Protein AF-A0A179GZH8-F1 (afdb_monomer)

Solvent-accessible surface area (backbone atoms only — not comparable to full-atom values): 34648 Å² total; per-residue (Å²): 131,86,81,76,84,80,76,89,67,87,73,66,92,76,66,82,69,63,86,84,78,68,61,89,49,63,93,80,51,71,71,80,66,53,96,67,72,55,73,68,55,46,50,51,33,46,50,51,35,45,68,75,45,48,87,83,43,83,60,71,59,65,79,70,54,51,55,59,52,64,47,24,82,78,38,45,72,58,44,36,66,75,37,47,66,60,43,29,31,52,29,31,46,45,10,42,14,29,49,72,73,44,81,73,60,99,81,56,86,60,64,42,34,48,72,37,32,41,54,18,61,20,51,54,70,56,74,77,59,40,64,78,45,55,65,64,37,52,21,31,52,50,46,48,52,51,41,53,48,52,64,56,58,64,47,49,38,75,43,73,56,66,51,72,54,71,61,78,48,38,37,38,9,22,23,32,30,23,26,70,40,97,60,66,23,62,30,53,35,83,37,79,66,72,48,30,82,90,45,96,58,97,52,71,27,94,47,53,35,24,40,39,35,36,15,44,27,41,82,43,35,67,41,6,47,49,43,38,75,38,34,72,66,44,19,52,67,28,68,46,28,70,71,66,40,51,68,56,7,49,36,54,12,38,47,49,40,40,50,50,48,74,71,33,78,92,41,69,86,59,68,18,17,12,26,40,25,33,39,40,37,45,68,60,34,41,34,27,37,27,17,10,54,30,41,35,38,35,22,41,47,33,40,53,41,80,42,49,70,61,33,42,26,72,42,67,71,47,37,50,39,16,44,74,49,73,44,45,73,39,97,54,8,39,71,61,70,40,66,49,31,21,24,36,52,41,56,88,45,51,69,60,86,91,45,57,70,74,46,24,39,38,14,34,52,41,55,68,42,75,47,78,66,50,96,56,45,48,33,38,40,36,28,28,44,32,47,56,75,57,38,54,68,48,56,49,29,9,44,50,48,30,25,36,44,67,67,51,57,50,27,59,43,34,48,54,49,48,32,65,31,34,42,81,54,82,83,62,83,58,56,21,28,39,45,35,41,35,36,39,41,36,53,28,84,77,39,52,72,69,54,42,38,50,50,51,26,50,35,53,76,72,60,51,48,59,56,44,64,76,78,73,57,55,89,75,59,73,51,62,76,82,64,89,78,75,69,86,75,90,70,88,77,81,92,81,84,83,86,83,90,88,87,90,80,85,85,89,75,74,78,52,78,47,101,85,79,53,83,53,82,81,87,78,79,96,74,79,89,78,74,77,73,70,66,64,59,64,62,64,73,68,73,75,80,81,79,82,92,85,86,86,85,86,85,89,89,85,86,87,78,90,80,85,88,83,86,82,92,85,90,84,82,90,90,84,85,90,85,89,87,88,90,82,90,82,90,78,92,84,86,90,81,90,133

Sequence (595 aa):
MVGLPVMDIATNEESRAYPLSWGSSGFDDPANFTDLPSADHALYLINGLKFHVGQLYHLYDESHFMKPFHDFYRAPAEVARENRIWYVQFLTLLGLAKALVVQPSRQGAVLPGTDLFLRAMSLLPDAPYLFSDALTSVETLCAISIYLQCADLRNSAYIHTSDKGEDDRLIYGLSAMQGWRISMEDSHTAVLDLGNPNSTDPKKHPDHLSFFGVFDGHGGDKVALFAGENIHKIIAKQDSFKNGDYSRGLQDGFLATDRAILNDPKYEEEVSGCTACVSLIAGNKLYVANAGDSRGVLGIKGRAKPMSQDHKPQLEAEKNRITAAGGFVDFGRVNGNLALSRAIGDFEFKKSADLSPENQIVTAFPDVDSHDLTDEDEFLVLACDGIWDCQSSQAVVEFVRRGIAAKQDLDKICENMMDNCLASNSETGGVGCDNMTMVIIGFLHGKTKEEWYEEIARRVANGDGPCAPPEYAEFRGPGVHHNYEDSDSGYEMDAENKGKSFGVGGYRGRIIFLGDGTEVLTDSDDTEMFDNTDEDKDLESQVSKNASTDGSSAPQPASEASATETKPETEAAKPSESETAPSKQEKSESEDKKD

Mean predicted aligned error: 16.06 Å

Secondary structure (DSSP, 8-state):
-PPPPPP-----TT------------TT-GGGGSSPPPHHHHHHHHHHHHHHHTTT-----HHHHHHHHHHHTTSHHHHHHHSHHHHHHHHHHHHHHHHHHSPPPTT-SS-TTHHHHHHHHHHPPPHHHHGGGHHHHHHHHHHHHHHHHHHHHHHHTT-EEEEEEE-SSEEEEEEEE-TTSSS---EEEEES----TT-SS-PPPTT-EEEEEEE-EES-SHHHHHHHHHHHHHHTTSHHHHTT-HHHHHHHHHHHHHHHHHT-GGGTT---EE-EEEEEEETTEEEEEEESS-EEEEEETTEEEES-----TTSHHHHHHHHHTT--EETTEETTTBS-SB-EE-GGG---TTS-GGGSSSB-PPEEEEEE--TTEEEEEEE-HHHHTTS-HHHHHHHHHHHHHTT--HHHHHHHHHHHHS-S-TTSSSTT-S-EEEEEEEE-TT--HHHHHHHHHHHHHTT-S----GGGSS---TT----TT-----------------------PPEEE-TTS-EEE--S-S--S---TTSTHHHHTTSS---------------------------------------------------

Radius of gyration: 32.75 Å; Cα contacts (8 Å, |Δi|>4): 940; chains: 1; bounding box: 108×93×82 Å

Nearest PDB structures (foldseek):
  2p8e-assembly1_A  TM=9.463E-01  e=9.663E-27  Homo sapiens
  2p8e-assembly2_B  TM=9.319E-01  e=1.311E-26  Homo sapiens
  4raf-assembly1_A  TM=8.869E-01  e=9.042E-26  Homo sapiens
  6b67-assembly3_C  TM=8.887E-01  e=1.166E-25  Homo sapiens
  4rag-assembly1_A  TM=8.444E-01  e=5.170E-26  Homo sapiens

InterPro domains:
  IPR000222 PPM-type phosphatase, divalent cation binding [PS01032] (211-219)
  IPR001932 PPM-type phosphatase-like domain [PF00481] (172-427)
  IPR001932 PPM-type phosphatase-like domain [PS51746] (171-443)
  IPR001932 PPM-type phosphatase-like domain [SM00331] (186-443)
  IPR001932 PPM-type phosphatase-like domain [SM00332] (161-441)
  IPR001932 PPM-type phosphatase-like domain [cd00143] (171-443)
  IPR015655 Protein phosphatase 2C [PTHR13832] (160-440)
  IPR036457 PPM-type phosphatase-like domain superfamily [G3DSA:3.60.40.10] (151-443)
  IPR036457 PPM-type phosphatase-like domain superfamily [SSF81606] (166-443)

pLDDT: mean 76.98, std 26.17, range [23.48, 98.88]

Organism: Purpureocillium lilacinum (NCBI:txid33203)

Foldseek 3Di:
DDDDDDPDDPPPPPPLQAPQDAAQDELPDPVLQPPDDDLVVLVVLLVLLCVPCVVPDDLDDPVVLVPLSVVCNVPVSVSCVVVVLSQLSSLLSSLVSQLPPPDDDPPDSHRGSSVSNSSSVSSPDDPVVCVVPVVSSVSSVVSNVVSVVSSVVVRQQQDKDKDWDDDLWKTKIKIWGFHQDPDQQKAKAWAQFPAQPVDPPRDGDPQRKTKIKIKAKDPHNPLNVLCRVPLSVQLNPDPCVNVVVSQVSNQVSLQSSLVVLCPDPVCVVPQMWIWMWMWMRGNQKIKIWTFAAWFKWWQFLLATDGQFDHAWCPPPVLQVLLVVQVWHADPRAINVPHRGSETRHNCVQQPDPVDDQCSTNYHSRIDMGMDRHDPRTFKMKTKDVLLCLQDPRSRLSQLQLLLLLVVHRNNVSQSLSLLAQAAPDCPPDNGNRGIIIMMMMGTQVSHDSVVSSVVSNVSVVVVRYHHDDNVSNDRPGHHDDPPPPPPDPDDDDDDDDDDDDDDDDDDDFDWDQDPVGDTDTDDDDPPPPDDPVVVVVVVVVPPPPDDDDDDDDDDDDDDDDDDDDDDDDDDDDDDDYDDDDDDDDDDDDDDDDDD

Structure (mmCIF, N/CA/C/O backbone):
data_AF-A0A179GZH8-F1
#
_entry.id   AF-A0A179GZH8-F1
#
loop_
_atom_site.group_PDB
_atom_site.id
_atom_site.type_symbol
_atom_site.label_atom_id
_atom_site.label_alt_id
_atom_site.label_comp_id
_atom_site.label_asym_id
_atom_site.label_entity_id
_atom_site.label_seq_id
_atom_site.pdbx_PDB_ins_code
_atom_site.Cartn_x
_atom_site.Cartn_y
_atom_site.Cartn_z
_atom_site.occupancy
_atom_site.B_iso_or_equiv
_atom_site.auth_seq_id
_atom_site.auth_comp_id
_atom_site.auth_asym_id
_atom_site.auth_atom_id
_atom_site.pdbx_PDB_model_num
ATOM 1 N N . MET A 1 1 ? 9.078 36.332 -25.858 1.00 32.47 1 MET A N 1
ATOM 2 C CA . MET A 1 1 ? 7.953 35.380 -25.771 1.00 32.47 1 MET A CA 1
ATOM 3 C C . MET A 1 1 ? 7.544 35.303 -24.318 1.00 32.47 1 MET A C 1
ATOM 5 O O . MET A 1 1 ? 8.414 35.338 -23.460 1.00 32.47 1 MET A O 1
ATOM 9 N N . VAL A 1 2 ? 6.241 35.346 -24.075 1.00 26.36 2 VAL A N 1
ATOM 10 C CA . VAL A 1 2 ? 5.609 35.437 -22.756 1.00 26.36 2 VAL A CA 1
ATOM 11 C C . VAL A 1 2 ? 5.875 34.142 -21.988 1.00 26.36 2 VAL A C 1
ATOM 13 O O . VAL A 1 2 ? 5.558 33.070 -22.494 1.00 26.36 2 VAL A O 1
ATOM 16 N N . GLY A 1 3 ? 6.498 34.242 -20.812 1.00 27.94 3 GLY A N 1
ATOM 17 C CA . GLY A 1 3 ? 6.664 33.114 -19.900 1.00 27.94 3 GLY A CA 1
ATOM 18 C C . GLY A 1 3 ? 5.315 32.766 -19.285 1.00 27.94 3 GLY A C 1
ATOM 19 O O . GLY A 1 3 ? 4.700 33.611 -18.636 1.00 27.94 3 GLY A O 1
ATOM 20 N N . LEU A 1 4 ? 4.837 31.553 -19.546 1.00 25.94 4 LEU A N 1
ATOM 21 C CA . LEU A 1 4 ? 3.691 30.994 -18.841 1.00 25.94 4 LEU A CA 1
ATOM 22 C C . LEU A 1 4 ? 4.124 30.625 -17.413 1.00 25.94 4 LEU A C 1
ATOM 24 O O . LEU A 1 4 ? 5.236 30.119 -17.241 1.00 25.94 4 LEU A O 1
ATOM 28 N N . PRO A 1 5 ? 3.284 30.874 -16.395 1.00 26.59 5 PRO A N 1
ATOM 29 C CA . PRO A 1 5 ? 3.552 30.417 -15.042 1.00 26.59 5 PRO A CA 1
ATOM 30 C C . PRO A 1 5 ? 3.429 28.891 -15.015 1.00 26.59 5 PRO A C 1
ATOM 32 O O . PRO A 1 5 ? 2.394 28.335 -15.385 1.00 26.59 5 PRO A O 1
ATOM 35 N N . VAL A 1 6 ? 4.508 28.221 -14.618 1.00 29.17 6 VAL A N 1
ATOM 36 C CA . VAL A 1 6 ? 4.487 26.798 -14.280 1.00 29.17 6 VAL A CA 1
ATOM 37 C C . VAL A 1 6 ? 3.669 26.685 -12.994 1.00 29.17 6 VAL A C 1
ATOM 39 O O . VAL A 1 6 ? 3.966 27.385 -12.028 1.00 29.17 6 VAL A O 1
ATOM 42 N N . MET A 1 7 ? 2.592 25.897 -13.016 1.00 24.66 7 MET A N 1
ATOM 43 C CA . MET A 1 7 ? 1.840 25.579 -11.802 1.00 24.66 7 MET A CA 1
ATOM 44 C C . MET A 1 7 ? 2.753 24.838 -10.825 1.00 24.66 7 MET A C 1
ATOM 46 O O . MET A 1 7 ? 3.509 23.964 -11.251 1.00 24.66 7 MET A O 1
ATOM 50 N N . ASP A 1 8 ? 2.658 25.183 -9.542 1.00 26.27 8 ASP A N 1
ATOM 51 C CA . ASP A 1 8 ? 3.307 24.474 -8.441 1.00 26.27 8 ASP A CA 1
ATOM 52 C C . ASP A 1 8 ? 2.834 23.013 -8.421 1.00 26.27 8 ASP A C 1
ATOM 54 O O . ASP A 1 8 ? 1.772 22.683 -7.893 1.00 26.27 8 ASP A O 1
ATOM 58 N N . ILE A 1 9 ? 3.619 22.134 -9.040 1.00 27.06 9 ILE A N 1
ATOM 59 C CA . ILE A 1 9 ? 3.593 20.701 -8.763 1.00 27.06 9 ILE A CA 1
ATOM 60 C C . ILE A 1 9 ? 4.394 20.541 -7.477 1.00 27.06 9 ILE A C 1
ATOM 62 O O . ILE A 1 9 ? 5.533 21.008 -7.417 1.00 27.06 9 ILE A O 1
ATOM 66 N N . ALA A 1 10 ? 3.792 19.925 -6.458 1.00 23.77 10 ALA A N 1
ATOM 67 C CA . ALA A 1 10 ? 4.459 19.608 -5.204 1.00 23.77 10 ALA A CA 1
ATOM 68 C C . ALA A 1 10 ? 5.789 18.907 -5.508 1.00 23.77 10 ALA A C 1
ATOM 70 O O . ALA A 1 10 ? 5.830 17.780 -6.000 1.00 23.77 10 ALA A O 1
ATOM 71 N N . THR A 1 11 ? 6.891 19.616 -5.292 1.00 27.33 11 THR A N 1
ATOM 72 C CA . THR A 1 11 ? 8.223 19.046 -5.403 1.00 27.33 11 THR A CA 1
ATOM 73 C C . THR A 1 11 ? 8.385 18.083 -4.239 1.00 27.33 11 THR A C 1
ATOM 75 O O . THR A 1 11 ? 8.542 18.530 -3.106 1.00 27.33 11 THR A O 1
ATOM 78 N N . ASN A 1 12 ? 8.319 16.778 -4.518 1.00 33.47 12 ASN A N 1
ATOM 79 C CA . ASN A 1 12 ? 8.764 15.726 -3.606 1.00 33.47 12 ASN A CA 1
ATOM 80 C C . ASN A 1 12 ? 10.165 16.087 -3.090 1.00 33.47 12 ASN A C 1
ATOM 82 O O . ASN A 1 12 ? 11.137 16.012 -3.844 1.00 33.47 12 ASN A O 1
ATOM 86 N N . GLU A 1 13 ? 10.270 16.488 -1.821 1.00 32.53 13 GLU A N 1
ATOM 87 C CA . GLU A 1 13 ? 11.530 16.925 -1.200 1.00 32.53 13 GLU A CA 1
ATOM 88 C C . GLU A 1 13 ? 12.546 15.783 -0.986 1.00 32.53 13 GLU A C 1
ATOM 90 O O . GLU A 1 13 ? 13.672 16.043 -0.572 1.00 32.53 13 GLU A O 1
ATOM 95 N N . GLU A 1 14 ? 12.225 14.540 -1.363 1.00 37.97 14 GLU A N 1
ATOM 96 C CA . GLU A 1 14 ? 13.155 13.399 -1.303 1.00 37.97 14 GLU A CA 1
ATOM 97 C C . GLU A 1 14 ? 13.340 12.655 -2.637 1.00 37.97 14 GLU A C 1
ATOM 99 O O . GLU A 1 14 ? 13.917 11.566 -2.675 1.00 37.97 14 GLU A O 1
ATOM 104 N N . SER A 1 15 ? 12.941 13.241 -3.775 1.00 41.03 15 SER A N 1
ATOM 105 C CA . SER A 1 15 ? 13.376 12.692 -5.064 1.00 41.03 15 SER A CA 1
ATOM 106 C C . SER A 1 15 ? 14.892 12.857 -5.167 1.00 41.03 15 SER A C 1
ATOM 108 O O . SER A 1 15 ? 15.403 13.970 -5.324 1.00 41.03 15 SER A O 1
ATOM 110 N N . ARG A 1 16 ? 15.641 11.750 -5.089 1.00 45.31 16 ARG A N 1
ATOM 111 C CA . ARG A 1 16 ? 17.032 11.668 -5.559 1.00 45.31 16 ARG A CA 1
ATOM 112 C C . ARG A 1 16 ? 17.054 11.878 -7.077 1.00 45.31 16 ARG A C 1
ATOM 114 O O . ARG A 1 16 ? 17.406 10.979 -7.835 1.00 45.31 16 ARG A O 1
ATOM 121 N N . ALA A 1 17 ? 16.670 13.063 -7.543 1.00 48.34 17 ALA A N 1
ATOM 122 C CA . ALA A 1 17 ? 16.850 13.471 -8.919 1.00 48.34 17 ALA A CA 1
ATOM 123 C C . ALA A 1 17 ? 18.349 13.376 -9.209 1.00 48.34 17 ALA A C 1
ATOM 125 O O . ALA A 1 17 ? 19.150 14.110 -8.625 1.00 48.34 17 ALA A O 1
ATOM 126 N N . TYR A 1 18 ? 18.745 12.432 -10.066 1.00 53.88 18 TYR A N 1
ATOM 127 C CA . TYR A 1 18 ? 20.132 12.336 -10.494 1.00 53.88 18 TYR A CA 1
ATOM 128 C C . TYR A 1 18 ? 20.486 13.662 -11.178 1.00 53.88 18 TYR A C 1
ATOM 130 O O . TYR A 1 18 ? 19.840 14.016 -12.168 1.00 53.88 18 TYR A O 1
ATOM 138 N N . PRO A 1 19 ? 21.466 14.434 -10.670 1.00 51.97 19 PRO A N 1
ATOM 139 C CA . PRO A 1 19 ? 21.795 15.726 -11.245 1.00 51.97 19 PRO A CA 1
ATOM 140 C C . PRO A 1 19 ? 22.488 15.500 -12.587 1.00 51.97 19 PRO A C 1
ATOM 142 O O . PRO A 1 19 ? 23.708 15.350 -12.666 1.00 51.97 19 PRO A O 1
ATOM 145 N N . LEU A 1 20 ? 21.706 15.457 -13.661 1.00 56.72 20 LEU A N 1
ATOM 146 C CA . LEU A 1 20 ? 22.234 15.404 -15.010 1.00 56.72 20 LEU A CA 1
ATOM 147 C C . LEU A 1 20 ? 22.445 16.843 -15.485 1.00 56.72 20 LEU A C 1
ATOM 149 O O . LEU A 1 20 ? 21.511 17.534 -15.880 1.00 56.72 20 LEU A O 1
ATOM 153 N N . SER A 1 21 ? 23.688 17.312 -15.412 1.00 55.03 21 SER A N 1
ATOM 154 C CA . SER A 1 21 ? 24.093 18.589 -15.998 1.00 55.03 21 SER A CA 1
ATOM 155 C C . SER A 1 21 ? 25.206 18.333 -17.002 1.00 55.03 21 SER A C 1
ATOM 157 O O . SER A 1 21 ? 26.198 17.675 -16.691 1.00 55.03 21 SER A O 1
ATOM 159 N N . TRP A 1 22 ? 25.032 18.816 -18.228 1.00 65.00 22 TRP A N 1
ATOM 160 C CA . TRP A 1 22 ? 26.045 18.708 -19.271 1.00 65.00 22 TRP A CA 1
ATOM 161 C C . TRP A 1 22 ? 26.196 20.053 -19.985 1.00 65.00 22 TRP A C 1
ATOM 163 O O . TRP A 1 22 ? 25.222 20.750 -20.265 1.00 65.00 22 TRP A O 1
ATOM 173 N N . GLY A 1 23 ? 27.446 20.449 -20.223 1.00 55.75 23 GLY A N 1
ATOM 174 C CA . GLY A 1 23 ? 27.792 21.605 -21.051 1.00 55.75 23 GLY A CA 1
ATOM 175 C C . GLY A 1 23 ? 28.052 21.193 -22.500 1.00 55.75 23 GLY A C 1
ATOM 176 O O . GLY A 1 23 ? 28.071 20.008 -22.820 1.00 55.75 23 GLY A O 1
ATOM 177 N N . SER A 1 24 ? 28.314 22.158 -23.382 1.00 58.06 24 SER A N 1
ATOM 178 C CA . SER A 1 24 ? 28.807 21.876 -24.734 1.00 58.06 24 SER A CA 1
ATOM 179 C C . SER A 1 24 ? 30.322 21.647 -24.694 1.00 58.06 24 SER A C 1
ATOM 181 O O . SER A 1 24 ? 31.094 22.603 -24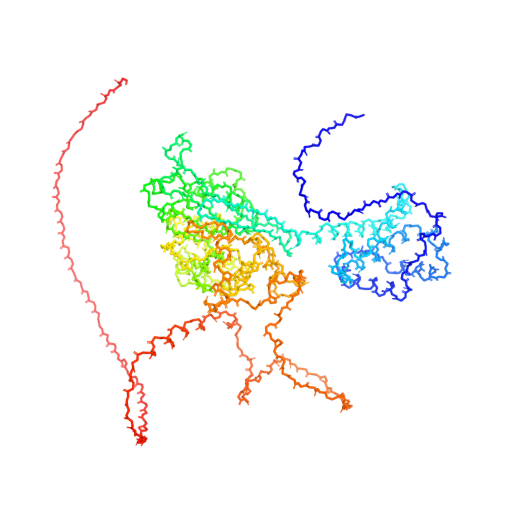.822 1.00 58.06 24 SER A O 1
ATOM 183 N N . SER A 1 25 ? 30.771 20.408 -24.480 1.00 59.97 25 SER A N 1
ATOM 184 C CA . SER A 1 25 ? 32.177 20.060 -24.700 1.00 59.97 25 SER A CA 1
ATOM 185 C C . SER A 1 25 ? 32.331 19.566 -26.138 1.00 59.97 25 SER A C 1
ATOM 187 O O . SER A 1 25 ? 31.660 18.644 -26.584 1.00 59.97 25 SER A O 1
ATOM 189 N N . GLY A 1 26 ? 33.172 20.237 -26.921 1.00 66.00 26 GLY A N 1
ATOM 190 C CA . GLY A 1 26 ? 33.451 19.806 -28.289 1.00 66.00 26 GLY A CA 1
ATOM 191 C C . GLY A 1 26 ? 34.349 18.566 -28.320 1.00 66.00 26 GLY A C 1
ATOM 192 O O . GLY A 1 26 ? 35.029 18.236 -27.348 1.00 66.00 26 GLY A O 1
ATOM 193 N N . PHE A 1 27 ? 34.465 17.941 -29.491 1.00 78.12 27 PHE A N 1
ATOM 194 C CA . PHE A 1 27 ? 35.438 16.869 -29.769 1.00 78.12 27 PHE A CA 1
ATOM 195 C C . PHE A 1 27 ? 36.921 17.325 -29.713 1.00 78.12 27 PHE A C 1
ATOM 197 O O . PHE A 1 27 ? 37.838 16.562 -30.042 1.00 78.12 27 PHE A O 1
ATOM 204 N N . ASP A 1 28 ? 37.166 18.576 -29.324 1.00 75.69 28 ASP A N 1
ATOM 205 C CA . ASP A 1 28 ? 38.489 19.189 -29.236 1.00 75.69 28 ASP A CA 1
ATOM 206 C C . ASP A 1 28 ? 39.179 18.924 -27.891 1.00 75.69 28 ASP A C 1
ATOM 208 O O . ASP A 1 28 ? 40.404 19.000 -27.824 1.00 75.69 28 ASP A O 1
ATOM 212 N N . ASP A 1 29 ? 38.429 18.559 -26.845 1.00 80.00 29 ASP A N 1
ATOM 213 C CA . ASP A 1 29 ? 38.987 18.229 -25.530 1.00 80.00 29 ASP A CA 1
ATOM 214 C C . ASP A 1 29 ? 39.521 16.779 -25.495 1.00 80.00 29 ASP A C 1
ATOM 216 O O . ASP A 1 29 ? 38.737 15.834 -25.635 1.00 80.00 29 ASP A O 1
ATOM 220 N N . PRO A 1 30 ? 40.838 16.558 -25.295 1.00 77.00 30 PRO A N 1
ATOM 221 C CA . PRO A 1 30 ? 41.417 15.220 -25.203 1.00 77.00 30 PRO A CA 1
ATOM 222 C C . PRO A 1 30 ? 40.870 14.375 -24.045 1.00 77.00 30 PRO A C 1
ATOM 224 O O . PRO A 1 30 ? 40.869 13.148 -24.157 1.00 77.00 30 PRO A O 1
ATOM 227 N N . ALA A 1 31 ? 40.390 14.999 -22.961 1.00 79.50 31 ALA A N 1
ATOM 228 C CA . ALA A 1 31 ? 39.837 14.296 -21.800 1.00 79.50 31 ALA A CA 1
ATOM 229 C C . ALA A 1 31 ? 38.569 13.494 -22.146 1.00 79.50 31 ALA A C 1
ATOM 231 O O . ALA A 1 31 ? 38.251 12.497 -21.497 1.00 79.50 31 ALA A O 1
ATOM 232 N N . ASN A 1 32 ? 37.876 13.861 -23.230 1.00 82.12 32 ASN A N 1
ATOM 233 C CA . ASN A 1 32 ? 36.708 13.129 -23.712 1.00 82.12 32 ASN A CA 1
ATOM 234 C C . ASN A 1 32 ? 37.041 11.713 -24.206 1.00 82.12 32 ASN A C 1
ATOM 236 O O . ASN A 1 32 ? 36.130 10.894 -24.333 1.00 82.12 32 ASN A O 1
ATOM 240 N N . PHE A 1 33 ? 38.315 11.397 -24.459 1.00 84.31 33 PHE A N 1
ATOM 241 C CA . PHE A 1 33 ? 38.763 10.107 -24.999 1.00 84.31 33 PHE A CA 1
ATOM 242 C C . PHE A 1 33 ? 39.580 9.273 -23.996 1.00 84.31 33 PHE A C 1
ATOM 244 O O . PHE A 1 33 ? 40.112 8.226 -24.364 1.00 84.31 33 PHE A O 1
ATOM 251 N N . THR A 1 34 ? 39.696 9.723 -22.742 1.00 79.62 34 THR A N 1
ATOM 252 C CA . THR A 1 34 ? 40.436 9.040 -21.665 1.00 79.62 34 THR A CA 1
ATOM 253 C C . THR A 1 34 ? 39.490 8.419 -20.631 1.00 79.62 34 THR A C 1
ATOM 255 O O . THR A 1 34 ? 38.288 8.681 -20.644 1.00 79.62 34 THR A O 1
ATOM 258 N N . ASP A 1 35 ? 40.008 7.565 -19.743 1.00 82.75 35 ASP A N 1
ATOM 259 C CA . ASP A 1 35 ? 39.245 6.897 -18.668 1.00 82.75 35 ASP A CA 1
ATOM 260 C C . ASP A 1 35 ? 38.093 5.990 -19.145 1.00 82.75 35 ASP A C 1
ATOM 262 O O . ASP A 1 35 ? 37.095 5.789 -18.453 1.00 82.75 35 ASP A O 1
ATOM 266 N N . LEU A 1 36 ? 38.236 5.412 -20.340 1.00 89.31 36 LEU A N 1
ATOM 267 C CA . LEU A 1 36 ? 37.311 4.411 -20.871 1.00 89.31 36 LEU A CA 1
ATOM 268 C C . LEU A 1 36 ? 37.725 2.987 -20.461 1.00 89.31 36 LEU A C 1
ATOM 270 O O . LEU A 1 36 ? 38.915 2.730 -20.255 1.00 89.31 36 LEU A O 1
ATOM 274 N N . PRO A 1 37 ? 36.776 2.032 -20.377 1.00 91.00 37 PRO A N 1
ATOM 275 C CA . PRO A 1 37 ? 37.093 0.622 -20.163 1.00 91.00 37 PRO A CA 1
ATOM 276 C C . PRO A 1 37 ? 38.059 0.078 -21.224 1.00 91.00 37 PRO A C 1
ATOM 278 O O . PRO A 1 37 ? 38.073 0.554 -22.363 1.00 91.00 37 PRO A O 1
ATOM 281 N N . SER A 1 38 ? 38.825 -0.963 -20.882 1.00 93.62 38 SER A N 1
ATOM 282 C CA . SER A 1 38 ? 39.596 -1.720 -21.879 1.00 93.62 38 SER A CA 1
ATOM 283 C C . SER A 1 38 ? 38.673 -2.292 -22.960 1.00 93.62 38 SER A C 1
ATOM 285 O O . SER A 1 38 ? 37.483 -2.491 -22.712 1.00 93.62 38 SER A O 1
ATOM 287 N N . ALA A 1 39 ? 39.217 -2.592 -24.143 1.00 93.62 39 ALA A N 1
ATOM 288 C CA . ALA A 1 39 ? 38.437 -3.154 -25.248 1.00 93.62 39 ALA A CA 1
ATOM 289 C C . ALA A 1 39 ? 37.653 -4.410 -24.830 1.00 93.62 39 ALA A C 1
ATOM 291 O O . ALA A 1 39 ? 36.463 -4.516 -25.113 1.00 93.62 39 ALA A O 1
ATOM 292 N N . ASP A 1 40 ? 38.288 -5.314 -24.080 1.00 93.88 40 ASP A N 1
ATOM 293 C CA . ASP A 1 40 ? 37.646 -6.541 -23.599 1.00 93.88 40 ASP A CA 1
ATOM 294 C C . ASP A 1 40 ? 36.502 -6.249 -22.618 1.00 93.88 40 ASP A C 1
ATOM 296 O O . ASP A 1 40 ? 35.433 -6.852 -22.705 1.00 93.88 40 ASP A O 1
ATOM 300 N N . HIS A 1 41 ? 36.689 -5.289 -21.705 1.00 91.25 41 HIS A N 1
ATOM 301 C CA . HIS A 1 41 ? 35.653 -4.922 -20.741 1.00 91.25 41 HIS A CA 1
ATOM 302 C C . HIS A 1 41 ? 34.492 -4.170 -21.409 1.00 91.25 41 HIS A C 1
ATOM 304 O O . HIS A 1 41 ? 33.331 -4.418 -21.091 1.00 91.25 41 HIS A O 1
ATOM 310 N N . ALA A 1 42 ? 34.776 -3.293 -22.374 1.00 93.31 42 ALA A N 1
ATOM 311 C CA . ALA A 1 42 ? 33.746 -2.639 -23.174 1.00 93.31 42 ALA A CA 1
ATOM 312 C C . ALA A 1 42 ? 32.917 -3.661 -23.966 1.00 93.31 42 ALA A C 1
ATOM 314 O O . ALA A 1 42 ? 31.692 -3.565 -23.994 1.00 93.31 42 ALA A O 1
ATOM 315 N N . LEU A 1 43 ? 33.565 -4.676 -24.543 1.00 92.88 43 LEU A N 1
ATOM 316 C CA . LEU A 1 43 ? 32.880 -5.749 -25.257 1.00 92.88 43 LEU A CA 1
ATOM 317 C C . LEU A 1 43 ? 32.022 -6.613 -24.320 1.00 92.88 43 LEU A C 1
ATOM 319 O O . LEU A 1 43 ? 30.898 -6.960 -24.674 1.00 92.88 43 LEU A O 1
ATOM 323 N N . TYR A 1 44 ? 32.516 -6.921 -23.116 1.00 92.94 44 TYR A N 1
ATOM 324 C CA . TYR A 1 44 ? 31.726 -7.584 -22.073 1.00 92.94 44 TYR A CA 1
ATOM 325 C C . TYR A 1 44 ? 30.447 -6.801 -21.747 1.00 92.94 44 TYR A C 1
ATOM 327 O O . TYR A 1 44 ? 29.358 -7.370 -21.776 1.00 92.94 44 TYR A O 1
ATOM 335 N N . LEU A 1 45 ? 30.568 -5.491 -21.507 1.00 91.62 45 LEU A N 1
ATOM 336 C CA . LEU A 1 45 ? 29.435 -4.616 -21.201 1.00 91.62 45 LEU A CA 1
ATOM 337 C C . LEU A 1 45 ? 28.418 -4.579 -22.351 1.00 91.62 45 LEU A C 1
ATOM 339 O O . LEU A 1 45 ? 27.227 -4.777 -22.127 1.00 91.62 45 LEU A O 1
ATOM 343 N N . ILE A 1 46 ? 28.880 -4.383 -23.587 1.00 91.69 46 ILE A N 1
ATOM 344 C CA . ILE A 1 46 ? 28.013 -4.326 -24.773 1.00 91.69 46 ILE A CA 1
ATOM 345 C C . ILE A 1 46 ? 27.293 -5.661 -25.008 1.00 91.69 46 ILE A C 1
ATOM 347 O O . ILE A 1 46 ? 26.103 -5.675 -25.316 1.00 91.69 46 ILE A O 1
ATOM 351 N N . ASN A 1 47 ? 27.975 -6.791 -24.813 1.00 89.88 47 ASN A N 1
ATOM 352 C CA . ASN A 1 47 ? 27.341 -8.105 -24.916 1.00 89.88 47 ASN A CA 1
ATOM 353 C C . ASN A 1 47 ? 26.326 -8.348 -23.793 1.00 89.88 47 ASN A C 1
ATOM 355 O O . ASN A 1 47 ? 25.266 -8.912 -24.059 1.00 89.88 47 ASN A O 1
ATOM 359 N N . GLY A 1 48 ? 26.611 -7.894 -22.568 1.00 87.00 48 GLY A N 1
ATOM 360 C CA . GLY A 1 48 ? 25.651 -7.916 -21.462 1.00 87.00 48 GLY A CA 1
ATOM 361 C C . GLY A 1 48 ? 24.401 -7.097 -21.783 1.00 87.00 48 GLY A C 1
ATOM 362 O O . GLY A 1 48 ? 23.283 -7.582 -21.633 1.00 87.00 48 GLY A O 1
ATOM 363 N N . LEU A 1 49 ? 24.575 -5.898 -22.343 1.00 88.88 49 LEU A N 1
ATOM 364 C CA . LEU A 1 49 ? 23.463 -5.088 -22.835 1.00 88.88 49 LEU A CA 1
ATOM 365 C C . LEU A 1 49 ? 22.649 -5.843 -23.894 1.00 88.88 49 LEU A C 1
ATOM 367 O O . LEU A 1 49 ? 21.438 -5.984 -23.759 1.00 88.88 49 LEU A O 1
ATOM 371 N N . LYS A 1 50 ? 23.304 -6.396 -24.919 1.00 87.19 50 LYS A N 1
ATOM 372 C CA . LYS A 1 50 ? 22.631 -7.179 -25.966 1.00 87.19 50 LYS A CA 1
ATOM 373 C C . LYS A 1 50 ? 21.856 -8.371 -25.392 1.00 87.19 50 LYS A C 1
ATOM 375 O O . LYS A 1 50 ? 20.768 -8.663 -25.880 1.00 87.19 50 LYS A O 1
ATOM 380 N N . PHE A 1 51 ? 22.386 -9.033 -24.366 1.00 84.75 51 PHE A N 1
ATOM 381 C CA . PHE A 1 51 ? 21.710 -10.133 -23.681 1.00 84.75 51 PHE A CA 1
ATOM 382 C C . PHE A 1 51 ? 20.408 -9.681 -22.998 1.00 84.75 51 PHE A C 1
ATOM 384 O O . PHE A 1 51 ? 19.379 -10.315 -23.210 1.00 84.75 51 PHE A O 1
ATOM 391 N N . HIS A 1 52 ? 20.431 -8.573 -22.249 1.00 81.75 52 HIS A N 1
ATOM 392 C CA . HIS A 1 52 ? 19.268 -8.110 -21.481 1.00 81.75 52 HIS A CA 1
ATOM 393 C C . HIS A 1 52 ? 18.216 -7.369 -22.318 1.00 81.75 52 HIS A C 1
ATOM 395 O O . HIS A 1 52 ? 17.024 -7.588 -22.131 1.00 81.75 52 HIS A O 1
ATOM 401 N N . VAL A 1 53 ? 18.626 -6.490 -23.241 1.00 83.94 53 VAL A N 1
ATOM 402 C CA . VAL A 1 53 ? 17.687 -5.606 -23.967 1.00 83.94 53 VAL A CA 1
ATOM 403 C C . VAL A 1 53 ? 17.614 -5.868 -25.468 1.00 83.94 53 VAL A C 1
ATOM 405 O O . VAL A 1 53 ? 16.684 -5.396 -26.120 1.00 83.94 53 VAL A O 1
ATOM 408 N N . GLY A 1 54 ? 18.539 -6.649 -26.034 1.00 80.69 54 GLY A N 1
ATOM 409 C CA . GLY A 1 54 ? 18.630 -6.864 -27.483 1.00 80.69 54 GLY A CA 1
ATOM 410 C C . GLY A 1 54 ? 17.462 -7.645 -28.098 1.00 80.69 54 GLY A C 1
ATOM 411 O O . GLY A 1 54 ? 17.303 -7.624 -29.315 1.00 80.69 54 GLY A O 1
ATOM 412 N N . GLN A 1 55 ? 16.640 -8.317 -27.282 1.00 79.62 55 GLN A N 1
ATOM 413 C CA . GLN A 1 55 ? 15.396 -8.962 -27.731 1.00 79.62 55 GLN A CA 1
ATOM 414 C C . GLN A 1 55 ? 14.242 -7.963 -27.904 1.00 79.62 55 GLN A C 1
ATOM 416 O O . GLN A 1 55 ? 13.336 -8.204 -28.697 1.00 79.62 55 GLN A O 1
ATOM 421 N N . LEU A 1 56 ? 14.268 -6.854 -27.158 1.00 81.88 56 LEU A N 1
ATOM 422 C CA . LEU A 1 56 ? 13.198 -5.853 -27.124 1.00 81.88 56 LEU A CA 1
ATOM 423 C C . LEU A 1 56 ? 13.523 -4.634 -27.991 1.00 81.88 56 LEU A C 1
ATOM 425 O O . LEU A 1 56 ? 12.629 -4.060 -28.610 1.00 81.88 56 LEU A O 1
ATOM 429 N N . TYR A 1 57 ? 14.800 -4.254 -28.057 1.00 85.31 57 TYR A N 1
ATOM 430 C CA . TYR A 1 57 ? 15.254 -3.041 -28.726 1.00 85.31 57 TYR A CA 1
ATOM 431 C C . TYR A 1 57 ? 16.426 -3.319 -29.668 1.00 85.31 57 TYR A C 1
ATOM 433 O O . TYR A 1 57 ? 17.392 -3.999 -29.316 1.00 85.31 57 TYR A O 1
ATOM 441 N N . HIS A 1 58 ? 16.378 -2.723 -30.859 1.00 87.50 58 HIS A N 1
ATOM 442 C CA . HIS A 1 58 ? 17.513 -2.688 -31.777 1.00 87.50 58 HIS A CA 1
ATOM 443 C C . HIS A 1 58 ? 18.367 -1.447 -31.491 1.00 87.50 58 HIS A C 1
ATOM 445 O O . HIS A 1 58 ? 18.042 -0.350 -31.939 1.00 87.50 58 HIS A O 1
ATOM 451 N N . LEU A 1 59 ? 19.426 -1.618 -30.694 1.00 87.62 59 LEU A N 1
ATOM 452 C CA . LEU A 1 59 ? 20.250 -0.501 -30.209 1.00 87.62 59 LEU A CA 1
ATOM 453 C C . LEU A 1 59 ? 21.476 -0.186 -31.069 1.00 87.62 59 LEU A C 1
ATOM 455 O O . LEU A 1 59 ? 22.036 0.900 -30.931 1.00 87.62 59 LEU A O 1
ATOM 459 N N . TYR A 1 60 ? 21.925 -1.141 -31.884 1.00 91.88 60 TYR A N 1
ATOM 460 C CA . TYR A 1 60 ? 23.002 -0.969 -32.856 1.00 91.88 60 TYR A CA 1
ATOM 461 C C . TYR A 1 60 ? 23.037 -2.145 -33.842 1.00 91.88 60 TYR A C 1
ATOM 463 O O . TYR A 1 60 ? 22.773 -3.294 -33.463 1.00 91.88 60 TYR A O 1
ATOM 471 N N . ASP A 1 61 ? 23.456 -1.889 -35.081 1.00 90.88 61 ASP A N 1
ATOM 472 C CA . ASP A 1 61 ? 23.882 -2.945 -36.000 1.00 90.88 61 ASP A CA 1
ATOM 473 C C . ASP A 1 61 ? 25.313 -3.411 -35.687 1.00 90.88 61 ASP A C 1
ATOM 475 O O . ASP A 1 61 ? 26.278 -2.649 -35.760 1.00 90.88 61 ASP A O 1
ATOM 479 N N . GLU A 1 62 ? 25.479 -4.695 -35.372 1.00 89.56 62 GLU A N 1
ATOM 480 C CA . GLU A 1 62 ? 26.761 -5.260 -34.935 1.00 89.56 62 GLU A CA 1
ATOM 481 C C . GLU A 1 62 ? 27.869 -5.139 -35.990 1.00 89.56 62 GLU A C 1
ATOM 483 O O . GLU A 1 62 ? 29.019 -4.842 -35.657 1.00 89.56 62 GLU A O 1
ATOM 488 N N . SER A 1 63 ? 27.539 -5.326 -37.269 1.00 88.06 63 SER A N 1
ATOM 489 C CA . SER A 1 63 ? 28.534 -5.291 -38.343 1.00 88.06 63 SER A CA 1
ATOM 490 C C . SER A 1 63 ? 29.062 -3.876 -38.598 1.00 88.06 63 SER A C 1
ATOM 492 O O . SER A 1 63 ? 30.260 -3.698 -38.843 1.00 88.06 63 SER A O 1
ATOM 494 N N . HIS A 1 64 ? 28.193 -2.869 -38.478 1.00 89.31 64 HIS A N 1
ATOM 495 C CA . HIS A 1 64 ? 28.557 -1.461 -38.601 1.00 89.31 64 HIS A CA 1
ATOM 496 C C . HIS A 1 64 ? 29.254 -0.950 -37.340 1.00 89.31 64 HIS A C 1
ATOM 498 O O . HIS A 1 64 ? 30.250 -0.235 -37.441 1.00 89.31 64 HIS A O 1
ATOM 504 N N . PHE A 1 65 ? 28.794 -1.365 -36.161 1.00 93.06 65 PHE A N 1
ATOM 505 C CA . PHE A 1 65 ? 29.305 -0.888 -34.882 1.00 93.06 65 PHE A CA 1
ATOM 506 C C . PHE A 1 65 ? 30.712 -1.407 -34.552 1.00 93.06 65 PHE A C 1
ATOM 508 O O . PHE A 1 65 ? 31.544 -0.665 -34.023 1.00 93.06 65 PHE A O 1
ATOM 515 N N . MET A 1 66 ? 31.008 -2.673 -34.868 1.00 93.19 66 MET A N 1
ATOM 516 C CA . MET A 1 66 ? 32.270 -3.308 -34.464 1.00 93.19 66 MET A CA 1
ATOM 517 C C . MET A 1 66 ? 33.485 -2.839 -35.274 1.00 93.19 66 MET A C 1
ATOM 519 O O . MET A 1 66 ? 34.622 -2.941 -34.808 1.00 93.19 66 MET A O 1
ATOM 523 N N . LYS A 1 67 ? 33.276 -2.300 -36.479 1.00 89.19 67 LYS A N 1
ATOM 524 C CA . LYS A 1 67 ? 34.379 -1.836 -37.328 1.00 89.19 67 LYS A CA 1
ATOM 525 C C . LYS A 1 67 ? 35.083 -0.595 -36.739 1.00 89.19 67 LYS A C 1
ATOM 527 O O . LYS A 1 67 ? 36.282 -0.702 -36.481 1.00 89.19 67 LYS A O 1
ATOM 532 N N . PRO A 1 68 ? 34.396 0.527 -36.438 1.00 93.00 68 PRO A N 1
ATOM 533 C CA . PRO A 1 68 ? 35.027 1.657 -35.758 1.00 93.00 68 PRO A CA 1
ATOM 534 C C . PRO A 1 68 ? 35.476 1.311 -34.334 1.00 93.00 68 PRO A C 1
ATOM 536 O O . PRO A 1 68 ? 36.461 1.869 -33.866 1.00 93.00 68 PRO A O 1
ATOM 539 N N . PHE A 1 69 ? 34.820 0.360 -33.655 1.00 94.56 69 PHE A N 1
ATOM 540 C CA . PHE A 1 69 ? 35.202 -0.073 -32.306 1.00 94.56 69 PHE A CA 1
ATOM 541 C C . PHE A 1 69 ? 36.653 -0.564 -32.231 1.00 94.56 69 PHE A C 1
ATOM 543 O O . PHE A 1 69 ? 37.426 -0.114 -31.383 1.00 94.56 69 PHE A O 1
ATOM 550 N N . HIS A 1 70 ? 37.058 -1.461 -33.132 1.00 92.81 70 HIS A N 1
ATOM 551 C CA . HIS A 1 70 ? 38.427 -1.981 -33.130 1.00 92.81 70 HIS A CA 1
ATOM 552 C C . HIS A 1 70 ? 39.467 -0.921 -33.512 1.00 92.81 70 HIS A C 1
ATOM 554 O O . HIS A 1 70 ? 40.577 -0.934 -32.972 1.00 92.81 70 HIS A O 1
ATOM 560 N N . ASP A 1 71 ? 39.117 -0.006 -34.417 1.00 93.12 71 ASP A N 1
ATOM 561 C CA . ASP A 1 71 ? 40.002 1.084 -34.828 1.00 93.12 71 ASP A CA 1
ATOM 562 C C . ASP A 1 71 ? 40.130 2.146 -33.726 1.00 93.12 71 ASP A C 1
ATOM 564 O O . ASP A 1 71 ? 41.224 2.661 -33.480 1.00 93.12 71 ASP A O 1
ATOM 568 N N . PHE A 1 72 ? 39.052 2.408 -32.982 1.00 94.31 72 PHE A N 1
ATOM 569 C CA . PHE A 1 72 ? 39.026 3.352 -31.869 1.00 94.31 72 PHE A CA 1
ATOM 570 C C . PHE A 1 72 ? 40.065 3.003 -30.805 1.00 94.31 72 PHE A C 1
ATOM 572 O O . PHE A 1 72 ? 40.842 3.863 -30.409 1.00 94.31 72 PHE A O 1
ATOM 579 N N . TYR A 1 73 ? 40.181 1.737 -30.401 1.00 92.38 73 TYR A N 1
ATOM 580 C CA . TYR A 1 73 ? 41.183 1.336 -29.405 1.00 92.38 73 TYR A CA 1
ATOM 581 C C . TYR A 1 73 ? 42.639 1.417 -29.899 1.00 92.38 73 TYR A C 1
ATOM 583 O O . TYR A 1 73 ? 43.563 1.289 -29.096 1.00 92.38 73 TYR A O 1
ATOM 591 N N . ARG A 1 74 ? 42.864 1.656 -31.198 1.00 91.25 74 ARG A N 1
ATOM 592 C CA . ARG A 1 74 ? 44.191 1.943 -31.768 1.00 91.25 74 ARG A CA 1
ATOM 593 C C . ARG A 1 74 ? 44.458 3.444 -31.868 1.00 91.25 74 ARG A C 1
ATOM 595 O O . ARG A 1 74 ? 45.586 3.864 -31.621 1.00 91.25 74 ARG A O 1
ATOM 602 N N . ALA A 1 75 ? 43.441 4.234 -32.216 1.00 91.69 75 ALA A N 1
ATOM 603 C CA . ALA A 1 75 ? 43.536 5.684 -32.385 1.00 91.69 75 ALA A CA 1
ATOM 604 C C . ALA A 1 75 ? 42.266 6.414 -31.877 1.00 91.69 75 ALA A C 1
ATOM 606 O O . ALA A 1 75 ? 41.477 6.916 -32.682 1.00 91.69 75 ALA A O 1
ATOM 607 N N . PRO A 1 76 ? 42.064 6.533 -30.546 1.00 88.88 76 PRO A N 1
ATOM 608 C CA . PRO A 1 76 ? 40.778 6.949 -29.970 1.00 88.88 76 PRO A CA 1
ATOM 609 C C . PRO A 1 76 ? 40.281 8.314 -30.452 1.00 88.88 76 PRO A C 1
ATOM 611 O O . PRO A 1 76 ? 39.151 8.462 -30.912 1.00 88.88 76 PRO A O 1
ATOM 614 N N . ALA A 1 77 ? 41.150 9.324 -30.387 1.00 87.56 77 ALA A N 1
ATOM 615 C CA . ALA A 1 77 ? 40.782 10.702 -30.696 1.00 87.56 77 ALA A CA 1
ATOM 616 C C . ALA A 1 77 ? 40.606 10.960 -32.205 1.00 87.56 77 ALA A C 1
ATOM 618 O O . ALA A 1 77 ? 39.938 11.916 -32.590 1.00 87.56 77 ALA A O 1
ATOM 619 N N . GLU A 1 78 ? 41.233 10.160 -33.066 1.00 90.44 78 GLU A N 1
ATOM 620 C CA . GLU A 1 78 ? 41.075 10.255 -34.522 1.00 90.44 78 GLU A CA 1
ATOM 621 C C . GLU A 1 78 ? 39.738 9.635 -34.929 1.00 90.44 78 GLU A C 1
ATOM 623 O O . GLU A 1 78 ? 38.857 10.330 -35.434 1.00 90.44 78 GLU A O 1
ATOM 628 N N . VAL A 1 79 ? 39.531 8.368 -34.561 1.00 91.94 79 VAL A N 1
ATOM 629 C CA . VAL A 1 79 ? 38.333 7.605 -34.927 1.00 91.94 79 VAL A CA 1
ATOM 630 C C . VAL A 1 79 ? 37.063 8.232 -34.360 1.00 91.94 79 VAL A C 1
ATOM 632 O O . VAL A 1 79 ? 36.062 8.309 -35.070 1.00 91.94 79 VAL A O 1
ATOM 635 N N . ALA A 1 80 ? 37.088 8.744 -33.124 1.00 89.50 80 ALA A N 1
ATOM 636 C CA . ALA A 1 80 ? 35.927 9.417 -32.542 1.00 89.50 80 ALA A CA 1
ATOM 637 C C . ALA A 1 80 ? 35.575 10.737 -33.249 1.00 89.50 80 ALA A C 1
ATOM 639 O O . ALA A 1 80 ? 34.399 11.077 -33.365 1.00 89.50 80 ALA A O 1
ATOM 640 N N . ARG A 1 81 ? 36.570 11.486 -33.745 1.00 88.75 81 ARG A N 1
ATOM 641 C CA . ARG A 1 81 ? 36.327 12.734 -34.492 1.00 88.75 81 ARG A CA 1
ATOM 642 C C . ARG A 1 81 ? 35.767 12.482 -35.881 1.00 88.75 81 ARG A C 1
ATOM 644 O O . ARG A 1 81 ? 34.976 13.300 -36.355 1.00 88.75 81 ARG A O 1
ATOM 651 N N . GLU A 1 82 ? 36.189 11.388 -36.506 1.00 90.62 82 GLU A N 1
ATOM 652 C CA . GLU A 1 82 ? 35.687 10.930 -37.801 1.00 90.62 82 GLU A CA 1
ATOM 653 C C . GLU A 1 82 ? 34.284 10.322 -37.686 1.00 90.62 82 GLU A C 1
ATOM 655 O O . GLU A 1 82 ? 33.445 10.555 -38.551 1.00 90.62 82 GLU A O 1
ATOM 660 N N . ASN A 1 83 ? 34.002 9.611 -36.591 1.00 92.00 83 ASN A N 1
ATOM 661 C CA . ASN A 1 83 ? 32.760 8.867 -36.372 1.00 92.00 83 ASN A CA 1
ATOM 662 C C . ASN A 1 83 ? 32.011 9.407 -35.143 1.00 92.00 83 ASN A C 1
ATOM 664 O O . ASN A 1 83 ? 31.818 8.708 -34.148 1.00 92.00 83 ASN A O 1
ATOM 668 N N . ARG A 1 84 ? 31.601 10.679 -35.198 1.00 91.69 84 ARG A N 1
ATOM 669 C CA . ARG A 1 84 ? 31.060 11.405 -34.033 1.00 91.69 84 ARG A CA 1
ATOM 670 C C . ARG A 1 84 ? 29.789 10.785 -33.459 1.00 91.69 84 ARG A C 1
ATOM 672 O O . ARG A 1 84 ? 29.702 10.605 -32.249 1.00 91.69 84 ARG A O 1
ATOM 679 N N . ILE A 1 85 ? 28.822 10.452 -34.318 1.00 92.94 85 ILE A N 1
ATOM 680 C CA . ILE A 1 85 ? 27.539 9.863 -33.894 1.00 92.94 85 ILE A CA 1
ATOM 681 C C . ILE A 1 85 ? 27.783 8.472 -33.300 1.00 92.94 85 ILE A C 1
ATOM 683 O O . ILE A 1 85 ? 27.324 8.196 -32.197 1.00 92.94 85 ILE A O 1
ATOM 687 N N . TRP A 1 86 ? 28.600 7.647 -33.963 1.00 95.44 86 TRP A N 1
ATOM 688 C CA . TRP A 1 86 ? 29.014 6.341 -33.442 1.00 95.44 86 TRP A CA 1
ATOM 689 C C . TRP A 1 86 ? 29.699 6.448 -32.073 1.00 95.44 86 TRP A C 1
ATOM 691 O O . TRP A 1 86 ? 29.431 5.642 -31.190 1.00 95.44 8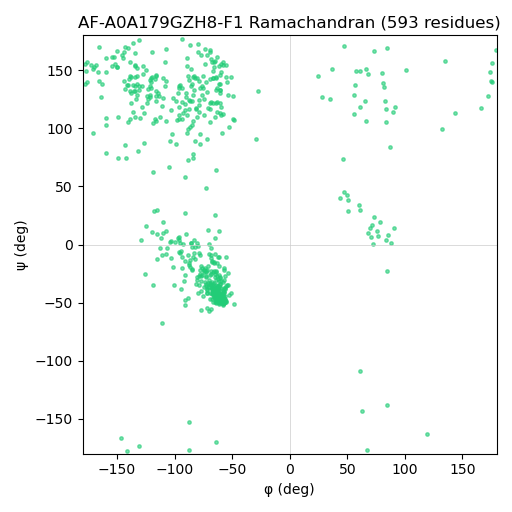6 TRP A O 1
ATOM 701 N N . TYR A 1 87 ? 30.558 7.447 -31.853 1.00 95.38 87 TYR A N 1
ATOM 702 C CA . TYR A 1 87 ? 31.225 7.603 -30.560 1.00 95.38 87 TYR A CA 1
ATOM 703 C C . TYR A 1 87 ? 30.239 7.968 -29.442 1.00 95.38 87 TYR A C 1
ATOM 705 O O . TYR A 1 87 ? 30.328 7.431 -28.337 1.00 95.38 87 TYR A O 1
ATOM 713 N N . VAL A 1 88 ? 29.256 8.825 -29.735 1.00 94.50 88 VAL A N 1
ATOM 714 C CA . VAL A 1 88 ? 28.156 9.128 -28.805 1.00 94.50 88 VAL A CA 1
ATOM 715 C C . VAL A 1 88 ? 27.315 7.878 -28.531 1.00 94.50 88 VAL A C 1
ATOM 717 O O . VAL A 1 88 ? 27.013 7.597 -27.369 1.00 94.50 88 VAL A O 1
ATOM 720 N N . GLN A 1 89 ? 27.000 7.087 -29.562 1.00 95.88 89 GLN A N 1
ATOM 721 C CA . GLN A 1 89 ? 26.325 5.794 -29.420 1.00 95.88 89 GLN A CA 1
ATOM 722 C C . GLN A 1 89 ? 27.125 4.858 -28.510 1.00 95.88 89 GLN A C 1
ATOM 724 O O . GLN A 1 89 ? 26.590 4.344 -27.536 1.00 95.88 89 GLN A O 1
ATOM 729 N N . PHE A 1 90 ? 28.423 4.689 -28.765 1.00 96.25 90 PHE A N 1
ATOM 730 C CA . PHE A 1 90 ? 29.316 3.833 -27.988 1.00 96.25 90 PHE A CA 1
ATOM 731 C C . PHE A 1 90 ? 29.341 4.214 -26.505 1.00 96.25 90 PHE A C 1
ATOM 733 O O . PHE A 1 90 ? 29.148 3.351 -25.649 1.00 96.25 90 PHE A O 1
ATOM 740 N N . LEU A 1 91 ? 29.513 5.501 -26.187 1.00 95.56 91 LEU A N 1
ATOM 741 C CA . LEU A 1 91 ? 29.480 5.984 -24.804 1.00 95.56 91 LEU A CA 1
ATOM 742 C C . LEU A 1 91 ? 28.114 5.756 -24.144 1.00 95.56 91 LEU A C 1
ATOM 744 O O . LEU A 1 91 ? 28.061 5.333 -22.989 1.00 95.56 91 LEU A O 1
ATOM 748 N N . THR A 1 92 ? 27.023 5.981 -24.880 1.00 94.56 92 THR A N 1
ATOM 749 C CA . THR A 1 92 ? 25.654 5.755 -24.391 1.00 94.56 92 THR A CA 1
ATOM 750 C C . THR A 1 92 ? 25.412 4.276 -24.093 1.00 94.56 92 THR A C 1
ATOM 752 O O . THR A 1 92 ? 24.928 3.945 -23.014 1.00 94.56 92 THR A O 1
ATOM 755 N N . LEU A 1 93 ? 25.806 3.376 -25.001 1.00 94.81 93 LEU A N 1
ATOM 756 C CA . LEU A 1 93 ? 25.674 1.929 -24.819 1.00 94.81 93 LEU A CA 1
ATOM 757 C C . LEU A 1 93 ? 26.517 1.431 -23.644 1.00 94.81 93 LEU A C 1
ATOM 759 O O . LEU A 1 93 ? 26.041 0.608 -22.872 1.00 94.81 93 LEU A O 1
ATOM 763 N N . LEU A 1 94 ? 27.737 1.946 -23.452 1.00 94.31 94 LEU A N 1
ATOM 764 C CA . LEU A 1 94 ? 28.536 1.613 -22.271 1.00 94.31 94 LEU A CA 1
ATOM 765 C C . LEU A 1 94 ? 27.916 2.148 -20.976 1.00 94.31 94 LEU A C 1
ATOM 767 O O . LEU A 1 94 ? 27.952 1.456 -19.958 1.00 94.31 94 LEU A O 1
ATOM 771 N N . GLY A 1 95 ? 27.361 3.361 -21.003 1.00 91.94 95 GLY A N 1
ATOM 772 C CA . GLY A 1 95 ? 26.630 3.939 -19.878 1.00 91.94 95 GLY A CA 1
ATOM 773 C C . GLY A 1 95 ? 25.434 3.072 -19.488 1.00 91.94 95 GLY A C 1
ATOM 774 O O . GLY A 1 95 ? 25.311 2.680 -18.330 1.00 91.94 95 GLY A O 1
ATOM 775 N N . LEU A 1 96 ? 24.611 2.696 -20.468 1.00 90.56 96 LEU A N 1
ATOM 776 C CA . LEU A 1 96 ? 23.443 1.834 -20.284 1.00 90.56 96 LEU A CA 1
ATOM 777 C C . LEU A 1 96 ? 23.825 0.420 -19.834 1.00 90.56 96 LEU A C 1
ATOM 779 O O . LEU A 1 96 ? 23.238 -0.114 -18.899 1.00 90.56 96 LEU A O 1
ATOM 783 N N . ALA A 1 97 ? 24.855 -0.169 -20.437 1.00 90.56 97 ALA A N 1
ATOM 784 C CA . ALA A 1 97 ? 25.368 -1.470 -20.033 1.00 90.56 97 ALA A CA 1
ATOM 785 C C . ALA A 1 97 ? 25.855 -1.469 -18.580 1.00 90.56 97 ALA A C 1
ATOM 787 O O . ALA A 1 97 ? 25.555 -2.396 -17.834 1.00 90.56 97 ALA A O 1
ATOM 788 N N . LYS A 1 98 ? 26.580 -0.426 -18.151 1.00 88.56 98 LYS A N 1
ATOM 789 C CA . LYS A 1 98 ? 26.984 -0.286 -16.746 1.00 88.56 98 LYS A CA 1
ATOM 790 C C . LYS A 1 98 ? 25.776 -0.130 -15.829 1.00 88.56 98 LYS A C 1
ATOM 792 O O . LYS A 1 98 ? 25.762 -0.763 -14.782 1.00 88.56 98 LYS A O 1
ATOM 797 N N . ALA A 1 99 ? 24.779 0.660 -16.223 1.00 80.69 99 ALA A N 1
ATOM 798 C CA . ALA A 1 99 ? 23.564 0.854 -15.437 1.00 80.69 99 ALA A CA 1
ATOM 799 C C . ALA A 1 99 ? 22.796 -0.459 -15.191 1.00 80.69 99 ALA A C 1
ATOM 801 O O . ALA A 1 99 ? 22.182 -0.602 -14.137 1.00 80.69 99 ALA A O 1
ATOM 802 N N . LEU A 1 100 ? 22.865 -1.408 -16.133 1.00 78.31 100 LEU A N 1
ATOM 803 C CA . LEU A 1 100 ? 22.209 -2.717 -16.044 1.00 78.31 100 LEU A CA 1
ATOM 804 C C . LEU A 1 100 ? 23.068 -3.790 -15.358 1.00 78.31 100 LEU A C 1
ATOM 806 O O . LEU A 1 100 ? 22.572 -4.540 -14.528 1.00 78.31 100 LEU A O 1
ATOM 810 N N . VAL A 1 101 ? 24.350 -3.890 -15.720 1.00 75.75 101 VAL A N 1
ATOM 811 C CA . VAL A 1 101 ? 25.217 -5.022 -15.339 1.00 75.75 101 VAL A CA 1
ATOM 812 C C . VAL A 1 101 ? 25.962 -4.767 -14.026 1.00 75.75 101 VAL A C 1
ATOM 814 O O . VAL A 1 101 ? 26.356 -5.709 -13.339 1.00 75.75 101 VAL A O 1
ATOM 817 N N . VAL A 1 102 ? 26.201 -3.504 -13.665 1.00 73.62 102 VAL A N 1
ATOM 818 C CA . VAL A 1 102 ? 26.979 -3.157 -12.470 1.00 73.62 102 VAL A CA 1
ATOM 819 C C . VAL A 1 102 ? 26.037 -2.882 -11.308 1.00 73.62 102 VAL A C 1
ATOM 821 O O . VAL A 1 102 ? 25.263 -1.925 -11.328 1.00 73.62 102 VAL A O 1
ATOM 824 N N . GLN A 1 103 ? 26.157 -3.684 -10.249 1.00 59.19 103 GLN A N 1
ATOM 825 C CA . GLN A 1 103 ? 25.459 -3.408 -8.997 1.00 59.19 103 GLN A CA 1
ATOM 826 C C . GLN A 1 103 ? 25.909 -2.043 -8.438 1.00 59.19 103 GLN A C 1
ATOM 828 O O . GLN A 1 103 ? 27.114 -1.777 -8.358 1.00 59.19 103 GLN A O 1
ATOM 833 N N . PRO A 1 104 ? 24.974 -1.150 -8.067 1.00 58.31 104 PRO A N 1
ATOM 834 C CA . PRO A 1 104 ? 25.324 0.137 -7.480 1.00 58.31 104 PRO A CA 1
ATOM 835 C C . PRO A 1 104 ? 26.108 -0.057 -6.180 1.00 58.31 104 PRO A C 1
ATOM 837 O O . PRO A 1 104 ? 25.853 -0.982 -5.410 1.00 58.31 104 PRO A O 1
ATOM 840 N N . SER A 1 105 ? 27.049 0.847 -5.899 1.00 48.53 105 SER A N 1
ATOM 841 C CA . SER A 1 105 ? 27.666 0.883 -4.575 1.00 48.53 105 SER A CA 1
ATOM 842 C C . SER A 1 105 ? 26.641 1.373 -3.547 1.00 48.53 105 SER A C 1
ATOM 844 O O . SER A 1 105 ? 25.866 2.290 -3.819 1.00 48.53 105 SER A O 1
ATOM 846 N N . ARG A 1 106 ? 26.675 0.790 -2.343 1.00 46.56 106 ARG A N 1
ATOM 847 C CA . ARG A 1 106 ? 25.726 1.018 -1.230 1.00 46.56 106 ARG A CA 1
ATOM 848 C C . ARG A 1 106 ? 25.563 2.487 -0.784 1.00 46.56 106 ARG A C 1
ATOM 850 O O . ARG A 1 106 ? 24.685 2.786 0.011 1.00 46.56 106 ARG A O 1
ATOM 857 N N . GLN A 1 107 ? 26.414 3.399 -1.262 1.00 41.78 107 GLN A N 1
ATOM 858 C CA . GLN A 1 107 ? 26.436 4.828 -0.911 1.00 41.78 107 GLN A CA 1
ATOM 859 C C . GLN A 1 107 ? 26.456 5.757 -2.143 1.00 41.78 107 GLN A C 1
ATOM 861 O O . GLN A 1 107 ? 26.588 6.973 -2.003 1.00 41.78 107 GLN A O 1
ATOM 866 N N . GLY A 1 108 ? 26.372 5.214 -3.361 1.00 46.81 108 GLY A N 1
ATOM 867 C CA . GLY A 1 108 ? 26.499 5.994 -4.589 1.00 46.81 108 GLY A CA 1
ATOM 868 C C . GLY A 1 108 ? 25.205 6.713 -4.963 1.00 46.81 108 GLY A C 1
ATOM 869 O O . GLY A 1 108 ? 24.268 6.085 -5.443 1.00 46.81 108 GLY A O 1
ATOM 870 N N . ALA A 1 109 ? 25.179 8.043 -4.845 1.00 54.50 109 ALA A N 1
ATOM 871 C CA . ALA A 1 109 ? 24.082 8.897 -5.323 1.00 54.50 109 ALA A CA 1
ATOM 872 C C . ALA A 1 109 ? 23.997 9.008 -6.866 1.00 54.50 109 ALA A C 1
ATOM 874 O O . ALA A 1 109 ? 23.320 9.891 -7.383 1.00 54.50 109 ALA A O 1
ATOM 875 N N . VAL A 1 110 ? 24.718 8.163 -7.614 1.00 64.25 110 VAL A N 1
ATOM 876 C CA . VAL A 1 110 ? 24.894 8.264 -9.070 1.00 64.25 110 VAL A CA 1
ATOM 877 C C . VAL A 1 110 ? 24.778 6.876 -9.702 1.00 64.25 110 VAL A C 1
ATOM 879 O O . VAL A 1 110 ? 25.412 5.925 -9.242 1.00 64.25 110 VAL A O 1
ATOM 882 N N . LEU A 1 111 ? 23.962 6.758 -10.752 1.00 72.06 111 LEU A N 1
ATOM 883 C CA . LEU A 1 111 ? 23.776 5.525 -11.519 1.00 72.06 111 LEU A CA 1
ATOM 884 C C . LEU A 1 111 ? 25.120 5.079 -12.140 1.00 72.06 111 LEU A C 1
ATOM 886 O O . LEU A 1 111 ? 25.832 5.903 -12.724 1.00 72.06 111 LEU A O 1
ATOM 890 N N . PRO A 1 112 ? 25.516 3.795 -12.046 1.00 81.25 112 PRO A N 1
ATOM 891 C CA . PRO A 1 112 ? 26.712 3.326 -12.735 1.00 81.25 112 PRO A CA 1
ATOM 892 C C . PRO A 1 112 ? 26.660 3.673 -14.229 1.00 81.25 112 PRO A C 1
ATOM 894 O O . PRO A 1 112 ? 25.672 3.407 -14.905 1.00 81.25 112 PRO A O 1
ATOM 897 N N . GLY A 1 113 ? 27.720 4.300 -14.743 1.00 86.31 113 GLY A N 1
ATOM 898 C CA . GLY A 1 113 ? 27.779 4.749 -16.136 1.00 86.31 113 GLY A CA 1
ATOM 899 C C . GLY A 1 113 ? 27.216 6.148 -16.410 1.00 86.31 113 GLY A C 1
ATOM 900 O O . GLY A 1 113 ? 27.278 6.576 -17.562 1.00 86.31 113 GLY A O 1
ATOM 901 N N . THR A 1 114 ? 26.727 6.891 -15.404 1.00 86.00 114 THR A N 1
ATOM 902 C CA . THR A 1 114 ? 26.334 8.309 -15.576 1.00 86.00 114 THR A CA 1
ATOM 903 C C . THR A 1 114 ? 27.463 9.165 -16.133 1.00 86.00 114 THR A C 1
ATOM 905 O O . THR A 1 114 ? 27.211 10.041 -16.950 1.00 86.00 114 THR A O 1
ATOM 908 N N . ASP A 1 115 ? 28.712 8.900 -15.758 1.00 86.81 115 ASP A N 1
ATOM 909 C CA . ASP A 1 115 ? 29.886 9.597 -16.285 1.00 86.81 115 ASP A CA 1
ATOM 910 C C . ASP A 1 115 ? 30.020 9.450 -17.811 1.00 86.81 115 ASP A C 1
ATOM 912 O O . ASP A 1 115 ? 30.282 10.426 -18.518 1.00 86.81 115 ASP A O 1
ATOM 916 N N . LEU A 1 116 ? 29.784 8.239 -18.326 1.00 91.25 116 LEU A N 1
ATOM 917 C CA . LEU A 1 116 ? 29.829 7.938 -19.757 1.00 91.25 116 LEU A CA 1
ATOM 918 C C . LEU A 1 116 ? 28.630 8.543 -20.486 1.00 91.25 116 LEU A C 1
ATOM 920 O O . LEU A 1 116 ? 28.797 9.122 -21.557 1.00 91.25 116 LEU A O 1
ATOM 924 N N . PHE A 1 117 ? 27.441 8.459 -19.886 1.00 90.94 117 PHE A N 1
ATOM 925 C CA . PHE A 1 117 ? 26.229 9.044 -20.449 1.00 90.94 117 PHE A CA 1
ATOM 926 C C . PHE A 1 117 ? 26.311 10.574 -20.533 1.00 90.94 117 PHE A C 1
ATOM 928 O O . PHE A 1 117 ? 26.052 11.146 -21.588 1.00 90.94 117 PHE A O 1
ATOM 935 N N . LEU A 1 118 ? 26.739 11.254 -19.465 1.00 88.25 118 LEU A N 1
ATOM 936 C CA . LEU A 1 118 ? 26.901 12.712 -19.464 1.00 88.25 118 LEU A CA 1
ATOM 937 C C . LEU A 1 118 ? 27.940 13.172 -20.486 1.00 88.25 118 LEU A C 1
ATOM 939 O O . LEU A 1 118 ? 27.734 14.182 -21.159 1.00 88.25 118 LEU A O 1
ATOM 943 N N . ARG A 1 119 ? 29.022 12.402 -20.655 1.00 89.31 119 ARG A N 1
ATOM 944 C CA . ARG A 1 119 ? 30.012 12.641 -21.709 1.00 89.31 119 ARG A CA 1
ATOM 945 C C . ARG A 1 119 ? 29.423 12.448 -23.108 1.00 89.31 119 ARG A C 1
ATOM 947 O O . ARG A 1 119 ? 29.730 13.218 -24.012 1.00 89.31 119 ARG A O 1
ATOM 954 N N . ALA A 1 120 ? 28.568 11.445 -23.299 1.00 91.94 120 ALA A N 1
ATOM 955 C CA . ALA A 1 120 ? 27.839 11.270 -24.550 1.00 91.94 120 ALA A CA 1
ATOM 956 C C . ALA A 1 120 ? 26.930 12.480 -24.828 1.00 91.94 120 ALA A C 1
ATOM 958 O O . ALA A 1 120 ? 26.931 12.997 -25.942 1.00 91.94 120 ALA A O 1
ATOM 959 N N . MET A 1 121 ? 26.219 12.982 -23.810 1.00 91.25 121 MET A N 1
ATOM 960 C CA . MET A 1 121 ? 25.297 14.115 -23.948 1.00 91.25 121 MET A CA 1
ATOM 961 C C . MET A 1 121 ? 26.025 15.421 -24.261 1.00 91.25 121 MET A C 1
ATOM 963 O O . MET A 1 121 ? 25.546 16.207 -25.076 1.00 91.25 121 MET A O 1
ATOM 967 N N . SER A 1 122 ? 27.202 15.648 -23.671 1.00 88.12 122 SER A N 1
ATOM 968 C CA . SER A 1 122 ? 28.008 16.836 -23.967 1.00 88.12 122 SER A CA 1
ATOM 969 C C . SER A 1 122 ? 28.579 16.837 -25.389 1.00 88.12 122 SER A C 1
ATOM 971 O O . SER A 1 122 ? 28.845 17.908 -25.929 1.00 88.12 122 SER A O 1
ATOM 973 N N . LEU A 1 123 ? 28.750 15.648 -25.983 1.00 89.12 123 LEU A N 1
ATOM 974 C CA . LEU A 1 123 ? 29.260 15.424 -27.339 1.00 89.12 123 LEU A CA 1
ATOM 975 C C . LEU A 1 123 ? 28.156 15.242 -28.394 1.00 89.12 123 LEU A C 1
ATOM 977 O O . LEU A 1 123 ? 28.477 15.141 -29.582 1.00 89.12 123 LEU A O 1
ATOM 981 N N . LEU A 1 124 ? 26.882 15.172 -27.987 1.00 89.62 124 LEU A N 1
ATOM 982 C CA . LEU A 1 124 ? 25.760 14.928 -28.889 1.00 89.62 124 LEU A CA 1
ATOM 983 C C . LEU A 1 124 ? 25.691 16.048 -29.946 1.00 89.62 124 LEU A C 1
ATOM 985 O O . LEU A 1 124 ? 25.576 17.222 -29.583 1.00 89.62 124 LEU A O 1
ATOM 989 N N . PRO A 1 125 ? 25.772 15.718 -31.250 1.00 85.38 125 PRO A N 1
ATOM 990 C CA . PRO A 1 125 ? 25.702 16.722 -32.301 1.00 85.38 125 PRO A CA 1
ATOM 991 C C . PRO A 1 125 ? 24.355 17.448 -32.333 1.00 85.38 125 PRO A C 1
ATOM 993 O O . PRO A 1 125 ? 23.340 16.962 -31.833 1.00 85.38 125 PRO A O 1
ATOM 996 N N . ASP A 1 126 ? 24.331 18.608 -32.983 1.00 84.12 126 ASP A N 1
ATOM 997 C CA . ASP A 1 126 ? 23.093 19.327 -33.242 1.00 84.12 126 ASP A CA 1
ATOM 998 C C . ASP A 1 126 ? 22.179 18.551 -34.207 1.00 84.12 126 ASP A C 1
ATOM 1000 O O . ASP A 1 126 ? 22.619 17.710 -34.996 1.00 84.12 126 ASP A O 1
ATOM 1004 N N . ALA A 1 127 ? 20.877 18.850 -34.159 1.00 82.69 127 ALA A N 1
ATOM 1005 C CA . ALA A 1 127 ? 19.877 18.150 -34.964 1.00 82.69 127 ALA A CA 1
ATOM 1006 C C . ALA A 1 127 ? 20.227 18.072 -36.469 1.00 82.69 127 ALA A C 1
ATOM 1008 O O . ALA A 1 127 ? 20.068 16.995 -37.040 1.00 82.69 127 ALA A O 1
ATOM 1009 N N . PRO A 1 128 ? 20.753 19.131 -37.127 1.00 86.25 128 PRO A N 1
ATOM 1010 C CA . PRO A 1 128 ? 21.199 19.050 -38.519 1.00 86.25 128 PRO A CA 1
ATOM 1011 C C . PRO A 1 128 ? 22.271 17.985 -38.777 1.00 86.25 128 PRO A C 1
ATOM 1013 O O . PRO A 1 128 ? 22.216 17.312 -39.806 1.00 86.25 128 PRO A O 1
ATOM 1016 N N . TYR A 1 129 ? 23.236 17.814 -37.869 1.00 86.06 129 TYR A N 1
ATOM 1017 C CA . TYR A 1 129 ? 24.314 16.843 -38.037 1.00 86.06 129 TYR A CA 1
ATOM 1018 C C . TYR A 1 129 ? 23.830 15.405 -37.834 1.00 86.06 129 TYR A C 1
ATOM 1020 O O . TYR A 1 129 ? 24.304 14.511 -38.530 1.00 86.06 129 TYR A O 1
ATOM 1028 N N . LEU A 1 130 ? 22.845 15.165 -36.963 1.00 88.38 130 LEU A N 1
ATOM 1029 C CA . LEU A 1 130 ? 22.242 13.833 -36.793 1.00 88.38 130 LEU A CA 1
ATOM 1030 C C . LEU A 1 130 ? 21.640 13.293 -38.107 1.00 88.38 130 LEU A C 1
ATOM 1032 O O . LEU A 1 130 ? 21.725 12.104 -38.399 1.00 88.38 130 LEU A O 1
ATOM 1036 N N . PHE A 1 131 ? 21.127 14.162 -38.982 1.00 88.19 131 PHE A N 1
ATOM 1037 C CA . PHE A 1 131 ? 20.633 13.733 -40.297 1.00 88.19 131 PHE A CA 1
ATOM 1038 C C . PHE A 1 131 ? 21.730 13.244 -41.258 1.00 88.19 131 PHE A C 1
ATOM 1040 O O . PHE A 1 131 ? 21.397 12.661 -42.290 1.00 88.19 131 PHE A O 1
ATOM 1047 N N . SER A 1 132 ? 23.016 13.464 -40.951 1.00 90.44 132 SER A N 1
ATOM 1048 C CA . SER A 1 132 ? 24.125 12.956 -41.775 1.00 90.44 132 SER A CA 1
ATOM 1049 C C . SER A 1 132 ? 24.266 11.433 -41.720 1.00 90.44 132 SER A C 1
ATOM 1051 O O . SER A 1 132 ? 24.723 10.833 -42.691 1.00 90.44 132 SER A O 1
ATOM 1053 N N . ASP A 1 133 ? 23.811 10.816 -40.628 1.00 91.12 133 ASP A N 1
ATOM 1054 C CA . ASP A 1 133 ? 23.705 9.371 -40.461 1.00 91.12 133 ASP A CA 1
ATOM 1055 C C . ASP A 1 133 ? 22.432 9.054 -39.669 1.00 91.12 133 ASP A C 1
ATOM 1057 O O . ASP A 1 133 ? 22.421 8.970 -38.437 1.00 91.12 133 ASP A O 1
ATOM 1061 N N . ALA A 1 134 ? 21.324 8.947 -40.402 1.00 90.00 134 ALA A N 1
ATOM 1062 C CA . ALA A 1 134 ? 20.003 8.802 -39.808 1.00 90.00 134 ALA A CA 1
ATOM 1063 C C . ALA A 1 134 ? 19.831 7.481 -39.041 1.00 90.00 134 ALA A C 1
ATOM 1065 O O . ALA A 1 134 ? 19.118 7.468 -38.042 1.00 90.00 134 ALA A O 1
ATOM 1066 N N . LEU A 1 135 ? 20.470 6.390 -39.480 1.00 91.06 135 LEU A N 1
ATOM 1067 C CA . LEU A 1 135 ? 20.321 5.078 -38.841 1.00 91.06 135 LEU A CA 1
ATOM 1068 C C . LEU A 1 135 ? 21.005 5.073 -37.475 1.00 91.06 135 LEU A C 1
ATOM 1070 O O . LEU A 1 135 ? 20.328 4.905 -36.461 1.00 91.06 135 LEU A O 1
ATOM 1074 N N . THR A 1 136 ? 22.303 5.387 -37.439 1.00 92.25 136 THR A N 1
ATOM 1075 C CA . THR A 1 136 ? 23.069 5.454 -36.187 1.00 92.25 136 THR A CA 1
ATOM 1076 C C . THR A 1 136 ? 22.482 6.504 -35.240 1.00 92.25 136 THR A C 1
ATOM 1078 O O . THR A 1 136 ? 22.471 6.315 -34.025 1.00 92.25 136 THR A O 1
ATOM 1081 N N . SER A 1 137 ? 21.932 7.605 -35.764 1.00 92.69 137 SER A N 1
ATOM 1082 C CA . SER A 1 137 ? 21.264 8.621 -34.939 1.00 92.69 137 SER A CA 1
ATOM 1083 C C . SER A 1 137 ? 19.976 8.118 -34.290 1.00 92.69 137 SER A C 1
ATOM 1085 O O . SER A 1 137 ? 19.763 8.388 -33.112 1.00 92.69 137 SER A O 1
ATOM 1087 N N . VAL A 1 138 ? 19.124 7.381 -35.013 1.00 92.94 138 VAL A N 1
ATOM 1088 C CA . VAL A 1 138 ? 17.901 6.786 -34.440 1.00 92.94 138 VAL A CA 1
ATOM 1089 C C . VAL A 1 138 ? 18.255 5.778 -33.350 1.00 92.94 138 VAL A C 1
ATOM 1091 O O . VAL A 1 138 ? 17.689 5.836 -32.261 1.00 92.94 138 VAL A O 1
ATOM 1094 N N . GLU A 1 139 ? 19.227 4.908 -33.613 1.00 94.38 139 GLU A N 1
ATOM 1095 C CA . GLU A 1 139 ? 19.738 3.946 -32.634 1.00 94.38 139 GLU A CA 1
ATOM 1096 C C . GLU A 1 139 ? 20.296 4.644 -31.382 1.00 94.38 139 GLU A C 1
ATOM 1098 O O . GLU A 1 139 ? 19.968 4.278 -30.253 1.00 94.38 139 GLU A O 1
ATOM 1103 N N . THR A 1 140 ? 21.086 5.706 -31.578 1.00 93.88 140 THR A N 1
ATOM 1104 C CA . THR A 1 140 ? 21.659 6.517 -30.495 1.00 93.88 140 THR A CA 1
ATOM 1105 C C . THR A 1 140 ? 20.563 7.169 -29.661 1.00 93.88 140 THR A C 1
ATOM 1107 O O . THR A 1 140 ? 20.568 7.043 -28.441 1.00 93.88 140 THR A O 1
ATOM 1110 N N . LEU A 1 141 ? 19.594 7.834 -30.297 1.00 93.50 141 LEU A N 1
ATOM 1111 C CA . LEU A 1 141 ? 18.483 8.484 -29.599 1.00 93.50 141 LEU A CA 1
ATOM 1112 C C . LEU A 1 141 ? 17.621 7.468 -28.841 1.00 93.50 141 LEU A C 1
ATOM 1114 O O . LEU A 1 141 ? 17.218 7.748 -27.717 1.00 93.50 141 LEU A O 1
ATOM 1118 N N . CYS A 1 142 ? 17.403 6.274 -29.399 1.00 92.81 142 CYS A N 1
ATOM 1119 C CA . CYS A 1 142 ? 16.713 5.184 -28.712 1.00 92.81 142 CYS A CA 1
ATOM 1120 C C . CYS A 1 142 ? 17.472 4.737 -27.452 1.00 92.81 142 CYS A C 1
ATOM 1122 O O . CYS A 1 142 ? 16.881 4.672 -26.374 1.00 92.81 142 CYS A O 1
ATOM 1124 N N . ALA A 1 143 ? 18.787 4.513 -27.549 1.00 93.06 143 ALA A N 1
ATOM 1125 C CA . ALA A 1 143 ? 19.617 4.169 -26.395 1.00 93.06 143 ALA A CA 1
ATOM 1126 C C . ALA A 1 143 ? 19.627 5.280 -25.328 1.00 93.06 143 ALA A C 1
ATOM 1128 O O . ALA A 1 143 ? 19.596 4.984 -24.133 1.00 93.06 143 ALA A O 1
ATOM 1129 N N . ILE A 1 144 ? 19.615 6.553 -25.746 1.00 92.50 144 ILE A N 1
ATOM 1130 C CA . ILE A 1 144 ? 19.497 7.709 -24.846 1.00 92.50 144 ILE A CA 1
ATOM 1131 C C . ILE A 1 144 ? 18.155 7.684 -24.114 1.00 92.50 144 ILE A C 1
ATOM 1133 O O . ILE A 1 144 ? 18.130 7.820 -22.892 1.00 92.50 144 ILE A O 1
ATOM 1137 N N . SER A 1 145 ? 17.049 7.492 -24.838 1.00 90.06 145 SER A N 1
ATOM 1138 C CA . SER A 1 145 ? 15.711 7.409 -24.247 1.00 90.06 145 SER A CA 1
ATOM 1139 C C . SER A 1 145 ? 15.615 6.284 -23.223 1.00 90.06 145 SER A C 1
ATOM 1141 O O . SER A 1 145 ? 15.108 6.513 -22.130 1.00 90.06 145 SER A O 1
ATOM 1143 N N . ILE A 1 146 ? 16.159 5.105 -23.535 1.00 87.62 146 ILE A N 1
ATOM 1144 C CA . ILE A 1 146 ? 16.168 3.966 -22.610 1.00 87.62 146 ILE A CA 1
ATOM 1145 C C . ILE A 1 146 ? 17.012 4.281 -21.375 1.00 87.62 146 ILE A C 1
ATOM 1147 O O . ILE A 1 146 ? 16.564 4.025 -20.265 1.00 87.62 146 ILE A O 1
ATOM 1151 N N . TYR A 1 147 ? 18.196 4.884 -21.527 1.00 87.25 147 TYR A N 1
ATOM 1152 C CA . TYR A 1 147 ? 19.011 5.277 -20.375 1.00 87.25 147 TYR A CA 1
ATOM 1153 C C . TYR A 1 147 ? 18.284 6.270 -19.463 1.00 87.25 147 TYR A C 1
ATOM 1155 O O . TYR A 1 147 ? 18.282 6.092 -18.247 1.00 87.25 147 TYR A O 1
ATOM 1163 N N . LEU A 1 148 ? 17.656 7.300 -20.039 1.00 84.44 148 LEU A N 1
ATOM 1164 C CA . LEU A 1 148 ? 16.892 8.289 -19.277 1.00 84.44 148 LEU A CA 1
ATOM 1165 C C . LEU A 1 148 ? 15.698 7.645 -18.569 1.00 84.44 148 LEU A C 1
ATOM 1167 O O . LEU A 1 148 ? 15.467 7.937 -17.402 1.00 84.44 148 LEU A O 1
ATOM 1171 N N . GLN A 1 149 ? 15.001 6.723 -19.233 1.00 79.69 149 GLN A N 1
ATOM 1172 C CA . GLN A 1 149 ? 13.912 5.961 -18.629 1.00 79.69 149 GLN A CA 1
ATOM 1173 C C . GLN A 1 149 ? 14.411 5.056 -17.493 1.00 79.69 149 GLN A C 1
ATOM 1175 O O . GLN A 1 149 ? 13.784 4.999 -16.442 1.00 79.69 149 GLN A O 1
ATOM 1180 N N . CYS A 1 150 ? 15.560 4.394 -17.650 1.00 75.12 150 CYS A N 1
ATOM 1181 C CA . CYS A 1 150 ? 16.187 3.631 -16.571 1.00 75.12 150 CYS A CA 1
ATOM 1182 C C . CYS A 1 150 ? 16.594 4.532 -15.398 1.00 75.12 150 CYS A C 1
ATOM 1184 O O . CYS A 1 150 ? 16.429 4.139 -14.249 1.00 75.12 150 CYS A O 1
ATOM 1186 N N . ALA A 1 151 ? 17.129 5.726 -15.661 1.00 72.44 151 ALA A N 1
ATOM 1187 C CA . ALA A 1 151 ? 17.509 6.674 -14.616 1.00 72.44 151 ALA A CA 1
ATOM 1188 C C . ALA A 1 151 ? 16.293 7.219 -13.849 1.00 72.44 151 ALA A C 1
ATOM 1190 O O . ALA A 1 151 ? 16.387 7.419 -12.641 1.00 72.44 151 ALA A O 1
ATOM 1191 N N . ASP A 1 152 ? 15.173 7.426 -14.542 1.00 69.94 152 ASP A N 1
ATOM 1192 C CA . ASP A 1 152 ? 13.906 7.880 -13.967 1.00 69.94 152 ASP A CA 1
ATOM 1193 C C . ASP A 1 152 ? 13.242 6.776 -13.124 1.00 69.94 152 ASP A C 1
ATOM 1195 O O . ASP A 1 152 ? 13.030 6.937 -11.922 1.00 69.94 152 ASP A O 1
ATOM 1199 N N . LEU A 1 153 ? 13.028 5.595 -13.716 1.00 63.84 153 LEU A N 1
ATOM 1200 C CA . LEU A 1 153 ? 12.287 4.493 -13.089 1.00 63.84 153 LEU A CA 1
ATOM 1201 C C . LEU A 1 153 ? 13.052 3.768 -11.978 1.00 63.84 153 LEU A C 1
ATOM 1203 O O . LEU A 1 153 ? 12.439 3.121 -11.133 1.00 63.84 153 LEU A O 1
ATOM 1207 N N . ARG A 1 154 ? 14.386 3.869 -11.933 1.00 60.00 154 ARG A N 1
ATOM 1208 C CA . ARG A 1 154 ? 15.177 3.248 -10.859 1.00 60.00 154 ARG A CA 1
ATOM 1209 C C . ARG A 1 154 ? 14.921 3.882 -9.495 1.00 60.00 154 ARG A C 1
ATOM 1211 O O . ARG A 1 154 ? 15.155 3.231 -8.484 1.00 60.00 154 ARG A O 1
ATOM 1218 N N . ASN A 1 155 ? 14.465 5.132 -9.461 1.00 55.66 155 ASN A N 1
ATOM 1219 C CA . ASN A 1 155 ? 14.138 5.801 -8.210 1.00 55.66 155 ASN A CA 1
ATOM 1220 C C . ASN A 1 155 ? 12.747 5.410 -7.694 1.00 55.66 155 ASN A C 1
ATOM 1222 O O . ASN A 1 155 ? 12.592 5.286 -6.486 1.00 55.66 155 ASN A O 1
ATOM 1226 N N . SER A 1 156 ? 11.764 5.160 -8.566 1.00 52.69 156 SER A N 1
ATOM 1227 C CA . SER A 1 156 ? 10.376 4.899 -8.145 1.00 52.69 156 SER A CA 1
ATOM 1228 C C . SER A 1 156 ? 10.231 3.676 -7.237 1.00 52.69 156 SER A C 1
ATOM 1230 O O . SER A 1 156 ? 9.432 3.709 -6.308 1.00 52.69 156 SER A O 1
ATOM 1232 N N . ALA A 1 157 ? 11.051 2.638 -7.436 1.00 55.41 157 ALA A N 1
ATOM 1233 C CA . ALA A 1 157 ? 11.004 1.428 -6.614 1.00 55.41 157 ALA A CA 1
ATOM 1234 C C . ALA A 1 157 ? 11.468 1.627 -5.161 1.00 55.41 157 ALA A C 1
ATOM 1236 O O . ALA A 1 157 ? 11.076 0.848 -4.303 1.00 55.41 157 ALA A O 1
ATOM 1237 N N . TYR A 1 158 ? 12.281 2.656 -4.888 1.00 63.75 158 TYR A N 1
ATOM 1238 C CA . TYR A 1 158 ? 12.893 2.914 -3.574 1.00 63.75 158 TYR A CA 1
ATOM 1239 C C . TYR A 1 158 ? 12.479 4.266 -2.977 1.00 63.75 158 TYR A C 1
ATOM 1241 O O . TYR A 1 158 ? 13.109 4.746 -2.035 1.00 63.75 158 TYR A O 1
ATOM 1249 N N . ILE A 1 159 ? 11.484 4.937 -3.564 1.00 71.12 159 ILE A N 1
ATOM 1250 C CA . ILE A 1 159 ? 10.927 6.161 -2.991 1.00 71.12 159 ILE A CA 1
ATOM 1251 C C . ILE A 1 159 ? 9.829 5.762 -2.015 1.00 71.12 159 ILE A C 1
ATOM 1253 O O . ILE A 1 159 ? 8.858 5.101 -2.384 1.00 71.12 159 ILE A O 1
ATOM 1257 N N . HIS A 1 160 ? 9.986 6.225 -0.783 1.00 82.25 160 HIS A N 1
ATOM 1258 C CA . HIS A 1 160 ? 8.968 6.136 0.244 1.00 82.25 160 HIS A CA 1
ATOM 1259 C C . HIS A 1 160 ? 8.173 7.440 0.290 1.00 82.25 160 HIS A C 1
ATOM 1261 O O . HIS A 1 160 ? 8.741 8.532 0.251 1.00 82.25 160 HIS A O 1
ATOM 1267 N N . THR A 1 161 ? 6.853 7.329 0.388 1.00 88.12 161 THR A N 1
ATOM 1268 C CA . THR A 1 161 ? 5.972 8.445 0.738 1.00 88.12 161 THR A CA 1
ATOM 1269 C C . THR A 1 161 ? 5.472 8.203 2.149 1.00 88.12 161 THR A C 1
ATOM 1271 O O . THR A 1 161 ? 4.656 7.312 2.366 1.00 88.12 161 THR A O 1
ATOM 1274 N N . SER A 1 162 ? 5.991 8.970 3.104 1.00 92.88 162 SER A N 1
ATOM 1275 C CA . SER A 1 162 ? 5.756 8.749 4.531 1.00 92.88 162 SER A CA 1
ATOM 1276 C C . SER A 1 162 ? 5.009 9.918 5.169 1.00 92.88 162 SER A C 1
ATOM 1278 O O . SER A 1 162 ? 5.242 11.076 4.823 1.00 92.88 162 SER A O 1
ATOM 1280 N N . ASP A 1 163 ? 4.141 9.614 6.131 1.00 94.38 163 ASP A N 1
ATOM 1281 C CA . ASP A 1 163 ? 3.439 10.597 6.962 1.00 94.38 163 ASP A CA 1
ATOM 1282 C C . ASP A 1 163 ? 3.403 10.120 8.420 1.00 94.38 163 ASP A C 1
ATOM 1284 O O . ASP A 1 163 ? 3.540 8.929 8.719 1.00 94.38 163 ASP A O 1
ATOM 1288 N N . LYS A 1 164 ? 3.250 11.054 9.356 1.00 97.31 164 LYS A N 1
ATOM 1289 C CA . LYS A 1 164 ? 3.157 10.753 10.785 1.00 97.31 164 LYS A CA 1
ATOM 1290 C C . LYS A 1 164 ? 2.389 11.818 11.540 1.00 97.31 164 LYS A C 1
ATOM 1292 O O . LYS A 1 164 ? 2.404 12.999 11.203 1.00 97.31 164 LYS A O 1
ATOM 1297 N N . GLY A 1 165 ? 1.791 11.411 12.650 1.00 97.00 165 GLY A N 1
ATOM 1298 C CA . GLY A 1 165 ? 1.093 12.328 13.536 1.00 97.00 165 GLY A CA 1
ATOM 1299 C C . GLY A 1 165 ? 0.783 11.713 14.887 1.00 97.00 165 GLY A C 1
ATOM 1300 O O . GLY A 1 165 ? 0.931 10.511 15.099 1.00 97.00 165 GLY A O 1
ATOM 1301 N N . GLU A 1 166 ? 0.345 12.556 15.812 1.00 96.81 166 GLU A N 1
ATOM 1302 C CA . GLU A 1 166 ? -0.002 12.149 17.169 1.00 96.81 166 GLU A CA 1
ATOM 1303 C C . GLU A 1 166 ? -1.095 13.041 17.771 1.00 96.81 166 GLU A C 1
ATOM 1305 O O . GLU A 1 166 ? -1.254 14.207 17.399 1.00 96.81 166 GLU A O 1
ATOM 1310 N N . ASP A 1 167 ? -1.856 12.471 18.702 1.00 94.50 167 ASP A N 1
ATOM 1311 C CA . ASP A 1 167 ? -2.705 13.172 19.661 1.00 94.50 167 ASP A CA 1
ATOM 1312 C C . ASP A 1 167 ? -2.439 12.622 21.078 1.00 94.50 167 ASP A C 1
ATOM 1314 O O . ASP A 1 167 ? -1.543 11.808 21.288 1.00 94.50 167 ASP A O 1
ATOM 1318 N N . ASP A 1 168 ? -3.217 13.047 22.075 1.00 92.88 168 ASP A N 1
ATOM 1319 C CA . ASP A 1 168 ? -3.027 12.606 23.467 1.00 92.88 168 ASP A CA 1
ATOM 1320 C C . ASP A 1 168 ? -3.283 11.093 23.695 1.00 92.88 168 ASP A C 1
ATOM 1322 O O . ASP A 1 168 ? -3.070 10.587 24.798 1.00 92.88 168 ASP A O 1
ATOM 1326 N N . ARG A 1 169 ? -3.804 10.363 22.698 1.00 95.31 169 ARG A N 1
ATOM 1327 C CA . ARG A 1 169 ? -4.195 8.945 22.801 1.00 95.31 169 ARG A CA 1
ATOM 1328 C C . ARG A 1 169 ? -3.413 8.046 21.856 1.00 95.31 169 ARG A C 1
ATOM 1330 O O . ARG A 1 169 ? -3.185 6.887 22.197 1.00 95.31 169 ARG A O 1
ATOM 1337 N N . LEU A 1 170 ? -3.068 8.547 20.675 1.00 97.81 170 LEU A N 1
ATOM 1338 C CA . LEU A 1 170 ? -2.527 7.774 19.569 1.00 97.81 170 LEU A CA 1
ATOM 1339 C C . LEU A 1 170 ? -1.302 8.463 18.980 1.00 97.81 170 LEU A C 1
ATOM 1341 O O . LEU A 1 170 ? -1.264 9.680 18.830 1.00 97.81 170 LEU A O 1
ATOM 1345 N N . ILE A 1 171 ? -0.349 7.653 18.545 1.00 98.31 171 ILE A N 1
ATOM 1346 C CA . ILE A 1 171 ? 0.705 8.048 17.613 1.00 98.31 171 ILE A CA 1
ATOM 1347 C C . ILE A 1 171 ? 0.598 7.151 16.388 1.00 98.31 171 ILE A C 1
ATOM 1349 O O . ILE A 1 171 ? 0.298 5.968 16.522 1.00 98.31 171 ILE A O 1
ATOM 1353 N N . TYR A 1 172 ? 0.844 7.677 15.197 1.00 98.75 172 TYR A N 1
ATOM 1354 C CA . TYR A 1 172 ? 0.952 6.849 14.007 1.00 98.75 172 TYR A CA 1
ATOM 1355 C C . TYR A 1 172 ? 2.155 7.235 13.157 1.00 98.75 172 TYR A C 1
ATOM 1357 O O . TYR A 1 172 ? 2.616 8.378 13.164 1.00 98.75 172 TYR A O 1
ATOM 1365 N N . GLY A 1 173 ? 2.633 6.256 12.404 1.00 98.62 173 GLY A N 1
ATOM 1366 C CA 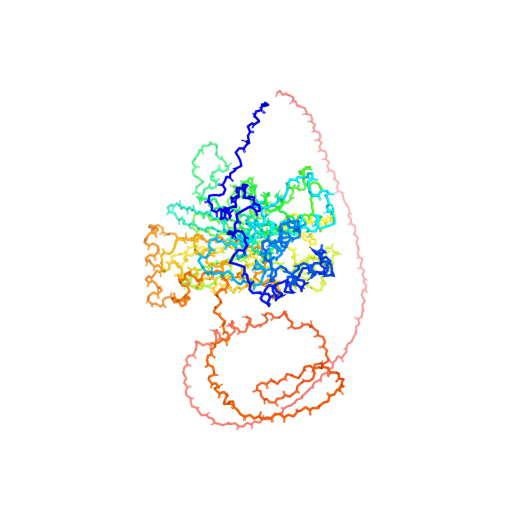. GLY A 1 173 ? 3.486 6.466 11.247 1.00 98.62 173 GLY A CA 1
ATOM 1367 C C . GLY A 1 173 ? 2.985 5.592 10.115 1.00 98.62 173 GLY A C 1
ATOM 1368 O O . GLY A 1 173 ? 2.496 4.486 10.351 1.00 98.62 173 GLY A O 1
ATOM 1369 N N . LEU A 1 174 ? 3.072 6.106 8.900 1.00 97.50 174 LEU A N 1
ATOM 1370 C CA . LEU A 1 174 ? 2.742 5.369 7.696 1.00 97.50 174 LEU A CA 1
ATOM 1371 C C . LEU A 1 174 ? 3.811 5.588 6.645 1.00 97.50 174 LEU A C 1
ATOM 1373 O O . LEU A 1 174 ? 4.492 6.614 6.640 1.00 97.50 174 LEU A O 1
ATOM 1377 N N . SER A 1 175 ? 3.923 4.623 5.748 1.00 97.06 175 SER A N 1
ATOM 1378 C CA . SER A 1 175 ? 4.707 4.771 4.537 1.00 97.06 175 SER A CA 1
ATOM 1379 C C . SER A 1 175 ? 4.046 4.018 3.386 1.00 97.06 175 SER A C 1
ATOM 1381 O O . SER A 1 175 ? 3.208 3.135 3.603 1.00 97.06 175 SER A O 1
ATOM 1383 N N . ALA A 1 176 ? 4.419 4.384 2.169 1.00 95.81 176 ALA A N 1
ATOM 1384 C CA . ALA A 1 176 ? 3.993 3.740 0.942 1.00 95.81 176 ALA A CA 1
ATOM 1385 C C . ALA A 1 176 ? 5.148 3.738 -0.071 1.00 95.81 176 ALA A C 1
ATOM 1387 O O . ALA A 1 176 ? 5.881 4.725 -0.180 1.00 95.81 176 ALA A O 1
ATOM 1388 N N . MET A 1 177 ? 5.308 2.649 -0.818 1.00 91.31 177 MET A N 1
ATOM 1389 C CA . MET A 1 177 ? 6.392 2.431 -1.773 1.00 91.31 177 MET A CA 1
ATOM 1390 C C . MET A 1 177 ? 5.873 1.679 -3.000 1.00 91.31 177 MET A C 1
ATOM 1392 O O . MET A 1 177 ? 5.201 0.661 -2.873 1.00 91.31 177 MET A O 1
ATOM 1396 N N . GLN A 1 178 ? 6.228 2.147 -4.200 1.00 89.50 178 GLN A N 1
ATOM 1397 C CA . GLN A 1 178 ? 5.788 1.510 -5.447 1.00 89.50 178 GLN A CA 1
ATOM 1398 C C . GLN A 1 178 ? 6.427 0.127 -5.667 1.00 89.50 178 GLN A C 1
ATOM 1400 O O . GLN A 1 178 ? 5.805 -0.755 -6.257 1.00 89.50 178 GLN A O 1
ATOM 1405 N N . GLY A 1 179 ? 7.673 -0.067 -5.229 1.00 84.94 179 GLY A N 1
ATOM 1406 C CA . GLY A 1 179 ? 8.401 -1.311 -5.466 1.00 84.94 179 GLY A CA 1
ATOM 1407 C C . GLY A 1 179 ? 8.627 -1.578 -6.960 1.00 84.94 179 GLY A C 1
ATOM 1408 O O . GLY A 1 179 ? 8.879 -0.663 -7.746 1.00 84.94 179 GLY A O 1
ATOM 1409 N N . TRP A 1 180 ? 8.562 -2.845 -7.369 1.00 83.38 180 TRP A N 1
ATOM 1410 C CA . TRP A 1 180 ? 8.876 -3.258 -8.745 1.00 83.38 180 TRP A CA 1
ATOM 1411 C C . TRP A 1 180 ? 7.717 -3.097 -9.740 1.00 83.38 180 TRP A C 1
ATOM 1413 O O . TRP A 1 180 ? 7.927 -3.277 -10.945 1.00 83.38 180 TRP A O 1
ATOM 1423 N N . ARG A 1 181 ? 6.506 -2.756 -9.279 1.00 84.00 181 ARG A N 1
ATOM 1424 C CA . ARG A 1 181 ? 5.363 -2.495 -10.165 1.00 84.00 181 ARG A CA 1
ATOM 1425 C C . ARG A 1 181 ? 5.606 -1.250 -11.024 1.00 84.00 181 ARG A C 1
ATOM 1427 O O . ARG A 1 181 ? 6.332 -0.326 -10.655 1.00 84.00 181 ARG A O 1
ATOM 1434 N N . ILE A 1 182 ? 4.972 -1.218 -12.196 1.00 81.31 182 ILE A N 1
ATOM 1435 C CA . ILE A 1 182 ? 5.065 -0.088 -13.137 1.00 81.31 182 ILE A CA 1
ATOM 1436 C C . ILE A 1 182 ? 4.298 1.155 -12.658 1.00 81.31 182 ILE A C 1
ATOM 1438 O O . ILE A 1 182 ? 4.663 2.271 -13.024 1.00 81.31 182 ILE A O 1
ATOM 1442 N N . SER A 1 183 ? 3.257 0.950 -11.853 1.00 86.19 183 SER A N 1
ATOM 1443 C CA . SER A 1 183 ? 2.360 1.954 -11.281 1.00 86.19 183 SER A CA 1
ATOM 1444 C C . SER A 1 183 ? 2.275 1.761 -9.768 1.00 86.19 183 SER A C 1
ATOM 1446 O O . SER A 1 183 ? 2.495 0.657 -9.267 1.00 86.19 183 SER A O 1
ATOM 1448 N N . MET A 1 184 ? 1.981 2.849 -9.057 1.00 91.69 184 MET A N 1
ATOM 1449 C CA . MET A 1 184 ? 1.544 2.831 -7.664 1.00 91.69 184 MET A CA 1
ATOM 1450 C C . MET A 1 184 ? 0.017 2.927 -7.658 1.00 91.69 184 MET A C 1
ATOM 1452 O O . MET A 1 184 ? -0.517 3.983 -7.994 1.00 91.69 184 MET A O 1
ATOM 1456 N N . GLU A 1 185 ? -0.664 1.827 -7.347 1.00 96.44 185 GLU A N 1
ATOM 1457 C CA . GLU A 1 185 ? -2.134 1.739 -7.316 1.00 96.44 185 GLU A CA 1
ATOM 1458 C C . GLU A 1 185 ? -2.691 1.771 -5.884 1.00 96.44 185 GLU A C 1
ATOM 1460 O O . GLU A 1 185 ? -3.882 2.009 -5.691 1.00 96.44 185 GLU A O 1
ATOM 1465 N N . ASP A 1 186 ? -1.818 1.634 -4.885 1.00 98.06 186 ASP A N 1
ATOM 1466 C CA . ASP A 1 186 ? -2.132 1.777 -3.466 1.00 98.06 186 ASP A CA 1
ATOM 1467 C C . ASP A 1 186 ? -2.522 3.214 -3.064 1.00 98.06 186 ASP A C 1
ATOM 1469 O O . ASP A 1 186 ? -1.989 4.218 -3.548 1.00 98.06 186 ASP A O 1
ATOM 1473 N N . SER A 1 187 ? -3.389 3.313 -2.056 1.00 98.12 187 SER A N 1
ATOM 1474 C CA . SER A 1 187 ? -3.727 4.543 -1.339 1.00 98.12 187 SER A CA 1
ATOM 1475 C C . SER A 1 187 ? -3.890 4.284 0.163 1.00 98.12 187 SER A C 1
ATOM 1477 O O . SER A 1 187 ? -3.956 3.145 0.627 1.00 98.12 187 SER A O 1
ATOM 1479 N N . HIS A 1 188 ? -3.976 5.348 0.960 1.00 98.38 188 HIS A N 1
ATOM 1480 C CA . HIS A 1 188 ? -4.152 5.253 2.408 1.00 98.38 188 HIS A CA 1
ATOM 1481 C C . HIS A 1 188 ? -4.922 6.446 2.988 1.00 98.38 188 HIS A C 1
ATOM 1483 O O . HIS A 1 188 ? -5.112 7.483 2.352 1.00 98.38 188 HIS A O 1
ATOM 1489 N N . THR A 1 189 ? -5.356 6.305 4.239 1.00 97.81 189 THR A N 1
ATOM 1490 C CA . THR A 1 189 ? -5.965 7.374 5.040 1.00 97.81 189 THR A CA 1
ATOM 1491 C C . THR A 1 189 ? -5.387 7.352 6.450 1.00 97.81 189 THR A C 1
ATOM 1493 O O . THR A 1 189 ? -5.326 6.290 7.066 1.00 97.81 189 THR A O 1
ATOM 1496 N N . ALA A 1 190 ? -5.071 8.523 7.006 1.00 97.75 190 ALA A N 1
ATOM 1497 C CA . ALA A 1 190 ? -4.789 8.694 8.429 1.00 97.75 190 ALA A CA 1
ATOM 1498 C C . ALA A 1 190 ? -5.481 9.954 8.967 1.00 97.75 190 ALA A C 1
ATOM 1500 O O . ALA A 1 190 ? -5.178 11.076 8.569 1.00 97.75 190 ALA A O 1
ATOM 1501 N N . VAL A 1 191 ? -6.451 9.773 9.866 1.00 96.81 191 VAL A N 1
ATOM 1502 C CA . VAL A 1 191 ? -7.240 10.857 10.461 1.00 96.81 191 VAL A CA 1
ATOM 1503 C C . VAL A 1 191 ? -7.342 10.644 11.967 1.00 96.81 191 VAL A C 1
ATOM 1505 O O . VAL A 1 191 ? -8.056 9.764 12.439 1.00 96.81 191 VAL A O 1
ATOM 1508 N N . LEU A 1 192 ? -6.662 11.488 12.745 1.00 95.12 192 LEU A N 1
ATOM 1509 C CA . LEU A 1 192 ? -6.679 11.412 14.212 1.00 95.12 192 LEU A CA 1
ATOM 1510 C C . LEU A 1 192 ? -8.006 11.871 14.833 1.00 95.12 192 LEU A C 1
ATOM 1512 O O . LEU A 1 192 ? -8.368 11.389 15.904 1.00 95.12 192 LEU A O 1
ATOM 1516 N N . ASP A 1 193 ? -8.739 12.768 14.172 1.00 92.00 193 ASP A N 1
ATOM 1517 C CA . ASP A 1 193 ? -10.036 13.266 14.640 1.00 92.00 193 ASP A CA 1
ATOM 1518 C C . ASP A 1 193 ? -11.000 13.426 13.457 1.00 92.00 193 ASP A C 1
ATOM 1520 O O . ASP A 1 193 ? -10.884 14.360 12.662 1.00 92.00 193 ASP A O 1
ATOM 1524 N N . LEU A 1 194 ? -11.961 12.507 13.332 1.00 87.44 194 LEU A N 1
ATOM 1525 C CA . LEU A 1 194 ? -13.029 12.590 12.327 1.00 87.44 194 LEU A CA 1
ATOM 1526 C C . LEU A 1 194 ? -14.046 13.708 12.618 1.00 87.44 194 LEU A C 1
ATOM 1528 O O . LEU A 1 194 ? -14.907 13.990 11.782 1.00 87.44 194 LEU A O 1
ATOM 1532 N N . GLY A 1 195 ? -13.963 14.356 13.783 1.00 78.25 195 GLY A N 1
ATOM 1533 C CA . GLY A 1 195 ? -14.916 15.364 14.222 1.00 78.25 195 GLY A CA 1
ATOM 1534 C C . GLY A 1 195 ? -16.307 14.790 14.492 1.00 78.25 195 GLY A C 1
ATOM 1535 O O . GLY A 1 195 ? -16.551 13.584 14.428 1.00 78.25 195 GLY A O 1
ATOM 1536 N N . ASN A 1 196 ? -17.250 15.669 14.835 1.00 70.12 196 ASN A N 1
ATOM 1537 C CA . ASN A 1 196 ? -18.635 15.279 15.074 1.00 70.12 196 ASN A CA 1
ATOM 1538 C C . ASN A 1 196 ? -1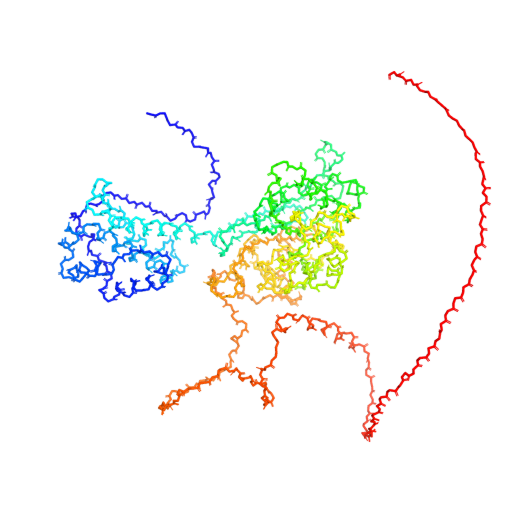9.500 15.501 13.816 1.00 70.12 196 ASN A C 1
ATOM 1540 O O . ASN A 1 196 ? -19.837 16.650 13.526 1.00 70.12 196 ASN A O 1
ATOM 1544 N N . PRO A 1 197 ? -19.936 14.444 13.099 1.00 62.75 197 PRO A N 1
ATOM 1545 C CA . PRO A 1 197 ? -20.740 14.599 11.886 1.00 62.75 197 PRO A CA 1
ATOM 1546 C C . PRO A 1 197 ? -22.135 15.199 12.141 1.00 62.75 197 PRO A C 1
ATOM 1548 O O . PRO A 1 197 ? -22.781 15.658 11.201 1.00 62.75 197 PRO A O 1
ATOM 1551 N N . ASN A 1 198 ? -22.597 15.233 13.397 1.00 60.47 198 ASN A N 1
ATOM 1552 C CA . ASN A 1 198 ? -23.885 15.804 13.803 1.00 60.47 198 ASN A CA 1
ATOM 1553 C C . ASN A 1 198 ? -23.779 17.254 14.312 1.00 60.47 198 ASN A C 1
ATOM 1555 O O . ASN A 1 198 ? -24.778 17.819 14.761 1.00 60.47 198 ASN A O 1
ATOM 1559 N N . SER A 1 199 ? -22.594 17.870 14.267 1.00 57.97 199 SER A N 1
ATOM 1560 C CA . SER A 1 199 ? -22.357 19.215 14.794 1.00 57.97 199 SER A CA 1
ATOM 1561 C C . SER A 1 199 ? -21.585 20.080 13.801 1.00 57.97 199 SER A C 1
ATOM 1563 O O . SER A 1 199 ? -20.507 19.721 13.347 1.00 57.97 199 SER A O 1
ATOM 1565 N N . THR A 1 200 ? -22.106 21.274 13.513 1.00 53.97 200 THR A N 1
ATOM 1566 C CA . THR A 1 200 ? -21.364 22.336 12.807 1.00 53.97 200 THR A CA 1
ATOM 1567 C C . THR A 1 200 ? -20.396 23.093 13.728 1.00 53.97 200 THR A C 1
ATOM 1569 O O . THR A 1 200 ? -19.661 23.960 13.266 1.00 53.97 200 THR A O 1
ATOM 1572 N N . ASP A 1 201 ? -20.437 22.823 15.037 1.00 56.53 201 ASP A N 1
ATOM 1573 C CA . ASP A 1 201 ? -19.501 23.341 16.042 1.00 56.53 201 ASP A CA 1
ATOM 1574 C C . ASP A 1 201 ? -18.255 22.429 16.050 1.00 56.53 201 ASP A C 1
ATOM 1576 O O . ASP A 1 201 ? -18.446 21.213 16.172 1.00 56.53 201 ASP A O 1
ATOM 1580 N N . PRO A 1 202 ? -17.015 22.955 15.936 1.00 55.66 202 PRO A N 1
ATOM 1581 C CA . PRO A 1 202 ? -15.748 22.198 15.870 1.00 55.66 202 PRO A CA 1
ATOM 1582 C C . PRO A 1 202 ? -15.385 21.404 17.143 1.00 55.66 202 PRO A C 1
ATOM 1584 O O . PRO A 1 202 ? -14.215 21.155 17.430 1.00 55.66 202 PRO A O 1
ATOM 1587 N N . LYS A 1 203 ? -16.371 21.015 17.951 1.00 59.66 203 LYS A N 1
ATOM 1588 C CA . LYS A 1 203 ? -16.171 20.178 19.130 1.00 59.66 203 LYS A CA 1
ATOM 1589 C C . LYS A 1 203 ? -15.948 18.728 18.707 1.00 59.66 203 LYS A C 1
ATOM 1591 O O . LYS A 1 203 ? -16.676 18.203 17.865 1.00 59.66 203 LYS A O 1
ATOM 1596 N N . LYS A 1 204 ? -14.959 18.096 19.346 1.00 66.62 204 LYS A N 1
ATOM 1597 C CA . LYS A 1 204 ? -14.618 16.680 19.173 1.00 66.62 204 LYS A CA 1
ATOM 1598 C C . LYS A 1 204 ? -15.860 15.798 19.339 1.00 66.62 204 LYS A C 1
ATOM 1600 O O . LYS A 1 204 ? -16.734 16.105 20.157 1.00 66.62 204 LYS A O 1
ATOM 1605 N N . HIS A 1 205 ? -15.941 14.716 18.564 1.00 79.56 205 HIS A N 1
ATOM 1606 C CA . HIS A 1 205 ? -16.955 13.680 18.782 1.00 79.56 205 HIS A CA 1
ATOM 1607 C C . HIS A 1 205 ? -16.872 13.191 20.240 1.00 79.56 205 HIS A C 1
ATOM 1609 O O . HIS A 1 205 ? -15.751 13.050 20.732 1.00 79.56 205 HIS A O 1
ATOM 1615 N N . PRO A 1 206 ? -17.995 12.927 20.940 1.00 78.75 206 PRO A N 1
ATOM 1616 C CA . PRO A 1 206 ? -17.958 12.442 22.326 1.00 78.75 206 PRO A CA 1
ATOM 1617 C C . PRO A 1 206 ? -17.080 11.195 22.489 1.00 78.75 206 PRO A C 1
ATOM 1619 O O . PRO A 1 206 ? -16.366 11.074 23.479 1.00 78.75 206 PRO A O 1
ATOM 1622 N N . ASP A 1 207 ? -17.075 10.330 21.477 1.00 83.88 207 ASP A N 1
ATOM 1623 C CA . ASP A 1 207 ? -16.266 9.109 21.454 1.00 83.88 207 ASP A CA 1
ATOM 1624 C C . ASP A 1 207 ? -14.872 9.288 20.833 1.00 83.88 207 ASP A C 1
ATOM 1626 O O . ASP A 1 207 ? -14.194 8.296 20.620 1.00 83.88 207 ASP A O 1
ATOM 1630 N N . HIS A 1 208 ? -14.420 10.513 20.530 1.00 88.50 208 HIS A N 1
ATOM 1631 C CA . HIS A 1 208 ? -13.068 10.796 20.016 1.00 88.50 208 HIS A CA 1
ATOM 1632 C C . HIS A 1 208 ? -12.624 9.845 18.885 1.00 88.50 208 HIS A C 1
ATOM 1634 O O . HIS A 1 208 ? -11.809 8.942 19.081 1.00 88.50 208 HIS A O 1
ATOM 1640 N N . LEU A 1 209 ? -13.197 10.036 17.699 1.00 94.50 209 LEU A N 1
ATOM 1641 C CA . LEU A 1 209 ? -13.084 9.086 16.596 1.00 94.50 209 LEU A CA 1
ATOM 1642 C C . LEU A 1 209 ? -11.804 9.296 15.786 1.00 94.50 209 LEU A C 1
ATOM 1644 O O . LEU A 1 209 ? -11.613 10.370 15.219 1.00 94.50 209 LEU A O 1
ATOM 1648 N N . SER A 1 210 ? -10.989 8.252 15.667 1.00 97.19 210 SER A N 1
ATOM 1649 C CA . SER A 1 210 ? -9.814 8.215 14.787 1.00 97.19 210 SER A CA 1
ATOM 1650 C C . SER A 1 210 ? -9.989 7.133 13.727 1.00 97.19 210 SER A C 1
ATOM 1652 O O . SER A 1 210 ? -10.545 6.076 14.023 1.00 97.19 210 SER A O 1
ATOM 1654 N N . PHE A 1 211 ? -9.534 7.390 12.504 1.00 98.50 211 PHE A N 1
ATOM 1655 C CA . PHE A 1 211 ? -9.713 6.507 11.356 1.00 98.50 211 PHE A CA 1
ATOM 1656 C C . PHE A 1 211 ? -8.421 6.344 10.569 1.00 98.50 211 PHE A C 1
ATOM 1658 O O . PHE A 1 211 ? -7.790 7.334 10.198 1.00 98.50 211 PHE A O 1
ATOM 1665 N N . PHE A 1 212 ? -8.077 5.099 10.261 1.00 98.81 212 PHE A N 1
ATOM 1666 C CA . PHE A 1 212 ? -6.932 4.755 9.425 1.00 98.81 212 PHE A CA 1
ATOM 1667 C C . PHE A 1 212 ? -7.352 3.737 8.371 1.00 98.81 212 PHE A C 1
ATOM 1669 O O . PHE A 1 212 ? -8.277 2.963 8.603 1.00 98.81 212 PHE A O 1
ATOM 1676 N N . GLY A 1 213 ? -6.693 3.719 7.218 1.00 98.50 213 GLY A N 1
ATOM 1677 C CA . GLY A 1 213 ? -7.008 2.754 6.170 1.00 98.50 213 GLY A CA 1
ATOM 1678 C C . GLY A 1 213 ? -5.880 2.555 5.174 1.00 98.50 213 GLY A C 1
ATOM 1679 O O . GLY A 1 213 ? -5.134 3.493 4.899 1.00 98.50 213 GLY A O 1
ATOM 1680 N N . VAL A 1 214 ? -5.799 1.338 4.645 1.00 98.81 214 VAL A N 1
ATOM 1681 C CA . VAL A 1 214 ? -4.959 0.947 3.509 1.00 98.81 214 VAL A CA 1
ATOM 1682 C C . VAL A 1 214 ? -5.876 0.409 2.413 1.00 98.81 214 VAL A C 1
ATOM 1684 O O . VAL A 1 214 ? -6.809 -0.349 2.703 1.00 98.81 214 VAL A O 1
ATOM 1687 N N . PHE A 1 215 ? -5.633 0.848 1.180 1.00 98.81 215 PHE A N 1
ATOM 1688 C CA . PHE A 1 215 ? -6.422 0.515 -0.001 1.00 98.81 215 PHE A CA 1
ATOM 1689 C C . PHE A 1 215 ? -5.469 0.060 -1.095 1.00 98.81 215 PHE A C 1
ATOM 1691 O O . PHE A 1 215 ? -4.731 0.881 -1.629 1.00 98.81 215 PHE A O 1
ATOM 1698 N N . ASP A 1 216 ? -5.482 -1.229 -1.396 1.00 98.62 216 ASP A N 1
ATOM 1699 C CA . ASP A 1 216 ? -4.641 -1.832 -2.429 1.00 98.62 216 ASP A CA 1
ATOM 1700 C C . ASP A 1 216 ? -5.414 -1.850 -3.746 1.00 98.62 216 ASP A C 1
ATOM 1702 O O . ASP A 1 216 ? -6.490 -2.451 -3.821 1.00 98.62 216 ASP A O 1
ATOM 1706 N N . GLY A 1 217 ? -4.950 -1.073 -4.722 1.00 98.12 217 GLY A N 1
ATOM 1707 C CA . GLY A 1 217 ? -5.630 -0.879 -5.997 1.00 98.12 217 GLY A CA 1
ATOM 1708 C C . GLY A 1 217 ? -5.224 -1.917 -7.034 1.00 98.12 217 GLY A C 1
ATOM 1709 O O . GLY A 1 217 ? -4.066 -2.312 -7.126 1.00 98.12 217 GLY A O 1
ATOM 1710 N N . HIS A 1 218 ? -6.174 -2.316 -7.879 1.00 96.19 218 HIS A N 1
ATOM 1711 C CA . HIS A 1 218 ? -5.894 -3.209 -8.997 1.00 96.19 218 HIS A CA 1
ATOM 1712 C C . HIS A 1 218 ? -6.643 -2.798 -10.259 1.00 96.19 218 HIS A C 1
ATOM 1714 O O . HIS A 1 218 ? -7.808 -2.395 -10.234 1.00 96.19 218 HIS A O 1
ATOM 1720 N N . GLY A 1 219 ? -5.974 -2.943 -11.404 1.00 93.81 219 GLY A N 1
ATOM 1721 C CA . GLY A 1 219 ? -6.532 -2.536 -12.694 1.00 93.81 219 GLY A CA 1
ATOM 1722 C C . GLY A 1 219 ? -6.610 -1.015 -12.855 1.00 93.81 219 GLY A C 1
ATOM 1723 O O . GLY A 1 219 ? -7.336 -0.542 -13.730 1.00 93.81 219 GLY A O 1
ATOM 1724 N N . GLY A 1 220 ? -5.878 -0.265 -12.022 1.00 93.81 220 GLY A N 1
ATOM 1725 C CA . GLY A 1 220 ? -5.873 1.192 -11.954 1.00 93.81 220 GLY A CA 1
ATOM 1726 C C . GLY A 1 220 ? -5.942 1.723 -10.517 1.00 93.81 220 GLY A C 1
ATOM 1727 O O . GLY A 1 220 ? -6.435 1.070 -9.604 1.00 93.81 220 GLY A O 1
ATOM 1728 N N . ASP A 1 221 ? -5.493 2.962 -10.327 1.00 94.75 221 ASP A N 1
ATOM 1729 C CA . ASP A 1 221 ? -5.385 3.642 -9.028 1.00 94.75 221 ASP A CA 1
ATOM 1730 C C . ASP A 1 221 ? -6.667 4.387 -8.603 1.00 94.75 221 ASP A C 1
ATOM 1732 O O . ASP A 1 221 ? -6.854 4.735 -7.434 1.00 94.75 221 ASP A O 1
ATOM 1736 N N . LYS A 1 222 ? -7.584 4.664 -9.539 1.00 97.19 222 LYS A N 1
ATOM 1737 C CA . LYS A 1 222 ? -8.663 5.642 -9.321 1.00 97.19 222 LYS A CA 1
ATOM 1738 C C . LYS A 1 222 ? -9.626 5.266 -8.196 1.00 97.19 222 LYS A C 1
ATOM 1740 O O . LYS A 1 222 ? -10.085 6.156 -7.474 1.00 97.19 222 LYS A O 1
ATOM 1745 N N . VAL A 1 223 ? -9.971 3.983 -8.062 1.00 98.38 223 VAL A N 1
ATOM 1746 C CA . VAL A 1 223 ? -10.877 3.504 -7.002 1.00 98.38 223 VAL A CA 1
ATOM 1747 C C . VAL A 1 223 ? -10.195 3.540 -5.633 1.00 98.38 223 VAL A C 1
ATOM 1749 O O . VAL A 1 223 ? -10.810 4.030 -4.683 1.00 98.38 223 VAL A O 1
ATOM 1752 N N . ALA A 1 224 ? -8.923 3.139 -5.543 1.00 98.44 224 ALA A N 1
ATOM 1753 C CA . ALA A 1 224 ? -8.135 3.237 -4.315 1.00 98.44 224 ALA A CA 1
ATOM 1754 C C . ALA A 1 224 ? -7.983 4.698 -3.862 1.00 98.44 224 ALA A C 1
ATOM 1756 O O . ALA A 1 224 ? -8.260 5.016 -2.705 1.00 98.44 224 ALA A O 1
ATOM 1757 N N . LEU A 1 225 ? -7.657 5.612 -4.785 1.00 98.06 225 LEU A N 1
ATOM 1758 C CA . LEU A 1 225 ? -7.588 7.052 -4.514 1.00 98.06 225 LEU A CA 1
ATOM 1759 C C . LEU A 1 225 ? -8.934 7.611 -4.030 1.00 98.06 225 LEU A C 1
ATOM 1761 O O . LEU A 1 225 ? -8.988 8.337 -3.035 1.00 98.06 225 LEU A O 1
ATOM 1765 N N . PHE A 1 226 ? -10.045 7.245 -4.682 1.00 98.50 226 PHE A N 1
ATOM 1766 C CA . PHE A 1 226 ? -11.372 7.668 -4.231 1.00 98.50 226 PHE A CA 1
ATOM 1767 C C . PHE A 1 226 ? -11.669 7.169 -2.814 1.00 98.50 226 PHE A C 1
ATOM 1769 O O . PHE A 1 226 ? -12.163 7.944 -1.986 1.00 98.50 226 PHE A O 1
ATOM 1776 N N . ALA A 1 227 ? -11.388 5.893 -2.534 1.00 98.50 227 ALA A N 1
ATOM 1777 C CA . ALA A 1 227 ? -11.603 5.288 -1.228 1.00 98.50 227 ALA A CA 1
ATOM 1778 C C . ALA A 1 227 ? -10.764 5.998 -0.155 1.00 98.50 227 ALA A C 1
ATOM 1780 O O . ALA A 1 227 ? -11.342 6.496 0.816 1.00 98.50 227 ALA A O 1
ATOM 1781 N N . GLY A 1 228 ? -9.456 6.162 -0.380 1.00 97.62 228 GLY A N 1
ATOM 1782 C CA . GLY A 1 228 ? -8.538 6.860 0.526 1.00 97.62 228 GLY A CA 1
ATOM 1783 C C . GLY A 1 228 ? -8.963 8.296 0.841 1.00 97.62 228 GLY A C 1
ATOM 1784 O O . GLY A 1 228 ? -8.894 8.754 1.984 1.00 97.62 228 GLY A O 1
ATOM 1785 N N . GLU A 1 229 ? -9.517 9.010 -0.135 1.00 97.44 229 GLU A N 1
ATOM 1786 C CA . GLU A 1 229 ? -9.980 10.379 0.078 1.00 97.44 229 GLU A CA 1
ATOM 1787 C C . GLU A 1 229 ? -11.360 10.478 0.749 1.00 97.44 229 GLU A C 1
ATOM 1789 O O . GLU A 1 229 ? -11.639 11.475 1.429 1.00 97.44 229 GLU A O 1
ATOM 1794 N N . ASN A 1 230 ? -12.259 9.508 0.541 1.00 97.94 230 ASN A N 1
ATOM 1795 C CA . ASN A 1 230 ? -13.693 9.712 0.784 1.00 97.94 230 ASN A CA 1
ATOM 1796 C C . ASN A 1 230 ? -14.359 8.706 1.725 1.00 97.94 230 ASN A C 1
ATOM 1798 O O . ASN A 1 230 ? -15.357 9.076 2.351 1.00 97.94 230 ASN A O 1
ATOM 1802 N N . ILE A 1 231 ? -13.848 7.480 1.875 1.00 98.38 231 ILE A N 1
ATOM 1803 C CA . ILE A 1 231 ? -14.568 6.404 2.580 1.00 98.38 231 ILE A CA 1
ATOM 1804 C C . ILE A 1 231 ? -14.926 6.790 4.021 1.00 98.38 231 ILE A C 1
ATOM 1806 O O . ILE A 1 231 ? -16.075 6.659 4.438 1.00 98.38 231 ILE A O 1
ATOM 1810 N N . HIS A 1 232 ? -13.992 7.394 4.757 1.00 97.31 232 HIS A N 1
ATOM 1811 C CA . HIS A 1 232 ? -14.191 7.847 6.135 1.00 97.31 232 HIS A CA 1
ATOM 1812 C C . HIS A 1 232 ? -15.267 8.942 6.250 1.00 97.31 232 HIS A C 1
ATOM 1814 O O . HIS A 1 232 ? -16.076 8.943 7.180 1.00 97.31 232 HIS A O 1
ATOM 1820 N N . LYS A 1 233 ? -15.348 9.841 5.259 1.00 96.38 233 LYS A N 1
ATOM 1821 C CA . LYS A 1 233 ? -16.378 10.893 5.178 1.00 96.38 233 LYS A CA 1
ATOM 1822 C C . LYS A 1 233 ? -17.752 10.307 4.859 1.00 96.38 233 LYS A C 1
ATOM 1824 O O . LYS A 1 233 ? -18.767 10.858 5.284 1.00 96.38 233 LYS A O 1
ATOM 1829 N N . ILE A 1 234 ? -17.797 9.235 4.070 1.00 97.75 234 ILE A N 1
ATOM 1830 C CA . ILE A 1 234 ? -19.031 8.536 3.696 1.00 97.75 234 ILE A CA 1
ATOM 1831 C C . ILE A 1 234 ? -19.538 7.699 4.873 1.00 97.75 234 ILE A C 1
ATOM 1833 O O . ILE A 1 234 ? -20.724 7.783 5.195 1.00 97.75 234 ILE A O 1
ATOM 1837 N N . ILE A 1 235 ? -18.654 6.971 5.560 1.00 97.44 235 ILE A N 1
ATOM 1838 C CA . ILE A 1 235 ? -18.951 6.225 6.792 1.00 97.44 235 ILE A CA 1
ATOM 1839 C C . ILE A 1 235 ? -19.554 7.158 7.851 1.00 97.44 235 ILE A C 1
ATOM 1841 O O . ILE A 1 235 ? -20.641 6.892 8.359 1.00 97.44 235 ILE A O 1
ATOM 1845 N N . ALA A 1 236 ? -18.925 8.310 8.110 1.00 94.62 236 ALA A N 1
ATOM 1846 C CA . ALA A 1 236 ? -19.396 9.265 9.117 1.00 94.62 236 ALA A CA 1
ATOM 1847 C C . ALA A 1 236 ? -20.806 9.833 8.840 1.00 94.62 236 ALA A C 1
ATOM 1849 O O . ALA A 1 236 ? -21.462 10.366 9.738 1.00 94.62 236 ALA A O 1
ATOM 1850 N N . LYS A 1 237 ? -21.294 9.739 7.595 1.00 94.56 237 LYS A N 1
ATOM 1851 C CA . LYS A 1 237 ? -22.632 10.204 7.205 1.00 94.56 237 LYS A CA 1
ATOM 1852 C C . LYS A 1 237 ? -23.725 9.156 7.410 1.00 94.56 237 LYS A C 1
ATOM 1854 O O . LYS A 1 237 ? -24.891 9.561 7.398 1.00 94.56 237 LYS A O 1
ATOM 1859 N N . GLN A 1 238 ? -23.380 7.880 7.594 1.00 95.94 238 GLN A N 1
ATOM 1860 C CA . GLN A 1 238 ? -24.360 6.805 7.748 1.00 95.94 238 GLN A CA 1
ATOM 1861 C C . GLN A 1 238 ? -25.158 6.961 9.045 1.00 95.94 238 GLN A C 1
ATOM 1863 O O . GLN A 1 238 ? -24.625 7.372 10.077 1.00 95.94 238 GLN A O 1
ATOM 1868 N N . ASP A 1 239 ? -26.444 6.619 9.000 1.00 95.31 239 ASP A N 1
ATOM 1869 C CA . ASP A 1 239 ? -27.325 6.747 10.165 1.00 95.31 239 ASP A CA 1
ATOM 1870 C C . ASP A 1 239 ? -26.936 5.764 11.279 1.00 95.31 239 ASP A C 1
ATOM 1872 O O . ASP A 1 239 ? -26.929 6.136 12.451 1.00 95.31 239 ASP A O 1
ATOM 1876 N N . SER A 1 240 ? -26.535 4.540 10.923 1.00 95.88 240 SER A N 1
ATOM 1877 C CA . SER A 1 240 ? -25.978 3.541 11.847 1.00 95.88 240 SER A CA 1
ATOM 1878 C C . SER A 1 240 ? -24.754 4.083 12.594 1.00 95.88 240 SER A C 1
ATOM 1880 O O . SER A 1 240 ? -24.717 4.044 13.825 1.00 95.88 240 SER A O 1
ATOM 1882 N N . PHE A 1 241 ? -23.825 4.715 11.871 1.00 94.81 241 PHE A N 1
ATOM 1883 C CA . PHE A 1 241 ? -22.639 5.349 12.452 1.00 94.81 241 PHE A CA 1
ATOM 1884 C C . PHE A 1 241 ? -22.995 6.492 13.416 1.00 94.81 241 PHE A C 1
ATOM 1886 O O . PHE A 1 241 ? -22.490 6.547 14.535 1.00 94.81 241 PHE A O 1
ATOM 1893 N N . LYS A 1 242 ? -23.904 7.392 13.017 1.00 91.75 242 LYS A N 1
ATOM 1894 C CA . LYS A 1 242 ? -24.356 8.524 13.851 1.00 91.75 242 LYS A CA 1
ATOM 1895 C C . LYS A 1 242 ? -25.064 8.091 15.133 1.00 91.75 242 LYS A C 1
ATOM 1897 O O . LYS A 1 242 ? -25.057 8.841 16.106 1.00 91.75 242 LYS A O 1
ATOM 1902 N N . ASN A 1 243 ? -25.678 6.911 15.119 1.00 91.31 243 ASN A N 1
ATOM 1903 C CA . ASN A 1 243 ? -26.358 6.323 16.270 1.00 91.31 243 ASN A CA 1
ATOM 1904 C C . ASN A 1 243 ? -25.407 5.539 17.195 1.00 91.31 243 ASN A C 1
ATOM 1906 O O . ASN A 1 243 ? -25.866 4.986 18.193 1.00 91.31 243 ASN A O 1
ATOM 1910 N N . GLY A 1 244 ? -24.105 5.490 16.885 1.00 91.12 244 GLY A N 1
ATOM 1911 C CA . GLY A 1 244 ? -23.090 4.784 17.673 1.00 91.12 244 GLY A CA 1
ATOM 1912 C C . GLY A 1 244 ? -22.972 3.287 17.369 1.00 91.12 244 GLY A C 1
ATOM 1913 O O . GLY A 1 244 ? -22.178 2.602 18.011 1.00 91.12 244 GLY A O 1
ATOM 1914 N N . ASP A 1 245 ? -23.715 2.763 16.386 1.00 96.06 245 ASP A N 1
ATOM 1915 C CA . ASP A 1 245 ? -23.512 1.405 15.871 1.00 96.06 245 ASP A CA 1
ATOM 1916 C C . ASP A 1 245 ? -22.404 1.431 14.815 1.00 96.06 245 ASP A C 1
ATOM 1918 O O . ASP A 1 245 ? -22.641 1.459 13.604 1.00 96.06 245 ASP A O 1
ATOM 1922 N N . TYR A 1 246 ? -21.163 1.500 15.295 1.00 97.31 246 TYR A N 1
ATOM 1923 C CA . TYR A 1 246 ? -19.995 1.646 14.434 1.00 97.31 246 TYR A CA 1
ATOM 1924 C C . TYR A 1 246 ? -19.756 0.438 13.536 1.00 97.31 246 TYR A C 1
ATOM 1926 O O . TYR A 1 246 ? -19.403 0.628 12.374 1.00 97.31 246 TYR A O 1
ATOM 1934 N N . SER A 1 247 ? -19.996 -0.784 14.020 1.00 98.12 247 SER A N 1
ATOM 1935 C CA . SER A 1 247 ? -19.854 -1.991 13.201 1.00 98.12 247 SER A CA 1
ATOM 1936 C C . SER A 1 247 ? -20.781 -1.940 11.993 1.00 98.12 247 SER A C 1
ATOM 1938 O O . SER A 1 247 ? -20.339 -2.132 10.858 1.00 98.12 247 SER A O 1
ATOM 1940 N N . ARG A 1 248 ? -22.057 -1.598 12.212 1.00 98.25 248 ARG A N 1
ATOM 1941 C CA . ARG A 1 248 ? -23.000 -1.446 11.107 1.00 98.25 248 ARG A CA 1
ATOM 1942 C C . ARG A 1 248 ? -22.694 -0.217 10.249 1.00 98.25 248 ARG A C 1
ATOM 1944 O O . ARG A 1 248 ? -22.807 -0.287 9.029 1.00 98.25 248 ARG A O 1
ATOM 1951 N N . GLY A 1 249 ? -22.253 0.879 10.864 1.00 98.19 249 GLY A N 1
ATOM 1952 C CA . GLY A 1 249 ? -21.826 2.098 10.174 1.00 98.19 249 GLY A CA 1
ATOM 1953 C C . GLY A 1 249 ? -20.681 1.875 9.188 1.00 98.19 249 GLY A C 1
ATOM 1954 O O . GLY A 1 249 ? -20.709 2.428 8.088 1.00 98.19 249 GLY A O 1
ATOM 1955 N N . LEU A 1 250 ? -19.710 1.033 9.548 1.00 98.69 250 LEU A N 1
ATOM 1956 C CA . LEU A 1 250 ? -18.621 0.617 8.663 1.00 98.69 250 LEU A CA 1
ATOM 1957 C C . LEU A 1 250 ? -19.164 -0.195 7.479 1.00 98.69 250 LEU A C 1
ATOM 1959 O O . LEU A 1 250 ? -18.894 0.155 6.333 1.00 98.69 250 LEU A O 1
ATOM 1963 N N . GLN A 1 251 ? -20.006 -1.201 7.732 1.00 98.69 251 GLN A N 1
ATOM 1964 C CA . GLN A 1 251 ? -20.630 -2.008 6.675 1.00 98.69 251 GLN A CA 1
ATOM 1965 C C . GLN A 1 251 ? -21.454 -1.170 5.686 1.00 98.69 251 GLN A C 1
ATOM 1967 O O . GLN A 1 251 ? -21.272 -1.269 4.470 1.00 98.69 251 GLN A O 1
ATOM 1972 N N . ASP A 1 252 ? -22.342 -0.317 6.202 1.00 98.44 252 ASP A N 1
ATOM 1973 C CA . ASP A 1 252 ? -23.173 0.562 5.378 1.00 98.44 252 ASP A CA 1
ATOM 1974 C C . ASP A 1 252 ? -22.307 1.567 4.604 1.00 98.44 252 ASP A C 1
ATOM 1976 O O . ASP A 1 252 ? -22.576 1.861 3.438 1.00 98.44 252 ASP A O 1
ATOM 1980 N N . GLY A 1 253 ? -21.239 2.073 5.228 1.00 98.50 253 GLY A N 1
ATOM 1981 C CA . GLY A 1 253 ? -20.327 3.040 4.630 1.00 98.50 253 GLY A CA 1
ATOM 1982 C C . GLY A 1 253 ? -19.502 2.473 3.475 1.00 98.50 253 GLY A C 1
ATOM 1983 O O . GLY A 1 253 ? -19.319 3.170 2.477 1.00 98.50 253 GLY A O 1
ATOM 1984 N N . PHE A 1 254 ? -19.068 1.214 3.552 1.00 98.75 254 PHE A N 1
ATOM 1985 C CA . PHE A 1 254 ? -18.391 0.535 2.441 1.00 98.75 254 PHE A CA 1
ATOM 1986 C C . PHE A 1 254 ? -19.325 0.387 1.234 1.00 98.75 254 PHE A C 1
ATOM 1988 O O . PHE A 1 254 ? -18.990 0.827 0.134 1.00 98.75 254 PHE A O 1
ATOM 1995 N N . LEU A 1 255 ? -20.547 -0.123 1.440 1.00 98.62 255 LEU A N 1
ATOM 1996 C CA . LEU A 1 255 ? -21.543 -0.234 0.366 1.00 98.62 255 LEU A CA 1
ATOM 1997 C C . LEU A 1 255 ? -21.954 1.135 -0.198 1.00 98.62 255 LEU A C 1
ATOM 1999 O O . LEU A 1 255 ? -22.231 1.271 -1.391 1.00 98.62 255 LEU A O 1
ATOM 2003 N N . ALA A 1 256 ? -22.022 2.166 0.647 1.00 98.56 256 ALA A N 1
ATOM 2004 C CA . ALA A 1 256 ? -22.296 3.531 0.215 1.00 98.56 256 ALA A CA 1
ATOM 2005 C C . ALA A 1 256 ? -21.136 4.130 -0.594 1.00 98.56 256 ALA A C 1
ATOM 2007 O O . ALA A 1 256 ? -21.394 4.897 -1.519 1.00 98.56 256 ALA A O 1
ATOM 2008 N N . THR A 1 257 ? -19.891 3.768 -0.281 1.00 98.69 257 THR A N 1
ATOM 2009 C CA . THR A 1 257 ? -18.696 4.181 -1.032 1.00 98.69 257 THR A CA 1
ATOM 2010 C C . THR A 1 257 ? -18.687 3.545 -2.415 1.00 98.69 257 THR A C 1
ATOM 2012 O O . THR A 1 257 ? -18.577 4.262 -3.406 1.00 98.69 257 THR A O 1
ATOM 2015 N N . ASP A 1 258 ? -18.951 2.240 -2.497 1.00 98.00 258 ASP A N 1
ATOM 2016 C CA . ASP A 1 258 ? -19.095 1.508 -3.763 1.00 98.00 258 ASP A CA 1
ATOM 2017 C C . ASP A 1 258 ? -20.182 2.134 -4.658 1.00 98.00 258 ASP A C 1
ATOM 2019 O O . ASP A 1 258 ? -19.985 2.405 -5.842 1.00 98.00 258 ASP A O 1
ATOM 2023 N N . ARG A 1 259 ? -21.327 2.483 -4.057 1.00 97.62 259 ARG A N 1
ATOM 2024 C CA . ARG A 1 259 ? -22.438 3.166 -4.737 1.00 97.62 259 ARG A CA 1
ATOM 2025 C C . ARG A 1 259 ? -22.102 4.602 -5.152 1.00 97.62 259 ARG A C 1
ATOM 2027 O O . ARG A 1 259 ? -22.669 5.093 -6.127 1.00 97.62 259 ARG A O 1
ATOM 2034 N N . ALA A 1 260 ? -21.263 5.304 -4.394 1.00 98.00 260 ALA A N 1
ATOM 2035 C CA . ALA A 1 260 ? -20.861 6.668 -4.719 1.00 98.00 260 ALA A CA 1
ATOM 2036 C C . ALA A 1 260 ? -20.000 6.689 -5.986 1.00 98.00 260 ALA A C 1
ATOM 2038 O O . ALA A 1 260 ? -20.258 7.514 -6.856 1.00 98.00 260 ALA A O 1
ATOM 2039 N N . ILE A 1 261 ? -19.069 5.739 -6.114 1.00 97.75 261 ILE A N 1
ATOM 2040 C CA . ILE A 1 261 ? -18.241 5.565 -7.313 1.00 97.75 261 ILE A CA 1
ATOM 2041 C C . ILE A 1 261 ? -19.121 5.180 -8.507 1.00 97.75 261 ILE A C 1
ATOM 2043 O O . ILE A 1 261 ? -19.078 5.853 -9.531 1.00 97.75 261 ILE A O 1
ATOM 2047 N N . LEU A 1 262 ? -19.990 4.171 -8.358 1.00 95.69 262 LEU A N 1
ATOM 2048 C CA . LEU A 1 262 ? -20.860 3.695 -9.445 1.00 95.69 262 LEU A CA 1
ATOM 2049 C C . LEU A 1 262 ? -21.769 4.792 -10.034 1.00 95.69 262 LEU A C 1
ATOM 2051 O O . LEU A 1 262 ? -22.141 4.730 -11.202 1.00 95.69 262 LEU A O 1
ATOM 2055 N N . ASN A 1 263 ? -22.162 5.779 -9.223 1.00 96.00 263 ASN A N 1
ATOM 2056 C CA . ASN A 1 263 ? -23.030 6.880 -9.650 1.00 96.00 263 ASN A CA 1
ATOM 2057 C C . ASN A 1 263 ? -22.271 8.135 -10.103 1.00 96.00 263 ASN A C 1
ATOM 2059 O O . ASN A 1 263 ? -22.920 9.094 -10.528 1.00 96.00 263 ASN A O 1
ATOM 2063 N N . ASP A 1 264 ? -20.945 8.179 -9.974 1.00 95.69 264 ASP A N 1
ATOM 2064 C CA . ASP A 1 264 ? -20.147 9.314 -10.427 1.00 95.69 264 ASP A CA 1
ATOM 2065 C C . ASP A 1 264 ? -19.770 9.113 -11.908 1.00 95.69 264 ASP A C 1
ATOM 2067 O O . ASP A 1 264 ? -19.020 8.188 -12.227 1.00 95.69 264 ASP A O 1
ATOM 2071 N N . PRO A 1 265 ? -20.229 9.983 -12.834 1.00 94.25 265 PRO A N 1
ATOM 2072 C CA . PRO A 1 265 ? -19.914 9.867 -14.259 1.00 94.25 265 PRO A CA 1
ATOM 2073 C C . PRO A 1 265 ? -18.414 9.855 -14.577 1.00 94.25 265 PRO A C 1
ATOM 2075 O O . PRO A 1 265 ? -18.017 9.396 -15.642 1.00 94.25 265 PRO A O 1
ATOM 2078 N N . LYS A 1 266 ? -17.557 10.354 -13.674 1.00 92.38 266 LYS A N 1
ATOM 2079 C CA . LYS A 1 266 ? -16.097 10.283 -13.842 1.00 92.38 266 LYS A CA 1
ATOM 2080 C C . LYS A 1 266 ? -15.555 8.852 -13.811 1.00 92.38 266 LYS A C 1
ATOM 2082 O O . LYS A 1 266 ? -14.466 8.626 -14.329 1.00 92.38 266 LYS A O 1
ATOM 2087 N N . TYR A 1 267 ? -16.297 7.925 -13.208 1.00 92.94 267 TYR A N 1
ATOM 2088 C CA . TYR A 1 267 ? -15.918 6.526 -13.019 1.00 92.94 267 TYR A CA 1
ATOM 2089 C C . TYR A 1 267 ? -16.749 5.575 -13.896 1.00 92.94 267 TYR A C 1
ATOM 2091 O O . TYR A 1 267 ? -16.662 4.365 -13.732 1.00 92.94 267 TYR A O 1
ATOM 2099 N N . GLU A 1 268 ? -17.540 6.090 -14.848 1.00 89.38 268 GLU A N 1
ATOM 2100 C CA . GLU A 1 268 ? -18.411 5.271 -15.712 1.00 89.38 268 GLU A CA 1
ATOM 2101 C C . GLU A 1 268 ? -17.627 4.245 -16.550 1.00 89.38 268 GLU A C 1
ATOM 2103 O O . GLU A 1 268 ? -18.080 3.118 -16.741 1.00 89.38 268 GLU A O 1
ATOM 2108 N N . GLU A 1 269 ? -16.439 4.630 -17.023 1.00 89.44 269 GLU A N 1
ATOM 2109 C CA . GLU A 1 269 ? -15.521 3.760 -17.771 1.00 89.44 269 GLU A CA 1
ATOM 2110 C C . GLU A 1 269 ? -14.431 3.141 -16.878 1.00 89.44 269 GLU A C 1
ATOM 2112 O O . GLU A 1 269 ? -13.510 2.507 -17.391 1.00 89.44 269 GLU A O 1
ATOM 2117 N N . GLU A 1 270 ? -14.499 3.342 -15.556 1.00 92.50 270 GLU A N 1
ATOM 2118 C CA . GLU A 1 270 ? -13.508 2.788 -14.637 1.00 92.50 270 GLU A CA 1
ATOM 2119 C C . GLU A 1 270 ? -13.750 1.293 -14.418 1.00 92.50 270 GLU A C 1
ATOM 2121 O O . GLU A 1 270 ? -14.857 0.856 -14.098 1.00 92.50 270 GLU A O 1
ATOM 2126 N N . VAL A 1 271 ? -12.687 0.515 -14.599 1.00 93.50 271 VAL A N 1
ATOM 2127 C CA . VAL A 1 271 ? -12.680 -0.942 -14.427 1.00 93.50 271 VAL A CA 1
ATOM 2128 C C . VAL A 1 271 ? -11.858 -1.371 -13.221 1.00 93.50 271 VAL A C 1
ATOM 2130 O O . VAL A 1 271 ? -11.910 -2.542 -12.859 1.00 93.50 271 VAL A O 1
ATOM 2133 N N . SER A 1 272 ? -11.118 -0.444 -12.609 1.00 96.50 272 SER A N 1
ATOM 2134 C CA . SER A 1 272 ? -10.309 -0.725 -11.438 1.00 96.50 272 SER A CA 1
ATOM 2135 C C . SER A 1 272 ? -11.165 -1.114 -10.228 1.00 96.50 272 SER A C 1
ATOM 2137 O O . SER A 1 272 ? -12.352 -0.778 -10.106 1.00 96.50 272 SER A O 1
ATOM 2139 N N . GLY A 1 273 ? -10.529 -1.803 -9.295 1.00 98.06 273 GLY A N 1
ATOM 2140 C CA . GLY A 1 273 ? -11.049 -2.058 -7.963 1.00 98.06 273 GLY A CA 1
ATOM 2141 C C . GLY A 1 273 ? -10.000 -1.720 -6.918 1.00 98.06 273 GLY A C 1
ATOM 2142 O O . GLY A 1 273 ? -8.885 -1.315 -7.245 1.00 98.06 273 GLY A O 1
ATOM 2143 N N . CYS A 1 274 ? -10.376 -1.839 -5.653 1.00 98.50 274 CYS A N 1
ATOM 2144 C CA . CYS A 1 274 ? -9.403 -1.854 -4.576 1.00 98.50 274 CYS A CA 1
ATOM 2145 C C . CYS A 1 274 ? -9.879 -2.691 -3.392 1.00 98.50 274 CYS A C 1
ATOM 2147 O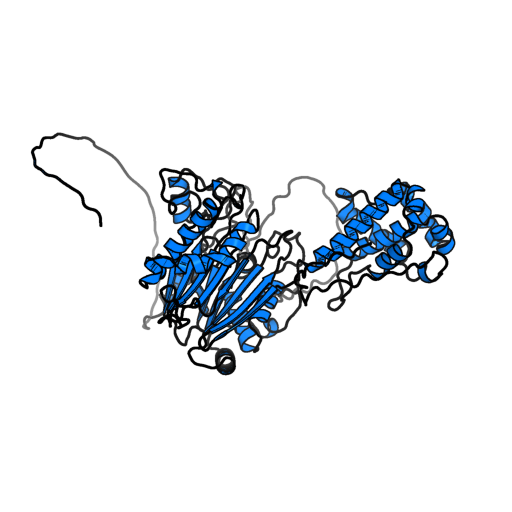 O . CYS A 1 274 ? -11.082 -2.800 -3.112 1.00 98.50 274 CYS A O 1
ATOM 2149 N N . THR A 1 275 ? -8.923 -3.229 -2.646 1.00 98.62 275 THR A N 1
ATOM 2150 C CA . THR A 1 275 ? -9.162 -3.696 -1.284 1.00 98.62 275 THR A CA 1
ATOM 2151 C C . THR A 1 275 ? -9.425 -2.501 -0.361 1.00 98.62 275 THR A C 1
ATOM 2153 O O . THR A 1 275 ? -9.184 -1.337 -0.697 1.00 98.62 275 THR A O 1
ATOM 2156 N N . ALA A 1 276 ? -9.939 -2.774 0.831 1.00 98.75 276 ALA A N 1
ATOM 2157 C CA . ALA A 1 276 ? -10.043 -1.785 1.887 1.00 98.75 276 ALA A CA 1
ATOM 2158 C C . ALA A 1 276 ? -9.923 -2.468 3.248 1.00 98.75 276 ALA A C 1
ATOM 2160 O O . ALA A 1 276 ? -10.855 -3.145 3.687 1.00 98.75 276 ALA A O 1
ATOM 2161 N N . CYS A 1 277 ? -8.804 -2.235 3.934 1.00 98.81 277 CYS A N 1
ATOM 2162 C CA . CYS A 1 277 ? -8.613 -2.609 5.330 1.00 98.81 277 CYS A CA 1
ATOM 2163 C C . CYS A 1 277 ? -8.513 -1.336 6.171 1.00 98.81 277 CYS A C 1
ATOM 2165 O O . CYS A 1 277 ? -7.535 -0.590 6.085 1.00 98.81 277 CYS A O 1
ATOM 2167 N N . VAL A 1 278 ? -9.538 -1.067 6.981 1.00 98.81 278 VAL A N 1
ATOM 2168 C CA . VAL A 1 278 ? -9.663 0.183 7.740 1.00 98.81 278 VAL A CA 1
ATOM 2169 C C . VAL A 1 278 ? -9.840 -0.079 9.226 1.00 98.81 278 VAL A C 1
ATOM 2171 O O . VAL A 1 278 ? -10.437 -1.078 9.627 1.00 98.81 278 VAL A O 1
ATOM 2174 N N . SER A 1 279 ? -9.370 0.847 10.055 1.00 98.75 279 SER A N 1
ATOM 2175 C CA . SER A 1 279 ? -9.605 0.848 11.493 1.00 98.75 279 SER A CA 1
ATOM 2176 C C . SER A 1 279 ? -10.343 2.103 11.942 1.00 98.75 279 SER A C 1
ATOM 2178 O O . SER A 1 279 ? -10.128 3.202 11.430 1.00 98.75 279 SER A O 1
ATOM 2180 N N . LEU A 1 280 ? -11.224 1.928 12.925 1.00 98.62 280 LEU A N 1
ATOM 2181 C CA . LEU A 1 280 ? -11.887 3.001 13.653 1.00 98.62 280 LEU A CA 1
ATOM 2182 C C . LEU A 1 280 ? -11.601 2.818 15.143 1.00 98.62 280 LEU A C 1
ATOM 2184 O O . LEU A 1 280 ? -11.962 1.796 15.726 1.00 98.62 280 LEU A O 1
ATOM 2188 N N . ILE A 1 281 ? -10.998 3.825 15.768 1.00 98.12 281 ILE A N 1
ATOM 2189 C CA . ILE A 1 281 ? -10.821 3.879 17.220 1.00 98.12 281 ILE A CA 1
ATOM 2190 C C . ILE A 1 281 ? -11.852 4.850 17.789 1.00 98.12 281 ILE A C 1
ATOM 2192 O O . ILE A 1 281 ? -11.816 6.044 17.491 1.00 98.12 281 ILE A O 1
ATOM 2196 N N . ALA A 1 282 ? -12.766 4.329 18.609 1.00 95.25 282 ALA A N 1
ATOM 2197 C CA . ALA A 1 282 ? -13.802 5.088 19.301 1.00 95.25 282 ALA A CA 1
ATOM 2198 C C . ALA A 1 282 ? -13.615 4.935 20.815 1.00 95.25 282 ALA A C 1
ATOM 2200 O O . ALA A 1 282 ? -13.898 3.887 21.400 1.00 95.25 282 ALA A O 1
ATOM 2201 N N . GLY A 1 283 ? -13.090 5.977 21.455 1.00 91.56 283 GLY A N 1
ATOM 2202 C CA . GLY A 1 283 ? -12.719 5.969 22.863 1.00 91.56 283 GLY A CA 1
ATOM 2203 C C . GLY A 1 283 ? -11.644 4.920 23.124 1.00 91.56 283 GLY A C 1
ATOM 2204 O O . GLY A 1 283 ? -10.504 5.089 22.700 1.00 91.56 283 GLY A O 1
ATOM 2205 N N . ASN A 1 284 ? -12.032 3.845 23.810 1.00 93.06 284 ASN A N 1
ATOM 2206 C CA . ASN A 1 284 ? -11.169 2.717 24.158 1.00 93.06 284 ASN A CA 1
ATOM 2207 C C . ASN A 1 284 ? -11.534 1.432 23.392 1.00 93.06 284 ASN A C 1
ATOM 2209 O O . ASN A 1 284 ? -11.213 0.333 23.832 1.00 93.06 284 ASN A O 1
ATOM 2213 N N . LYS A 1 285 ? -12.263 1.548 22.279 1.00 97.44 285 LYS A N 1
ATOM 2214 C CA . LYS A 1 285 ? -12.676 0.405 21.470 1.00 97.44 285 LYS A CA 1
ATOM 2215 C C . LYS A 1 285 ? -12.147 0.536 20.050 1.00 97.44 285 LYS A C 1
ATOM 2217 O O . LYS A 1 285 ? -12.328 1.568 19.403 1.00 97.44 285 LYS A O 1
ATOM 2222 N N . LEU A 1 286 ? -11.497 -0.523 19.590 1.00 98.62 286 LEU A N 1
ATOM 2223 C CA . LEU A 1 286 ? -10.983 -0.682 18.241 1.00 98.62 286 LEU A CA 1
ATOM 2224 C C . LEU A 1 286 ? -11.993 -1.471 17.408 1.00 98.62 286 LEU A C 1
ATOM 2226 O O . LEU A 1 286 ? -12.487 -2.508 17.845 1.00 98.62 286 LEU A O 1
ATOM 2230 N N . TYR A 1 287 ? -12.254 -1.000 16.196 1.00 98.81 287 TYR A N 1
ATOM 2231 C CA . TYR A 1 287 ? -12.959 -1.731 15.151 1.00 98.81 287 TYR A CA 1
ATOM 2232 C C . TYR A 1 287 ? -12.044 -1.845 13.939 1.00 98.81 287 TYR A C 1
ATOM 2234 O O . TYR A 1 287 ? -11.423 -0.852 13.560 1.00 98.81 287 TYR A O 1
ATOM 2242 N N . VAL A 1 288 ? -11.979 -3.020 13.322 1.00 98.88 288 VAL A N 1
ATOM 2243 C CA . VAL A 1 288 ? -11.276 -3.233 12.051 1.00 98.88 288 VAL A CA 1
ATOM 2244 C C . VAL A 1 288 ? -12.271 -3.804 11.056 1.00 98.88 288 VAL A C 1
ATOM 2246 O O . VAL A 1 288 ? -12.938 -4.791 11.350 1.00 98.88 288 VAL A O 1
ATOM 2249 N N . ALA A 1 289 ? -12.402 -3.147 9.906 1.00 98.88 289 ALA A N 1
ATOM 2250 C CA . ALA A 1 289 ? -13.258 -3.572 8.809 1.00 98.88 289 ALA A CA 1
ATOM 2251 C C . ALA A 1 289 ? -12.400 -3.898 7.586 1.00 98.88 289 ALA A C 1
ATOM 2253 O O . ALA A 1 289 ? -11.592 -3.064 7.174 1.00 98.88 289 ALA A O 1
ATOM 2254 N N . ASN A 1 290 ? -12.586 -5.085 7.008 1.00 98.75 290 ASN A N 1
ATOM 2255 C CA . ASN A 1 290 ? -11.809 -5.550 5.861 1.00 98.75 290 ASN A CA 1
ATOM 2256 C C . ASN A 1 290 ? -12.700 -6.027 4.709 1.00 98.75 290 ASN A C 1
ATOM 2258 O O . ASN A 1 290 ? -13.651 -6.778 4.926 1.00 98.75 290 ASN A O 1
ATOM 2262 N N . ALA A 1 291 ? -12.351 -5.638 3.486 1.00 98.62 291 ALA A N 1
ATOM 2263 C CA . ALA A 1 291 ? -12.856 -6.199 2.237 1.00 98.62 291 ALA A CA 1
ATOM 2264 C C . ALA A 1 291 ? -11.686 -6.322 1.247 1.00 98.62 291 ALA A C 1
ATOM 2266 O O . ALA A 1 291 ? -11.195 -5.313 0.750 1.00 98.62 291 ALA A O 1
ATOM 2267 N N . GLY A 1 292 ? -11.238 -7.549 0.984 1.00 98.19 292 GLY A N 1
ATOM 2268 C CA . GLY A 1 292 ? -10.012 -7.841 0.230 1.00 98.19 292 GLY A CA 1
ATOM 2269 C C . GLY A 1 292 ? -8.996 -8.613 1.069 1.00 98.19 292 GLY A C 1
ATOM 2270 O O . GLY A 1 292 ? -9.361 -9.204 2.088 1.00 98.19 292 GLY A O 1
ATOM 2271 N N . ASP A 1 293 ? -7.743 -8.637 0.636 1.00 97.38 293 ASP A N 1
ATOM 2272 C CA . ASP A 1 293 ? -6.625 -9.378 1.240 1.00 97.38 293 ASP A CA 1
ATOM 2273 C C . ASP A 1 293 ? -5.503 -8.491 1.802 1.00 97.38 293 ASP A C 1
ATOM 2275 O O . ASP A 1 293 ? -4.493 -8.997 2.281 1.00 97.38 293 ASP A O 1
ATOM 2279 N N . SER A 1 294 ? -5.724 -7.178 1.870 1.00 98.38 294 SER A N 1
ATOM 2280 C CA . SER A 1 294 ? -5.057 -6.363 2.886 1.00 98.38 294 SER A CA 1
ATOM 2281 C C . SER A 1 294 ? -5.455 -6.834 4.291 1.00 98.38 294 SER A C 1
ATOM 2283 O O . SER A 1 294 ? -6.542 -7.385 4.498 1.00 98.38 294 SER A O 1
ATOM 2285 N N . ARG A 1 295 ? -4.584 -6.603 5.279 1.00 98.69 295 ARG A N 1
ATOM 2286 C CA . ARG A 1 295 ? -4.744 -7.182 6.622 1.00 98.69 295 ARG A CA 1
ATOM 2287 C C . ARG A 1 295 ? -4.435 -6.202 7.749 1.00 98.69 295 ARG A C 1
ATOM 2289 O O . ARG A 1 295 ? -3.513 -5.387 7.664 1.00 98.69 295 ARG A O 1
ATOM 2296 N N . GLY A 1 296 ? -5.206 -6.327 8.831 1.00 98.69 296 GLY A N 1
ATOM 2297 C CA . GLY A 1 296 ? -5.034 -5.634 10.101 1.00 98.69 296 GLY A CA 1
ATOM 2298 C C . GLY A 1 296 ? -4.661 -6.590 11.238 1.00 98.69 296 GLY A C 1
ATOM 2299 O O . GLY A 1 296 ? -5.353 -7.579 11.489 1.00 98.69 296 GLY A O 1
ATOM 2300 N N . VAL A 1 297 ? -3.579 -6.285 11.957 1.00 98.81 297 VAL A N 1
ATOM 2301 C CA . VAL A 1 297 ? -3.019 -7.134 13.024 1.00 98.81 297 VAL A CA 1
ATOM 2302 C C . VAL A 1 297 ? -2.700 -6.301 14.263 1.00 98.81 297 VAL A C 1
ATOM 2304 O O . VAL A 1 297 ? -1.950 -5.328 14.197 1.00 98.81 297 VAL A O 1
ATOM 2307 N N . LEU A 1 298 ? -3.250 -6.698 15.410 1.00 98.88 298 LEU A N 1
ATOM 2308 C CA . LEU A 1 298 ? -3.017 -6.062 16.705 1.00 98.88 298 LEU A CA 1
ATOM 2309 C C . LEU A 1 298 ? -1.818 -6.712 17.414 1.00 98.88 298 LEU A C 1
ATOM 2311 O O . LEU A 1 298 ? -1.780 -7.928 17.592 1.00 98.88 298 LEU A O 1
ATOM 2315 N N . GLY A 1 299 ? -0.844 -5.908 17.837 1.00 98.50 299 GLY A N 1
ATOM 2316 C CA . GLY A 1 299 ? 0.298 -6.341 18.638 1.00 98.50 299 GLY A CA 1
ATOM 2317 C C . GLY A 1 299 ? -0.002 -6.251 20.134 1.00 98.50 299 GLY A C 1
ATOM 2318 O O . GLY A 1 299 ? -0.094 -5.155 20.687 1.00 98.50 299 GLY A O 1
ATOM 2319 N N . ILE A 1 300 ? -0.108 -7.402 20.802 1.00 97.81 300 ILE A N 1
ATOM 2320 C CA . ILE A 1 300 ? -0.395 -7.507 22.241 1.00 97.81 300 ILE A CA 1
ATOM 2321 C C . ILE A 1 300 ? 0.805 -8.140 22.929 1.00 97.81 300 ILE A C 1
ATOM 2323 O O . ILE A 1 300 ? 1.056 -9.338 22.776 1.00 97.81 300 ILE A O 1
ATOM 2327 N N . LYS A 1 301 ? 1.583 -7.344 23.672 1.00 95.38 301 LYS A N 1
ATOM 2328 C CA . LYS A 1 301 ? 2.844 -7.803 24.291 1.00 95.38 301 LYS A CA 1
ATOM 2329 C C . LYS A 1 301 ? 3.725 -8.582 23.300 1.00 95.38 301 LYS A C 1
ATOM 2331 O O . LYS A 1 301 ? 4.226 -9.666 23.596 1.00 95.38 301 LYS A O 1
ATOM 2336 N N . GLY A 1 302 ? 3.863 -8.050 22.088 1.00 95.12 302 GLY A N 1
ATOM 2337 C CA . GLY A 1 302 ? 4.602 -8.668 20.985 1.00 95.12 302 GLY A CA 1
ATOM 2338 C C . GLY A 1 302 ? 3.973 -9.888 20.318 1.00 95.12 302 GLY A C 1
ATOM 2339 O O . GLY A 1 302 ? 4.565 -10.412 19.383 1.00 95.12 302 GLY A O 1
ATOM 2340 N N . ARG A 1 303 ? 2.792 -10.348 20.734 1.00 98.19 303 ARG A N 1
ATOM 2341 C CA . ARG A 1 303 ? 2.056 -11.409 20.033 1.00 98.19 303 ARG A CA 1
ATOM 2342 C C . ARG A 1 303 ? 1.067 -10.803 19.048 1.00 98.19 303 ARG A C 1
ATOM 2344 O O . ARG A 1 303 ? 0.350 -9.867 19.398 1.00 98.19 303 ARG A O 1
ATOM 2351 N N . ALA A 1 304 ? 1.023 -11.347 17.840 1.00 98.31 304 ALA A N 1
ATOM 2352 C CA . ALA A 1 304 ? 0.059 -10.966 16.824 1.00 98.31 304 ALA A CA 1
ATOM 2353 C C . ALA A 1 304 ? -1.324 -11.535 17.155 1.00 98.31 304 ALA A C 1
ATOM 2355 O O . ALA A 1 304 ? -1.490 -12.742 17.329 1.00 98.31 304 ALA A O 1
ATOM 2356 N N . LYS A 1 305 ? -2.324 -10.657 17.208 1.00 98.44 305 LYS A N 1
ATOM 2357 C CA . LYS A 1 305 ? -3.740 -11.011 17.198 1.00 98.44 305 LYS A CA 1
ATOM 2358 C C . LYS A 1 305 ? -4.338 -10.552 15.861 1.00 98.44 305 LYS A C 1
ATOM 2360 O O . LYS A 1 305 ? -4.309 -9.349 15.586 1.00 98.44 305 LYS A O 1
ATOM 2365 N N . PRO A 1 306 ? -4.876 -11.459 15.029 1.00 97.94 306 PRO A N 1
ATOM 2366 C CA . PRO A 1 306 ? -5.550 -11.060 13.799 1.00 97.94 306 PRO A CA 1
ATOM 2367 C C . PRO A 1 306 ? -6.801 -10.238 14.136 1.00 97.94 306 PRO A C 1
ATOM 2369 O O . PRO A 1 306 ? -7.571 -10.618 15.016 1.00 97.94 306 PRO A O 1
ATOM 2372 N N . MET A 1 307 ? -6.978 -9.108 13.448 1.00 98.50 307 MET A N 1
ATOM 2373 C CA . MET A 1 307 ? -8.183 -8.267 13.525 1.00 98.50 307 MET A CA 1
ATOM 2374 C C . MET A 1 307 ? -8.973 -8.268 12.207 1.00 98.50 307 MET A C 1
ATOM 2376 O O . MET A 1 307 ? -10.033 -7.654 12.114 1.00 98.50 307 MET A O 1
ATOM 2380 N N . SER A 1 308 ? -8.457 -8.944 11.182 1.00 98.06 308 SER A N 1
ATOM 2381 C CA . SER A 1 308 ? -9.123 -9.190 9.908 1.00 98.06 308 SER A CA 1
ATOM 2382 C C . SER A 1 308 ? -8.721 -10.557 9.353 1.00 98.06 308 SER A C 1
ATOM 2384 O O . SER A 1 308 ? -7.704 -11.124 9.753 1.00 98.06 308 SER A O 1
ATOM 2386 N N . GLN A 1 309 ? -9.506 -11.053 8.398 1.00 96.25 309 GLN A N 1
ATOM 2387 C CA . GLN A 1 309 ? -9.193 -12.226 7.588 1.00 96.25 309 GLN A CA 1
ATOM 2388 C C . GLN A 1 309 ? -9.151 -11.822 6.112 1.00 96.25 309 GLN A C 1
ATOM 2390 O O . GLN A 1 309 ? -9.973 -11.014 5.670 1.00 96.25 309 GLN A O 1
ATOM 2395 N N . ASP A 1 310 ? -8.195 -12.367 5.366 1.00 97.62 310 ASP A N 1
ATOM 2396 C CA . ASP A 1 310 ? -8.036 -12.089 3.941 1.00 97.62 310 ASP A CA 1
ATOM 2397 C C . ASP A 1 310 ? -9.147 -12.760 3.134 1.00 97.62 310 ASP A C 1
ATOM 2399 O O . ASP A 1 310 ? -9.400 -13.958 3.259 1.00 97.62 310 ASP A O 1
ATOM 2403 N N . HIS A 1 311 ? -9.784 -12.009 2.245 1.00 97.81 311 HIS A N 1
ATOM 2404 C CA . HIS A 1 311 ? -10.916 -12.482 1.456 1.00 97.81 311 HIS A CA 1
ATOM 2405 C C . HIS A 1 311 ? -10.474 -13.155 0.156 1.00 97.81 311 HIS A C 1
ATOM 2407 O O . HIS A 1 311 ? -10.675 -12.632 -0.949 1.00 97.81 311 HIS A O 1
ATOM 2413 N N . LYS A 1 312 ? -9.915 -14.359 0.280 1.00 95.50 312 LYS A N 1
ATOM 2414 C CA . LYS A 1 312 ? -9.482 -15.175 -0.860 1.00 95.50 312 LYS A CA 1
ATOM 2415 C C . LYS A 1 312 ? -10.653 -16.014 -1.430 1.00 95.50 312 LYS A C 1
ATOM 2417 O O . LYS A 1 312 ? -11.420 -16.587 -0.651 1.00 95.50 312 LYS A O 1
ATOM 2422 N N . PRO A 1 313 ? -10.820 -16.135 -2.766 1.00 96.44 313 PRO A N 1
ATOM 2423 C CA . PRO A 1 313 ? -11.942 -16.858 -3.393 1.00 96.44 313 PRO A CA 1
ATOM 2424 C C . PRO A 1 313 ? -12.112 -18.329 -2.986 1.00 96.44 313 PRO A C 1
ATOM 2426 O O . PRO A 1 313 ? -13.190 -18.894 -3.150 1.00 96.44 313 PRO A O 1
ATOM 2429 N N . GLN A 1 314 ? -11.054 -18.962 -2.486 1.00 93.69 314 GLN A N 1
ATOM 2430 C CA . GLN A 1 314 ? -11.011 -20.360 -2.067 1.00 93.69 314 GLN A CA 1
ATOM 2431 C C . GLN A 1 314 ? -11.695 -20.588 -0.718 1.00 93.69 314 GLN A C 1
ATOM 2433 O O . GLN A 1 314 ? -12.073 -21.721 -0.428 1.00 93.69 314 GLN A O 1
ATOM 2438 N N . LEU A 1 315 ? -11.863 -19.541 0.098 1.00 95.31 315 LEU A N 1
ATOM 2439 C CA . LEU A 1 315 ? -12.546 -19.654 1.380 1.00 95.31 315 LEU A CA 1
ATOM 2440 C C . LEU A 1 315 ? -13.985 -20.116 1.166 1.00 95.31 315 LEU A C 1
ATOM 2442 O O . LEU A 1 315 ? -14.706 -19.573 0.331 1.00 95.31 315 LEU A O 1
ATOM 2446 N N . GLU A 1 316 ? -14.423 -21.098 1.951 1.00 96.38 316 GLU A N 1
ATOM 2447 C CA . GLU A 1 316 ? -15.718 -21.755 1.750 1.00 96.38 316 GLU A CA 1
ATOM 2448 C C . GLU A 1 316 ? -16.895 -20.766 1.766 1.00 96.38 316 GLU A C 1
ATOM 2450 O O . GLU A 1 316 ? -17.793 -20.861 0.931 1.00 96.38 316 GLU A O 1
ATOM 2455 N N . ALA A 1 317 ? -16.887 -19.772 2.661 1.00 96.00 317 ALA A N 1
ATOM 2456 C CA . ALA A 1 317 ? -17.922 -18.736 2.695 1.00 96.00 317 ALA A CA 1
ATOM 2457 C C . ALA A 1 317 ? -17.957 -17.902 1.397 1.00 96.00 317 ALA A C 1
ATOM 2459 O O . ALA A 1 317 ? -19.025 -17.701 0.812 1.00 96.00 317 ALA A O 1
ATOM 2460 N N . GLU A 1 318 ? -16.787 -17.492 0.905 1.00 98.06 318 GLU A N 1
ATOM 2461 C CA . GLU A 1 318 ? -16.642 -16.675 -0.301 1.00 98.06 318 GLU A CA 1
ATOM 2462 C C . GLU A 1 318 ? -17.015 -17.471 -1.555 1.00 98.06 318 GLU A C 1
ATOM 2464 O O . GLU A 1 318 ? -17.829 -17.024 -2.364 1.00 98.06 318 GLU A O 1
ATOM 2469 N N . LYS A 1 319 ? -16.504 -18.700 -1.677 1.00 97.19 319 LYS A N 1
ATOM 2470 C CA . LYS A 1 319 ? -16.811 -19.636 -2.764 1.00 97.19 319 LYS A CA 1
ATOM 2471 C C . LYS A 1 319 ? -18.305 -19.937 -2.857 1.00 97.19 319 LYS A C 1
ATOM 2473 O O . LYS A 1 319 ? -18.861 -19.968 -3.960 1.00 97.19 319 LYS A O 1
ATOM 2478 N N . ASN A 1 320 ? -18.968 -20.122 -1.714 1.00 97.44 320 ASN A N 1
ATOM 2479 C CA . ASN A 1 320 ? -20.412 -20.332 -1.657 1.00 97.44 320 ASN A CA 1
ATOM 2480 C C . ASN A 1 320 ? -21.181 -19.100 -2.149 1.00 97.44 320 ASN A C 1
ATOM 2482 O O . ASN A 1 320 ? -22.092 -19.257 -2.964 1.00 97.44 320 ASN A O 1
ATOM 2486 N N . ARG A 1 321 ? -20.793 -17.882 -1.735 1.00 98.06 321 ARG A N 1
ATOM 2487 C CA . ARG A 1 321 ? -21.397 -16.637 -2.246 1.00 98.06 321 ARG A CA 1
ATOM 2488 C C . ARG A 1 321 ? -21.189 -16.493 -3.755 1.00 98.06 321 ARG A C 1
ATOM 2490 O O . ARG A 1 321 ? -22.157 -16.279 -4.479 1.00 98.06 321 ARG A O 1
ATOM 2497 N N . ILE A 1 322 ? -19.955 -16.661 -4.233 1.00 98.19 322 ILE A N 1
ATOM 2498 C CA . ILE A 1 322 ? -19.588 -16.572 -5.657 1.00 98.19 322 ILE A CA 1
ATOM 2499 C C . ILE A 1 322 ? -20.443 -17.529 -6.494 1.00 98.19 322 ILE A C 1
ATOM 2501 O O . ILE A 1 322 ? -21.040 -17.118 -7.489 1.00 98.19 322 ILE A O 1
ATOM 2505 N N . THR A 1 323 ? -20.553 -18.786 -6.059 1.00 97.06 323 THR A N 1
ATOM 2506 C CA . THR A 1 323 ? -21.325 -19.817 -6.766 1.00 97.06 323 THR A CA 1
ATOM 2507 C C . THR A 1 323 ? -22.826 -19.524 -6.728 1.00 97.06 323 THR A C 1
ATOM 2509 O O . THR A 1 323 ? -23.507 -19.648 -7.746 1.00 97.06 323 THR A O 1
ATOM 2512 N N . ALA A 1 324 ? -23.356 -19.082 -5.582 1.00 96.56 324 ALA A N 1
ATOM 2513 C CA . ALA A 1 324 ? -24.760 -18.691 -5.446 1.00 96.56 324 ALA A CA 1
ATOM 2514 C C . ALA A 1 324 ? -25.120 -17.477 -6.320 1.00 96.56 324 ALA A C 1
ATOM 2516 O O . ALA A 1 324 ? -26.243 -17.389 -6.816 1.00 96.56 324 ALA A O 1
ATOM 2517 N N . ALA A 1 325 ? -24.159 -16.580 -6.556 1.00 96.88 325 ALA A N 1
ATOM 2518 C CA . ALA A 1 325 ? -24.299 -15.429 -7.439 1.00 96.88 325 ALA A CA 1
ATOM 2519 C C . ALA A 1 325 ? -24.131 -15.762 -8.937 1.00 96.88 325 ALA A C 1
ATOM 2521 O O . ALA A 1 325 ? -24.229 -14.869 -9.780 1.00 96.88 325 ALA A O 1
ATOM 2522 N N . GLY A 1 326 ? -23.900 -17.035 -9.284 1.00 95.75 326 GLY A N 1
ATOM 2523 C CA . GLY A 1 326 ? -23.733 -17.506 -10.661 1.00 95.75 326 GLY A CA 1
ATOM 2524 C C . GLY A 1 326 ? -22.308 -17.394 -11.214 1.00 95.75 326 GLY A C 1
ATOM 2525 O O . GLY A 1 326 ? -22.111 -17.622 -12.407 1.00 95.75 326 GLY A O 1
ATOM 2526 N N . GLY A 1 327 ? -21.328 -17.049 -10.374 1.00 96.38 327 GLY A N 1
ATOM 2527 C CA . GLY A 1 327 ? -19.903 -17.117 -10.697 1.00 96.38 327 GLY A CA 1
ATOM 2528 C C . GLY A 1 327 ? -19.296 -18.491 -10.396 1.00 96.38 327 GLY A C 1
ATOM 2529 O O . GLY A 1 327 ? -19.981 -19.425 -9.980 1.00 96.38 327 GLY A O 1
ATOM 2530 N N . PHE A 1 328 ? -17.987 -18.614 -10.592 1.00 96.06 328 PHE A N 1
ATOM 2531 C CA . PHE A 1 328 ? -17.210 -19.804 -10.239 1.00 96.06 328 PHE A CA 1
ATOM 2532 C C . PHE A 1 328 ? -15.818 -19.417 -9.731 1.00 96.06 328 PHE A C 1
ATOM 2534 O O . PHE A 1 328 ? -15.382 -18.280 -9.901 1.00 96.06 328 PHE A O 1
ATOM 2541 N N . VAL A 1 329 ? -15.116 -20.360 -9.103 1.00 96.25 329 VAL A N 1
ATOM 2542 C CA . VAL A 1 329 ? -13.723 -20.187 -8.668 1.00 96.25 329 VAL A CA 1
ATOM 2543 C C . VAL A 1 329 ? -12.863 -21.176 -9.438 1.00 96.25 329 VAL A C 1
ATOM 2545 O O . VAL A 1 329 ? -13.130 -22.376 -9.388 1.00 96.25 329 VAL A O 1
ATOM 2548 N N . ASP A 1 330 ? -11.856 -20.672 -10.146 1.00 93.81 330 ASP A N 1
ATOM 2549 C CA . ASP A 1 330 ? -10.923 -21.470 -10.945 1.00 93.81 330 ASP A CA 1
ATOM 2550 C C . ASP A 1 330 ? -9.489 -20.991 -10.707 1.00 93.81 330 ASP A C 1
ATOM 2552 O O . ASP A 1 330 ? -9.244 -19.786 -10.674 1.00 93.81 330 ASP A O 1
ATOM 2556 N N . PHE A 1 331 ? -8.561 -21.920 -10.459 1.00 90.62 331 PHE A N 1
ATOM 2557 C CA . PHE A 1 331 ? -7.174 -21.637 -10.038 1.00 90.62 331 PHE A CA 1
ATOM 2558 C C . PHE A 1 331 ? -7.054 -20.544 -8.962 1.00 90.62 331 PHE A C 1
ATOM 2560 O O . PHE A 1 331 ? -6.179 -19.680 -9.009 1.00 90.62 331 PHE A O 1
ATOM 2567 N N . GLY A 1 332 ? -7.974 -20.558 -7.994 1.00 89.44 332 GLY A N 1
ATOM 2568 C CA . GLY A 1 332 ? -7.982 -19.584 -6.907 1.00 89.44 332 GLY A CA 1
ATOM 2569 C C . GLY A 1 332 ? -8.484 -18.186 -7.264 1.00 89.44 332 GLY A C 1
ATOM 2570 O O . GLY A 1 332 ? -8.330 -17.261 -6.473 1.00 89.44 332 GLY A O 1
ATOM 2571 N N . ARG A 1 333 ? -9.088 -18.024 -8.443 1.00 94.69 333 ARG A N 1
ATOM 2572 C CA . ARG A 1 333 ? -9.570 -16.746 -8.965 1.00 94.69 333 ARG A CA 1
ATOM 2573 C C . ARG A 1 333 ? -11.065 -16.788 -9.251 1.00 94.69 333 ARG A C 1
ATOM 2575 O O . ARG A 1 333 ? -11.591 -17.773 -9.772 1.00 94.69 333 ARG A O 1
ATOM 2582 N N . VAL A 1 334 ? -11.753 -15.690 -8.962 1.00 93.75 334 VAL A N 1
ATOM 2583 C CA . VAL A 1 334 ? -13.152 -15.466 -9.329 1.00 93.75 334 VAL A CA 1
ATOM 2584 C C . VAL A 1 334 ? -13.268 -15.423 -10.846 1.00 93.75 334 VAL A C 1
ATOM 2586 O O . VAL A 1 334 ? -12.628 -14.609 -11.514 1.00 93.75 334 VAL A O 1
ATOM 2589 N N . ASN A 1 335 ? -14.087 -16.317 -11.392 1.00 93.62 335 ASN A N 1
ATOM 2590 C CA . ASN A 1 335 ? -14.286 -16.531 -12.823 1.00 93.62 335 ASN A CA 1
ATOM 2591 C C . ASN A 1 335 ? -12.966 -16.719 -13.605 1.00 93.62 335 ASN A C 1
ATOM 2593 O O . ASN A 1 335 ? -12.884 -16.342 -14.772 1.00 93.62 335 ASN A O 1
ATOM 2597 N N . GLY A 1 336 ? -11.919 -17.247 -12.953 1.00 90.75 336 GLY A N 1
ATOM 2598 C CA . GLY A 1 336 ? -10.577 -17.397 -13.529 1.00 90.75 336 GLY A CA 1
ATOM 2599 C C . GLY A 1 336 ? -9.805 -16.084 -13.739 1.00 90.75 336 GLY A C 1
ATOM 2600 O O . GLY A 1 336 ? -8.725 -16.112 -14.322 1.00 90.75 336 GLY A O 1
ATOM 2601 N N . ASN A 1 337 ? -10.333 -14.943 -13.279 1.00 91.12 337 ASN A N 1
ATOM 2602 C CA . ASN A 1 337 ? -9.757 -13.614 -13.506 1.00 91.12 337 ASN A CA 1
ATOM 2603 C C . ASN A 1 337 ? -9.203 -12.993 -12.208 1.00 91.12 337 ASN A C 1
ATOM 2605 O O . ASN A 1 337 ? -7.987 -12.871 -12.033 1.00 91.12 337 ASN A O 1
ATOM 2609 N N . LEU A 1 338 ? -10.080 -12.655 -11.258 1.00 90.44 338 LEU A N 1
ATOM 2610 C CA . LEU A 1 338 ? -9.727 -11.844 -10.088 1.00 90.44 338 LEU A CA 1
ATOM 2611 C C . LEU A 1 338 ? -9.260 -12.709 -8.906 1.00 90.44 338 LEU A C 1
ATOM 2613 O O . LEU A 1 338 ? -9.944 -13.656 -8.534 1.00 90.44 338 LEU A O 1
ATOM 2617 N N . ALA A 1 339 ? -8.118 -12.385 -8.293 1.00 92.88 339 ALA A N 1
ATOM 2618 C CA . ALA A 1 339 ? -7.561 -13.130 -7.149 1.00 92.88 339 ALA A CA 1
ATOM 2619 C C . ALA A 1 339 ? -8.224 -12.797 -5.796 1.00 92.88 339 ALA A C 1
ATOM 2621 O O . ALA A 1 339 ? -7.892 -13.395 -4.775 1.00 92.88 339 ALA A O 1
ATOM 2622 N N . LEU A 1 340 ? -9.185 -11.874 -5.806 1.00 94.50 340 LEU A N 1
ATOM 2623 C CA . LEU A 1 340 ? -9.893 -11.347 -4.646 1.00 94.50 340 LEU A CA 1
ATOM 2624 C C . LEU A 1 340 ? -11.368 -11.716 -4.728 1.00 94.50 340 LEU A C 1
ATOM 2626 O O . LEU A 1 340 ? -11.957 -11.741 -5.809 1.00 94.50 340 LEU A O 1
ATOM 2630 N N . SER A 1 341 ? -11.986 -11.964 -3.578 1.00 97.25 341 SER A N 1
ATOM 2631 C CA . SER A 1 341 ? -13.432 -12.200 -3.501 1.00 97.25 341 SER A CA 1
ATOM 2632 C C . SER A 1 341 ? -14.219 -10.980 -3.020 1.00 97.25 341 SER A C 1
ATOM 2634 O O . SER A 1 341 ? -15.423 -10.899 -3.265 1.00 97.25 341 SER A O 1
ATOM 2636 N N . ARG A 1 342 ? -13.575 -10.009 -2.368 1.00 98.62 342 ARG A N 1
ATOM 2637 C CA . ARG A 1 342 ? -14.207 -8.768 -1.908 1.00 98.62 342 ARG A CA 1
ATOM 2638 C C . ARG A 1 342 ? -13.350 -7.569 -2.290 1.00 98.62 342 ARG A C 1
ATOM 2640 O O . ARG A 1 342 ? -12.134 -7.647 -2.176 1.00 98.62 342 ARG A O 1
ATOM 2647 N N . ALA A 1 343 ? -13.995 -6.499 -2.744 1.00 98.31 343 ALA A N 1
ATOM 2648 C CA . ALA A 1 343 ? -13.356 -5.261 -3.184 1.00 98.31 343 ALA A CA 1
ATOM 2649 C C . ALA A 1 343 ? -14.394 -4.139 -3.370 1.00 98.31 343 ALA A C 1
ATOM 2651 O O . ALA A 1 343 ? -15.575 -4.397 -3.645 1.00 98.31 343 ALA A O 1
ATOM 2652 N N . ILE A 1 344 ? -13.950 -2.888 -3.256 1.00 98.69 344 ILE A N 1
ATOM 2653 C CA . ILE A 1 344 ? -14.663 -1.698 -3.745 1.00 98.69 344 ILE A CA 1
ATOM 2654 C C . ILE A 1 344 ? -14.349 -1.548 -5.244 1.00 98.69 344 ILE A C 1
ATOM 2656 O O . ILE A 1 344 ? -13.247 -1.8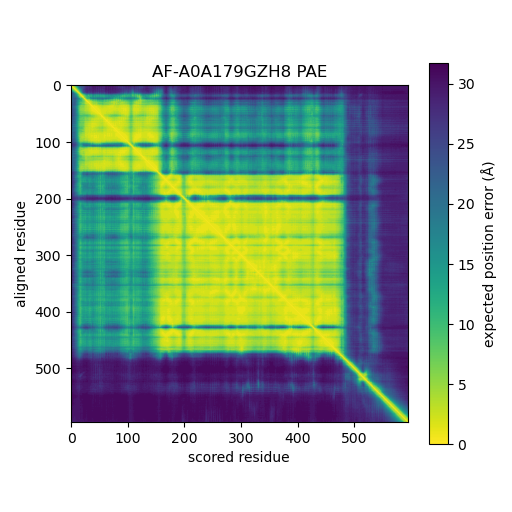66 -5.670 1.00 98.69 344 ILE A O 1
ATOM 2660 N N . GLY A 1 345 ? -15.298 -1.086 -6.062 1.00 97.94 345 GLY A N 1
ATOM 2661 C CA . GLY A 1 345 ? -15.137 -1.042 -7.523 1.00 97.94 345 GLY A CA 1
ATOM 2662 C C . GLY A 1 345 ? -15.487 -2.381 -8.171 1.00 97.94 345 GLY A C 1
ATOM 2663 O O . GLY A 1 345 ? -16.489 -2.986 -7.786 1.00 97.94 345 GLY A O 1
ATOM 2664 N N . ASP A 1 346 ? -14.714 -2.846 -9.156 1.00 96.94 346 ASP A N 1
ATOM 2665 C CA . ASP A 1 346 ? -14.922 -4.154 -9.810 1.00 96.94 346 ASP A CA 1
ATOM 2666 C C . ASP A 1 346 ? -16.366 -4.379 -10.295 1.00 96.94 346 ASP A C 1
ATOM 2668 O O . ASP A 1 346 ? -16.949 -5.466 -10.184 1.00 96.94 346 ASP A O 1
ATOM 2672 N N . PHE A 1 347 ? -16.997 -3.325 -10.823 1.00 96.44 347 PHE A N 1
ATOM 2673 C CA . PHE A 1 347 ? -18.434 -3.334 -11.105 1.00 96.44 347 PHE A CA 1
ATOM 2674 C C . PHE A 1 347 ? -18.842 -4.361 -12.158 1.00 96.44 347 PHE A C 1
ATOM 2676 O O . PHE A 1 347 ? -20.020 -4.704 -12.252 1.00 96.44 347 PHE A O 1
ATOM 2683 N N . GLU A 1 348 ? -17.899 -4.901 -12.935 1.00 94.50 348 GLU A N 1
ATOM 2684 C CA . GLU A 1 348 ? -18.170 -6.012 -13.843 1.00 94.50 348 GLU A CA 1
ATOM 2685 C C . GLU A 1 348 ? -18.674 -7.278 -13.137 1.00 94.50 348 GLU A C 1
ATOM 2687 O O . GLU A 1 348 ? -19.507 -7.986 -13.706 1.00 94.50 348 GLU A O 1
ATOM 2692 N N . PHE A 1 349 ? -18.284 -7.491 -11.877 1.00 96.00 349 PHE A N 1
ATOM 2693 C CA . PHE A 1 349 ? -18.702 -8.622 -11.046 1.00 96.00 349 PHE A CA 1
ATOM 2694 C C . PHE A 1 349 ? -19.941 -8.324 -10.178 1.00 96.00 349 PHE A C 1
ATOM 2696 O O . PHE A 1 349 ? -20.407 -9.197 -9.443 1.00 96.00 349 PHE A O 1
ATOM 2703 N N . LYS A 1 350 ? -20.498 -7.106 -10.265 1.00 96.19 350 LYS A N 1
ATOM 2704 C CA . LYS A 1 350 ? -21.580 -6.591 -9.398 1.00 96.19 350 LYS A CA 1
ATOM 2705 C C . LYS A 1 350 ? -22.868 -6.252 -10.161 1.00 96.19 350 LYS A C 1
ATOM 2707 O O . LYS A 1 350 ? -23.610 -5.346 -9.787 1.00 96.19 350 LYS A O 1
ATOM 2712 N N . LYS A 1 351 ? -23.127 -6.949 -11.273 1.00 93.88 351 LYS A N 1
ATOM 2713 C CA . LYS A 1 351 ? -24.217 -6.632 -12.224 1.00 93.88 351 LYS A CA 1
ATOM 2714 C C . LYS A 1 351 ? -25.513 -7.413 -11.998 1.00 93.88 351 LYS A C 1
ATOM 2716 O O . LYS A 1 351 ? -26.456 -7.244 -12.771 1.00 93.88 351 LYS A O 1
ATOM 2721 N N . SER A 1 352 ? -25.583 -8.277 -10.986 1.00 93.75 352 SER A N 1
ATOM 2722 C CA . SER A 1 352 ? -26.794 -9.063 -10.745 1.00 93.75 352 SER A CA 1
ATOM 2723 C C . SER A 1 352 ? -27.886 -8.184 -10.138 1.00 93.75 352 SER A C 1
ATOM 2725 O O . SER A 1 352 ? -27.767 -7.740 -8.998 1.00 93.75 352 SER A O 1
ATOM 2727 N N . ALA A 1 353 ? -28.957 -7.933 -10.895 1.00 91.50 353 ALA A N 1
ATOM 2728 C CA . ALA A 1 353 ? -30.076 -7.098 -10.453 1.00 91.50 353 ALA A CA 1
ATOM 2729 C C . ALA A 1 353 ? -30.956 -7.770 -9.382 1.00 91.50 353 ALA A C 1
ATOM 2731 O O . ALA A 1 353 ? -31.657 -7.080 -8.645 1.00 91.50 353 ALA A O 1
ATOM 2732 N N . ASP A 1 354 ? -30.913 -9.102 -9.298 1.00 94.69 354 ASP A N 1
ATOM 2733 C CA . ASP A 1 354 ? -31.727 -9.897 -8.371 1.00 94.69 354 ASP A CA 1
ATOM 2734 C C . ASP A 1 354 ? -31.054 -10.094 -7.001 1.00 94.69 354 ASP A C 1
ATOM 2736 O O . ASP A 1 354 ? -31.679 -10.594 -6.065 1.00 94.69 354 ASP A O 1
ATOM 2740 N N . LEU A 1 355 ? -29.780 -9.712 -6.873 1.00 96.50 355 LEU A N 1
ATOM 2741 C CA . LEU A 1 355 ? -28.985 -9.886 -5.661 1.00 96.50 355 LEU A CA 1
ATOM 2742 C C . LEU A 1 355 ? -28.720 -8.541 -4.994 1.00 96.50 355 LEU A C 1
ATOM 2744 O O . LEU A 1 355 ? -28.485 -7.522 -5.646 1.00 96.50 355 LEU A O 1
ATOM 2748 N N . SER A 1 356 ? -28.718 -8.541 -3.665 1.00 97.19 356 SER A N 1
ATOM 2749 C CA . SER A 1 356 ? -28.271 -7.379 -2.905 1.00 97.19 356 SER A CA 1
ATOM 2750 C C . SER A 1 356 ? -26.755 -7.162 -3.064 1.00 97.19 356 SER A C 1
ATOM 2752 O O . SER A 1 356 ? -26.041 -8.093 -3.448 1.00 97.19 356 SER A O 1
ATOM 2754 N N . PRO A 1 357 ? -26.235 -5.946 -2.805 1.00 97.06 357 PRO A N 1
ATOM 2755 C CA . PRO A 1 357 ? -24.809 -5.634 -2.966 1.00 97.06 357 PRO A CA 1
ATOM 2756 C C . PRO A 1 357 ? -23.860 -6.575 -2.204 1.00 97.06 357 PRO A C 1
ATOM 2758 O O . PRO A 1 357 ? -22.782 -6.904 -2.695 1.00 97.06 357 PRO A O 1
ATOM 2761 N N . GLU A 1 358 ? -24.266 -7.049 -1.027 1.00 96.69 358 GLU A N 1
ATOM 2762 C CA . GLU A 1 358 ? -23.519 -8.006 -0.202 1.00 96.69 358 GLU A CA 1
ATOM 2763 C C . GLU A 1 358 ? -23.478 -9.433 -0.777 1.00 96.69 358 GLU A C 1
ATOM 2765 O O . GLU A 1 358 ? -22.601 -10.214 -0.423 1.00 96.69 358 GLU A O 1
ATOM 2770 N N . ASN A 1 359 ? -24.386 -9.765 -1.700 1.00 97.56 359 ASN A N 1
ATOM 2771 C CA . ASN A 1 359 ? -24.525 -11.099 -2.293 1.00 97.56 359 ASN A CA 1
ATOM 2772 C C . ASN A 1 359 ? -24.051 -11.170 -3.754 1.00 97.56 359 ASN A C 1
ATOM 2774 O O . ASN A 1 359 ? -24.328 -12.148 -4.442 1.00 97.56 359 ASN A O 1
ATOM 2778 N N . GLN A 1 360 ? -23.365 -10.139 -4.250 1.00 98.19 360 GLN A N 1
ATOM 2779 C CA . GLN A 1 360 ? -22.758 -10.149 -5.585 1.00 98.19 360 GLN A CA 1
ATOM 2780 C C . GLN A 1 360 ? -21.571 -11.131 -5.659 1.00 98.19 360 GLN A C 1
ATOM 2782 O O . GLN A 1 360 ? -21.073 -11.605 -4.636 1.00 98.19 360 GLN A O 1
ATOM 2787 N N . ILE A 1 361 ? -21.093 -11.427 -6.877 1.00 97.44 361 ILE A N 1
ATOM 2788 C CA . ILE A 1 361 ? -19.943 -12.323 -7.092 1.00 97.44 361 ILE A CA 1
ATOM 2789 C C . ILE A 1 361 ? -18.716 -11.785 -6.338 1.00 97.44 361 ILE A C 1
ATOM 2791 O O . ILE A 1 361 ? -18.136 -12.491 -5.512 1.00 97.44 361 ILE A O 1
ATOM 2795 N N . VAL A 1 362 ? -18.388 -10.513 -6.568 1.00 97.94 362 VAL A N 1
ATOM 2796 C CA . VAL A 1 362 ? -17.453 -9.725 -5.754 1.00 97.94 362 VAL A CA 1
ATOM 2797 C C . VAL A 1 362 ? -18.271 -8.710 -4.973 1.00 97.94 362 VAL A C 1
ATOM 2799 O O . VAL A 1 362 ? -19.168 -8.091 -5.537 1.00 97.94 362 VAL A O 1
ATOM 2802 N N . THR A 1 363 ? -17.988 -8.515 -3.689 1.00 98.38 363 THR A N 1
ATOM 2803 C CA . THR A 1 363 ? -18.732 -7.552 -2.864 1.00 98.38 363 THR A CA 1
ATOM 2804 C C . THR A 1 363 ? -17.815 -6.568 -2.152 1.00 98.38 363 THR A C 1
ATOM 2806 O O . THR A 1 363 ? -16.716 -6.924 -1.744 1.00 98.38 363 THR A O 1
ATOM 2809 N N . ALA A 1 364 ? -18.286 -5.333 -1.971 1.00 98.38 364 ALA A N 1
ATOM 2810 C CA . ALA A 1 364 ? -17.641 -4.347 -1.105 1.00 98.38 364 ALA A CA 1
ATOM 2811 C C . ALA A 1 364 ? -18.021 -4.527 0.376 1.00 98.38 364 ALA A C 1
ATOM 2813 O O . ALA A 1 364 ? -17.575 -3.754 1.212 1.00 98.38 364 ALA A O 1
ATOM 2814 N N . PHE A 1 365 ? -18.887 -5.489 0.717 1.00 98.50 365 PHE A N 1
ATOM 2815 C CA . PHE A 1 365 ? -19.356 -5.681 2.087 1.00 98.50 365 PHE A CA 1
ATOM 2816 C C . PHE A 1 365 ? -18.232 -6.211 2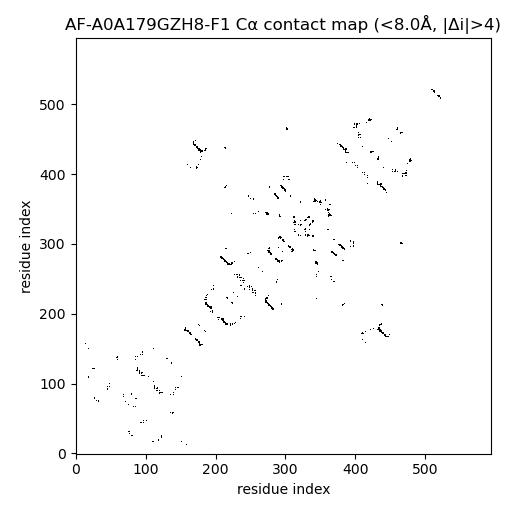.998 1.00 98.50 365 PHE A C 1
ATOM 2818 O O . PHE A 1 365 ? -17.749 -7.326 2.768 1.00 98.50 365 PHE A O 1
ATOM 2825 N N . PRO A 1 366 ? -17.809 -5.454 4.026 1.00 98.56 366 PRO A N 1
ATOM 2826 C CA . PRO A 1 366 ? -16.676 -5.841 4.846 1.00 98.56 366 PRO A CA 1
ATOM 2827 C C . PRO A 1 366 ? -17.091 -6.767 5.986 1.00 98.56 366 PRO A C 1
ATOM 2829 O O . PRO A 1 366 ? -18.184 -6.641 6.552 1.00 98.56 366 PRO A O 1
ATOM 2832 N N . ASP A 1 367 ? -16.159 -7.622 6.391 1.00 98.31 367 ASP A N 1
ATOM 2833 C CA . ASP A 1 367 ? -16.201 -8.213 7.725 1.00 98.31 367 ASP A CA 1
ATOM 2834 C C . ASP A 1 367 ? -15.674 -7.190 8.732 1.00 98.31 367 ASP A C 1
ATOM 2836 O O . ASP A 1 367 ? -14.746 -6.439 8.429 1.00 98.31 367 ASP A O 1
ATOM 2840 N N . VAL A 1 368 ? -16.301 -7.121 9.911 1.00 98.62 368 VAL A N 1
ATOM 2841 C CA . VAL A 1 368 ? -15.946 -6.158 10.961 1.00 98.62 368 VAL A CA 1
ATOM 2842 C C . VAL A 1 368 ? -15.732 -6.886 12.276 1.00 98.62 368 VAL A C 1
ATOM 2844 O O . VAL A 1 368 ? -16.678 -7.465 12.812 1.00 98.62 368 VAL A O 1
ATOM 2847 N N . ASP A 1 369 ? -14.521 -6.794 12.816 1.00 98.44 369 ASP A N 1
ATOM 2848 C CA . ASP A 1 369 ? -14.198 -7.273 14.158 1.00 98.44 369 ASP A CA 1
ATOM 2849 C C . ASP A 1 369 ? -13.978 -6.100 15.121 1.00 98.44 369 ASP A C 1
ATOM 2851 O O . ASP A 1 369 ? -13.701 -4.966 14.712 1.00 98.44 369 ASP A O 1
ATOM 2855 N N . SER A 1 370 ? -14.140 -6.351 16.421 1.00 98.25 370 SER A N 1
ATOM 2856 C CA . SER A 1 370 ? -13.965 -5.330 17.449 1.00 98.25 370 SER A CA 1
ATOM 2857 C C . SER A 1 370 ? -13.225 -5.840 18.678 1.00 98.25 370 SER A C 1
ATOM 2859 O O . SER A 1 370 ? -13.411 -6.974 19.111 1.00 98.25 370 SER A O 1
ATOM 2861 N N . HIS A 1 371 ? -12.420 -4.967 19.277 1.00 98.50 371 HIS A N 1
ATOM 2862 C CA . HIS A 1 371 ? -11.593 -5.267 20.441 1.00 98.50 371 HIS A CA 1
ATOM 2863 C C . HIS A 1 371 ? -11.627 -4.107 21.436 1.00 98.50 371 HIS A C 1
ATOM 2865 O O . HIS A 1 371 ? -11.461 -2.947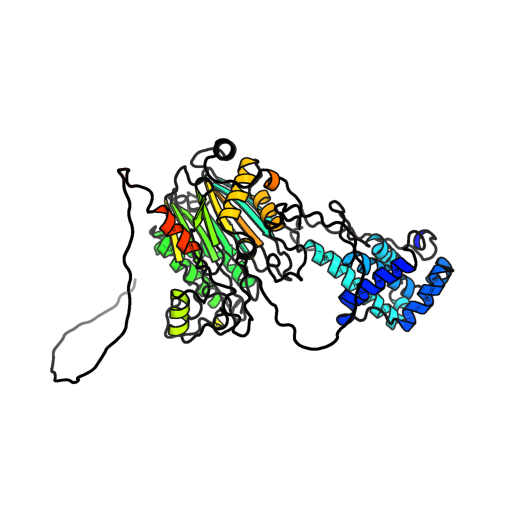 21.056 1.00 98.50 371 HIS A O 1
ATOM 2871 N N . ASP A 1 372 ? -11.839 -4.418 22.712 1.00 98.25 372 ASP A N 1
ATOM 2872 C CA . ASP A 1 372 ? -11.725 -3.439 23.792 1.00 98.25 372 ASP A CA 1
ATOM 2873 C C . ASP A 1 372 ? -10.248 -3.278 24.157 1.00 98.25 372 ASP A C 1
ATOM 2875 O O . ASP A 1 372 ? -9.604 -4.236 24.583 1.00 98.25 372 ASP A O 1
ATOM 2879 N N . LEU A 1 373 ? -9.715 -2.069 23.976 1.00 97.69 373 LEU A N 1
ATOM 2880 C CA . LEU A 1 373 ? -8.303 -1.779 24.195 1.00 97.69 373 LEU A CA 1
ATOM 2881 C C . LEU A 1 373 ? -7.934 -1.903 25.680 1.00 97.69 373 LEU A C 1
ATOM 2883 O O . LEU A 1 373 ? -8.686 -1.536 26.585 1.00 97.69 373 LEU A O 1
ATOM 2887 N N . THR A 1 374 ? -6.738 -2.402 25.934 1.00 96.62 374 THR A N 1
ATOM 2888 C CA . THR A 1 374 ? -6.162 -2.635 27.256 1.00 96.62 374 THR A CA 1
ATOM 2889 C C . THR A 1 374 ? -4.728 -2.119 27.292 1.00 96.62 374 THR A C 1
ATOM 2891 O O . THR A 1 374 ? -4.097 -1.947 26.252 1.00 96.62 374 THR A O 1
ATOM 2894 N N . ASP A 1 375 ? -4.158 -1.966 28.488 1.00 94.00 375 ASP A N 1
ATOM 2895 C CA . ASP A 1 375 ? -2.746 -1.584 28.658 1.00 94.00 375 ASP A CA 1
ATOM 2896 C C . ASP A 1 375 ? -1.749 -2.609 28.067 1.00 94.00 375 ASP A C 1
ATOM 2898 O O . ASP A 1 375 ? -0.540 -2.361 28.011 1.00 94.00 375 ASP A O 1
ATOM 2902 N N . GLU A 1 376 ? -2.217 -3.798 27.674 1.00 95.50 376 GLU A N 1
ATOM 2903 C CA . GLU A 1 376 ? -1.400 -4.829 27.028 1.00 95.50 376 GLU A CA 1
ATOM 2904 C C . GLU A 1 376 ? -1.285 -4.628 25.511 1.00 95.50 376 GLU A C 1
ATOM 2906 O O . GLU A 1 376 ? -0.320 -5.117 24.917 1.00 95.50 376 GLU A O 1
ATOM 2911 N N . ASP A 1 377 ? -2.220 -3.884 24.917 1.00 97.94 377 ASP A N 1
ATOM 2912 C CA . ASP A 1 377 ? -2.263 -3.581 23.490 1.00 97.94 377 ASP A CA 1
ATOM 2913 C C . ASP A 1 377 ? -1.259 -2.470 23.175 1.00 97.94 377 ASP A C 1
ATOM 2915 O O . ASP A 1 377 ? -1.391 -1.338 23.647 1.00 97.94 377 ASP A O 1
ATOM 2919 N N . GLU A 1 378 ? -0.227 -2.801 22.400 1.00 97.94 378 GLU A N 1
ATOM 2920 C CA . GLU A 1 378 ? 0.908 -1.910 22.146 1.00 97.94 378 GLU A CA 1
ATOM 2921 C C . GLU A 1 378 ? 0.651 -1.050 20.901 1.00 97.94 378 GLU A C 1
ATOM 2923 O O . GLU A 1 378 ? 0.748 0.179 20.961 1.00 97.94 378 GLU A O 1
ATOM 2928 N N . PHE A 1 379 ? 0.290 -1.685 19.782 1.00 98.75 379 PHE A N 1
ATOM 2929 C CA . PHE A 1 379 ? 0.046 -1.024 18.498 1.00 98.75 379 PHE A CA 1
ATOM 2930 C C . PHE A 1 379 ? -0.807 -1.886 17.555 1.00 98.75 379 PHE A C 1
ATOM 2932 O O . PHE A 1 379 ? -0.868 -3.105 17.700 1.00 98.75 379 PHE A O 1
ATOM 2939 N N . LEU A 1 380 ? -1.427 -1.263 16.555 1.00 98.88 380 LEU A N 1
ATOM 2940 C CA . LEU A 1 380 ? -2.089 -1.904 15.415 1.00 98.88 380 LEU A CA 1
ATOM 2941 C C . LEU A 1 380 ? -1.252 -1.695 14.147 1.00 98.88 380 LEU A C 1
ATOM 2943 O O . LEU A 1 380 ? -0.728 -0.604 13.934 1.00 98.88 380 LEU A O 1
ATOM 2947 N N . VAL A 1 381 ? -1.171 -2.715 13.295 1.00 98.88 381 VAL A N 1
ATOM 2948 C CA . VAL A 1 381 ? -0.597 -2.627 11.946 1.00 98.88 381 VAL A CA 1
ATOM 2949 C C . VAL A 1 381 ? -1.696 -2.859 10.918 1.00 98.88 381 VAL A C 1
ATOM 2951 O O . VAL A 1 381 ? -2.412 -3.852 11.021 1.00 98.88 381 VAL A O 1
ATOM 2954 N N . LEU A 1 382 ? -1.807 -1.976 9.926 1.00 98.88 382 LEU A N 1
ATOM 2955 C CA . LEU A 1 382 ? -2.579 -2.192 8.698 1.00 98.88 382 LEU A CA 1
ATOM 2956 C C . LEU A 1 382 ? -1.604 -2.198 7.517 1.00 98.88 382 LEU A C 1
ATOM 2958 O O . LEU A 1 382 ? -0.775 -1.293 7.438 1.00 98.88 382 LEU A O 1
ATOM 2962 N N . ALA A 1 383 ? -1.689 -3.170 6.612 1.00 98.75 383 ALA A N 1
ATOM 2963 C CA . ALA A 1 383 ? -0.870 -3.179 5.395 1.00 98.75 383 ALA A CA 1
ATOM 2964 C C . ALA A 1 383 ? -1.537 -3.937 4.236 1.00 98.75 383 ALA A C 1
ATOM 2966 O O . ALA A 1 383 ? -2.457 -4.729 4.477 1.00 98.75 383 ALA A O 1
ATOM 2967 N N . CYS A 1 384 ? -1.069 -3.690 3.011 1.00 98.31 384 CYS A N 1
ATOM 2968 C CA . CYS A 1 384 ? -1.442 -4.451 1.814 1.00 98.31 384 CYS A CA 1
ATOM 2969 C C . CYS A 1 384 ? -0.679 -5.781 1.703 1.00 98.31 384 CYS A C 1
ATOM 2971 O O . CYS A 1 384 ? 0.211 -6.072 2.514 1.00 98.31 384 CYS A O 1
ATOM 2973 N N . ASP A 1 385 ? -1.056 -6.612 0.729 1.00 96.19 385 ASP A N 1
ATOM 2974 C CA . ASP A 1 385 ? -0.481 -7.948 0.542 1.00 96.19 385 ASP A CA 1
ATOM 2975 C C . ASP A 1 385 ? 1.013 -7.905 0.174 1.00 96.19 385 ASP A C 1
ATOM 2977 O O . ASP A 1 385 ? 1.760 -8.784 0.593 1.00 96.19 385 ASP A O 1
ATOM 2981 N N . GLY A 1 386 ? 1.501 -6.815 -0.428 1.00 95.25 386 GLY A N 1
ATOM 2982 C CA . GLY A 1 386 ? 2.924 -6.595 -0.691 1.00 95.25 386 GLY A CA 1
ATOM 2983 C C . GLY A 1 386 ? 3.825 -6.730 0.546 1.00 95.25 386 GLY A C 1
ATOM 2984 O O . GLY A 1 386 ? 5.003 -7.075 0.417 1.00 95.25 386 GLY A O 1
ATOM 2985 N N . ILE A 1 387 ? 3.278 -6.526 1.753 1.00 96.94 387 ILE A N 1
ATOM 2986 C CA . ILE A 1 387 ? 3.946 -6.845 3.026 1.00 96.94 387 ILE A CA 1
ATOM 2987 C C . ILE A 1 387 ? 3.618 -8.268 3.501 1.00 96.94 387 ILE A C 1
ATOM 2989 O O . ILE A 1 387 ? 4.523 -9.010 3.893 1.00 96.94 387 ILE A O 1
ATOM 2993 N N . TRP A 1 388 ? 2.341 -8.659 3.500 1.00 96.62 388 TRP A N 1
ATOM 2994 C CA . TRP A 1 388 ? 1.880 -9.919 4.106 1.00 96.62 388 TRP A CA 1
ATOM 2995 C C . TRP A 1 388 ? 2.259 -11.179 3.324 1.00 96.62 388 TRP A C 1
ATOM 2997 O O . TRP A 1 388 ? 2.380 -12.244 3.927 1.00 96.62 388 TRP A O 1
ATOM 3007 N N . ASP A 1 389 ? 2.514 -11.057 2.024 1.00 93.06 389 ASP A N 1
ATOM 3008 C CA . ASP A 1 389 ? 3.069 -12.126 1.192 1.00 93.06 389 ASP A CA 1
ATOM 3009 C C . ASP A 1 389 ? 4.557 -12.360 1.490 1.00 93.06 389 ASP A C 1
ATOM 3011 O O . ASP A 1 389 ? 5.085 -13.450 1.264 1.00 93.06 389 ASP A O 1
ATOM 3015 N N . CYS A 1 390 ? 5.247 -11.348 2.026 1.00 92.00 390 CYS A N 1
ATOM 3016 C CA . CYS A 1 390 ? 6.666 -11.424 2.366 1.00 92.00 390 CYS A CA 1
ATOM 3017 C C . CYS A 1 390 ? 6.905 -11.863 3.816 1.00 92.00 390 CYS A C 1
ATOM 3019 O O . CYS A 1 390 ? 7.946 -12.448 4.121 1.00 92.00 390 CYS A O 1
ATOM 3021 N N . GLN A 1 391 ? 5.994 -11.520 4.732 1.00 93.25 391 GLN A N 1
ATOM 3022 C CA . GLN A 1 391 ? 6.178 -11.691 6.172 1.00 93.25 391 GLN A CA 1
ATOM 3023 C C . GLN A 1 391 ? 4.889 -12.150 6.857 1.00 93.25 391 GLN A C 1
ATOM 3025 O O . GLN A 1 391 ? 3.810 -11.599 6.647 1.00 93.25 391 GLN A O 1
ATOM 3030 N N . SER A 1 392 ? 5.017 -13.110 7.777 1.00 96.62 392 SER A N 1
ATOM 3031 C CA . SER A 1 392 ? 3.891 -13.533 8.611 1.00 96.62 392 SER A CA 1
ATOM 3032 C C . SER A 1 392 ? 3.460 -12.427 9.579 1.00 96.62 392 SER A C 1
ATOM 3034 O O . SER A 1 392 ? 4.246 -11.560 9.976 1.00 96.62 392 SER A O 1
ATOM 3036 N N . SER A 1 393 ? 2.209 -12.491 10.044 1.00 97.81 393 SER A N 1
ATOM 3037 C CA . SER A 1 393 ? 1.669 -11.515 10.999 1.00 97.81 393 SER A CA 1
ATOM 3038 C C . SER A 1 393 ? 2.495 -11.414 12.286 1.00 97.81 393 SER A C 1
ATOM 3040 O O . SER A 1 393 ? 2.717 -10.315 12.796 1.00 97.81 393 SER A O 1
ATOM 3042 N N . GLN A 1 394 ? 3.007 -12.543 12.784 1.00 98.12 394 GLN A N 1
ATOM 3043 C CA . GLN A 1 394 ? 3.868 -12.573 13.966 1.00 98.12 394 GLN A CA 1
ATOM 3044 C C . GLN A 1 394 ? 5.240 -11.934 13.695 1.00 98.12 394 GLN A C 1
ATOM 3046 O O . GLN A 1 394 ? 5.707 -11.144 14.516 1.00 98.12 394 GLN A O 1
ATOM 3051 N N . ALA A 1 395 ? 5.852 -12.198 12.536 1.00 96.62 395 ALA A N 1
ATOM 3052 C CA . ALA A 1 395 ? 7.134 -11.600 12.159 1.00 96.62 395 ALA A CA 1
ATOM 3053 C C . ALA A 1 395 ? 7.044 -10.068 12.046 1.00 96.62 395 ALA A C 1
ATOM 3055 O O . ALA A 1 395 ? 7.905 -9.355 12.567 1.00 96.62 395 ALA A O 1
ATOM 3056 N N . VAL A 1 396 ? 5.963 -9.547 11.453 1.00 97.81 396 VAL A N 1
ATOM 3057 C CA . VAL A 1 396 ? 5.718 -8.099 11.355 1.00 97.81 396 VAL A CA 1
ATOM 3058 C C . VAL A 1 396 ? 5.581 -7.456 12.736 1.00 97.81 396 VAL A C 1
ATOM 3060 O O . VAL A 1 396 ? 6.225 -6.441 13.003 1.00 97.81 396 VAL A O 1
ATOM 3063 N N . VAL A 1 397 ? 4.800 -8.050 13.645 1.00 98.50 397 VAL A N 1
ATOM 3064 C CA . VAL A 1 397 ? 4.651 -7.534 15.019 1.00 98.50 397 VAL A CA 1
ATOM 3065 C C . VAL A 1 397 ? 5.993 -7.527 15.752 1.00 98.50 397 VAL A C 1
ATOM 3067 O O . VAL A 1 397 ? 6.343 -6.539 16.396 1.00 98.50 397 VAL A O 1
ATOM 3070 N N . GLU A 1 398 ? 6.782 -8.591 15.632 1.00 97.31 398 GLU A N 1
ATOM 3071 C CA . GLU A 1 398 ? 8.105 -8.678 16.252 1.00 97.31 398 GLU A CA 1
ATOM 3072 C C . GLU A 1 398 ? 9.096 -7.644 15.712 1.00 97.31 398 GLU A C 1
ATOM 3074 O O . GLU A 1 398 ? 9.863 -7.068 16.493 1.00 97.31 398 GLU A O 1
ATOM 3079 N N . PHE A 1 399 ? 9.067 -7.389 14.403 1.00 96.81 399 PHE A N 1
ATOM 3080 C CA . PHE A 1 399 ? 9.891 -6.381 13.744 1.00 96.81 399 PHE A CA 1
ATOM 3081 C C . PHE A 1 399 ? 9.506 -4.967 14.187 1.00 96.81 399 PHE A C 1
ATOM 3083 O O . PHE A 1 399 ? 10.364 -4.193 14.619 1.00 96.81 399 PHE A O 1
ATOM 3090 N N . VAL A 1 400 ? 8.210 -4.639 14.160 1.00 98.00 400 VAL A N 1
ATOM 3091 C CA . VAL A 1 400 ? 7.709 -3.330 14.599 1.00 98.00 400 VAL A CA 1
ATOM 3092 C C . VAL A 1 400 ? 8.061 -3.089 16.062 1.00 98.00 400 VAL A C 1
ATOM 3094 O O . VAL A 1 400 ? 8.610 -2.045 16.418 1.00 98.00 400 VAL A O 1
ATOM 3097 N N . ARG A 1 401 ? 7.841 -4.093 16.917 1.00 97.75 401 ARG A N 1
ATOM 3098 C CA . ARG A 1 401 ? 8.183 -4.021 18.339 1.00 97.75 401 ARG A CA 1
ATOM 3099 C C . ARG A 1 401 ? 9.679 -3.816 18.571 1.00 97.75 401 ARG A C 1
ATOM 3101 O O . ARG A 1 401 ? 10.055 -3.086 19.490 1.00 97.75 401 ARG A O 1
ATOM 3108 N N . ARG A 1 402 ? 10.542 -4.413 17.741 1.00 96.38 402 ARG A N 1
ATOM 3109 C CA . ARG A 1 402 ? 11.993 -4.179 17.771 1.00 96.38 402 ARG A CA 1
ATOM 3110 C C . ARG A 1 402 ? 12.336 -2.735 17.404 1.00 96.38 402 ARG A C 1
ATOM 3112 O O . ARG A 1 402 ? 13.115 -2.118 18.131 1.00 96.38 402 ARG A O 1
ATOM 3119 N N . GLY A 1 403 ? 11.746 -2.191 16.340 1.00 96.25 403 GLY A N 1
ATOM 3120 C CA . GLY A 1 403 ? 11.929 -0.791 15.942 1.00 96.25 403 GLY A CA 1
ATOM 3121 C C . GLY A 1 403 ? 11.500 0.189 17.040 1.00 96.25 403 GLY A C 1
ATOM 3122 O O . GLY A 1 403 ? 12.245 1.110 17.383 1.00 96.25 403 GLY A O 1
ATOM 3123 N N . ILE A 1 404 ? 10.358 -0.075 17.685 1.00 97.25 404 ILE A N 1
ATOM 3124 C CA . ILE A 1 404 ? 9.872 0.710 18.829 1.00 97.25 404 ILE A CA 1
ATOM 3125 C C . ILE A 1 404 ? 10.840 0.596 20.013 1.00 97.25 404 ILE A C 1
ATOM 3127 O O . ILE A 1 404 ? 11.250 1.607 20.575 1.00 97.25 404 ILE A O 1
ATOM 3131 N N . ALA A 1 405 ? 11.290 -0.607 20.374 1.00 95.69 405 ALA A N 1
ATOM 3132 C CA . ALA A 1 405 ? 12.267 -0.780 21.453 1.00 95.69 405 ALA A CA 1
ATOM 3133 C C . ALA A 1 405 ? 13.605 -0.062 21.171 1.00 95.69 405 ALA A C 1
ATOM 3135 O O . ALA A 1 405 ? 14.290 0.361 22.103 1.00 95.69 405 ALA A O 1
ATOM 3136 N N . ALA A 1 406 ? 13.960 0.106 19.893 1.00 94.38 406 ALA A N 1
ATOM 3137 C CA . ALA A 1 406 ? 15.107 0.886 19.432 1.00 94.38 406 ALA A CA 1
ATOM 3138 C C . ALA A 1 406 ? 14.829 2.400 19.312 1.00 94.38 406 ALA A C 1
ATOM 3140 O O . ALA A 1 406 ? 15.717 3.148 18.906 1.00 94.38 406 ALA A O 1
ATOM 3141 N N . LYS A 1 407 ? 13.631 2.860 19.696 1.00 95.44 407 LYS A N 1
ATOM 3142 C CA . LYS A 1 407 ? 13.181 4.262 19.664 1.00 95.44 407 LYS A CA 1
ATOM 3143 C C . LYS A 1 407 ? 13.196 4.883 18.264 1.00 95.44 407 LYS A C 1
ATOM 3145 O O . LYS A 1 407 ? 13.471 6.072 18.117 1.00 95.44 407 LYS A O 1
ATOM 3150 N N . GLN A 1 408 ? 12.914 4.080 17.240 1.00 95.00 408 GLN A N 1
ATOM 3151 C CA . GLN A 1 408 ? 12.728 4.573 15.877 1.00 95.00 408 GLN A CA 1
ATOM 3152 C C . GLN A 1 408 ? 11.360 5.249 15.734 1.00 95.00 408 GLN A C 1
ATOM 3154 O O . GLN A 1 408 ? 10.378 4.807 16.338 1.00 95.00 408 GLN A O 1
ATOM 3159 N N . ASP A 1 409 ? 11.283 6.302 14.919 1.00 96.38 409 ASP A N 1
ATOM 3160 C CA . ASP A 1 409 ? 9.987 6.855 14.526 1.00 96.38 409 ASP A CA 1
ATOM 3161 C C . ASP A 1 409 ? 9.198 5.816 13.703 1.00 96.38 409 ASP A C 1
ATOM 3163 O O . ASP A 1 409 ? 9.780 5.040 12.941 1.00 96.38 409 ASP A O 1
ATOM 3167 N N . LEU A 1 410 ? 7.872 5.786 13.869 1.00 98.25 410 LEU A N 1
ATOM 3168 C CA . LEU A 1 410 ? 7.015 4.740 13.295 1.00 98.25 410 LEU A CA 1
ATOM 3169 C C . LEU A 1 410 ? 7.005 4.726 11.756 1.00 98.25 410 LEU A C 1
ATOM 3171 O O . LEU A 1 410 ? 6.962 3.653 11.162 1.00 98.25 410 LEU A O 1
ATOM 3175 N N . ASP A 1 411 ? 7.099 5.889 11.109 1.00 96.62 411 ASP A N 1
ATOM 3176 C CA . ASP A 1 411 ? 7.250 6.020 9.652 1.00 96.62 411 ASP A CA 1
ATOM 3177 C C . ASP A 1 411 ? 8.532 5.335 9.166 1.00 96.62 411 ASP A C 1
ATOM 3179 O O . ASP A 1 411 ? 8.510 4.576 8.202 1.00 96.62 411 ASP A O 1
ATOM 3183 N N . LYS A 1 412 ? 9.639 5.501 9.898 1.00 94.44 412 LYS A N 1
ATOM 3184 C CA . LYS A 1 412 ? 10.913 4.844 9.572 1.00 94.44 412 LYS A CA 1
ATOM 3185 C C . LYS A 1 412 ? 10.882 3.338 9.803 1.00 94.44 412 LYS A C 1
ATOM 3187 O O . LYS A 1 412 ? 11.528 2.602 9.068 1.00 94.44 412 LYS A O 1
ATOM 3192 N N . ILE A 1 413 ? 10.100 2.856 10.768 1.00 96.31 413 ILE A N 1
ATOM 3193 C CA . ILE A 1 413 ? 9.853 1.414 10.921 1.00 96.31 413 ILE A CA 1
ATOM 3194 C C . ILE A 1 413 ? 9.101 0.864 9.697 1.00 96.31 413 ILE A C 1
ATOM 3196 O O . ILE A 1 413 ? 9.442 -0.222 9.232 1.00 96.31 413 ILE A O 1
ATOM 3200 N N . CYS A 1 414 ? 8.127 1.610 9.157 1.00 96.94 414 CYS A N 1
ATOM 3201 C CA . CYS A 1 414 ? 7.409 1.225 7.936 1.00 96.94 414 CYS A CA 1
ATOM 3202 C C . CYS A 1 414 ? 8.354 1.154 6.724 1.00 96.94 414 CYS A C 1
ATOM 3204 O O . CYS A 1 414 ? 8.363 0.143 6.027 1.00 96.94 414 CYS A O 1
ATOM 3206 N N . GLU A 1 415 ? 9.190 2.178 6.517 1.00 92.69 415 GLU A N 1
ATOM 3207 C CA . GLU A 1 415 ? 10.206 2.200 5.448 1.00 92.69 415 GLU A CA 1
ATOM 3208 C C . GLU A 1 415 ? 11.153 0.992 5.551 1.00 92.69 415 GLU A C 1
ATOM 3210 O O . GLU A 1 415 ? 11.349 0.254 4.587 1.00 92.69 415 GLU A O 1
ATOM 3215 N N . ASN A 1 416 ? 11.664 0.716 6.756 1.00 90.50 416 ASN A N 1
ATOM 3216 C CA . ASN A 1 416 ? 12.557 -0.418 6.996 1.00 90.50 416 ASN A CA 1
ATOM 3217 C C . ASN A 1 416 ? 11.881 -1.772 6.716 1.00 90.50 416 ASN A C 1
ATOM 3219 O O . ASN A 1 416 ? 12.547 -2.704 6.264 1.00 90.50 416 ASN A O 1
ATOM 3223 N N . MET A 1 417 ? 10.581 -1.903 7.006 1.00 93.06 417 MET A N 1
ATOM 3224 C CA . MET A 1 417 ? 9.816 -3.113 6.695 1.00 93.06 417 MET A CA 1
ATOM 3225 C C . MET A 1 417 ? 9.699 -3.313 5.181 1.00 93.06 417 MET A C 1
ATOM 3227 O O . MET A 1 417 ? 9.943 -4.415 4.694 1.00 93.06 417 MET A O 1
ATOM 3231 N N . MET A 1 418 ? 9.379 -2.252 4.438 1.00 91.50 418 MET A N 1
ATOM 3232 C CA . MET A 1 418 ? 9.274 -2.291 2.976 1.00 91.50 418 MET A CA 1
ATOM 3233 C C . MET A 1 418 ? 10.603 -2.657 2.326 1.00 91.50 418 MET A C 1
ATOM 3235 O O . MET A 1 418 ? 10.646 -3.560 1.498 1.00 91.50 418 MET A O 1
ATOM 3239 N N . ASP A 1 419 ? 11.701 -2.044 2.763 1.00 86.94 419 ASP A N 1
ATOM 3240 C CA . ASP A 1 419 ? 13.044 -2.359 2.266 1.00 86.94 419 ASP A CA 1
ATOM 3241 C C . ASP A 1 419 ? 13.459 -3.814 2.537 1.00 86.94 419 ASP A C 1
ATOM 3243 O O . ASP A 1 419 ? 14.219 -4.400 1.760 1.00 86.94 419 ASP A O 1
ATOM 3247 N N . ASN A 1 420 ? 12.968 -4.401 3.634 1.00 85.94 420 ASN A N 1
ATOM 3248 C CA . ASN A 1 420 ? 13.192 -5.805 3.973 1.00 85.94 420 ASN A CA 1
ATOM 3249 C C . ASN A 1 420 ? 12.309 -6.761 3.146 1.00 85.94 420 ASN A C 1
ATOM 3251 O O . ASN A 1 420 ? 12.730 -7.881 2.855 1.00 85.94 420 ASN A O 1
ATOM 3255 N N . CYS A 1 421 ? 11.103 -6.329 2.763 1.00 89.31 421 CYS A N 1
ATOM 3256 C CA . CYS A 1 421 ? 10.187 -7.092 1.909 1.00 89.31 421 CYS A CA 1
ATOM 3257 C C . CYS A 1 421 ? 10.550 -6.991 0.418 1.00 89.31 421 CYS A C 1
ATOM 3259 O O . CYS A 1 421 ? 10.289 -7.918 -0.344 1.00 89.31 421 CYS A O 1
ATOM 3261 N N . LEU A 1 422 ? 11.175 -5.891 -0.005 1.00 85.69 422 LEU A N 1
ATOM 3262 C CA . LEU A 1 422 ? 11.508 -5.623 -1.399 1.00 85.69 422 LEU A CA 1
ATOM 3263 C C . LEU A 1 422 ? 12.499 -6.643 -1.963 1.00 85.69 422 LEU A C 1
ATOM 3265 O O . LEU A 1 422 ? 13.626 -6.798 -1.484 1.00 85.69 422 LEU A O 1
ATOM 3269 N N . ALA A 1 423 ? 12.090 -7.303 -3.044 1.00 81.94 423 ALA A N 1
ATOM 3270 C CA . ALA A 1 423 ? 12.917 -8.282 -3.723 1.00 81.94 423 ALA A CA 1
ATOM 3271 C C . ALA A 1 423 ? 14.179 -7.635 -4.314 1.00 81.94 423 ALA A C 1
ATOM 3273 O O . ALA A 1 423 ? 14.151 -6.526 -4.852 1.00 81.94 423 ALA A O 1
ATOM 3274 N N . SER A 1 424 ? 15.299 -8.362 -4.280 1.00 71.56 424 SER A N 1
ATOM 3275 C CA . SER A 1 424 ? 16.557 -7.905 -4.894 1.00 71.56 424 SER A CA 1
ATOM 3276 C C . SER A 1 424 ? 16.478 -7.757 -6.422 1.00 71.56 424 SER A C 1
ATOM 3278 O O . SER A 1 424 ? 17.263 -7.013 -7.013 1.00 71.56 424 SER A O 1
ATOM 3280 N N . ASN A 1 425 ? 15.549 -8.470 -7.063 1.00 66.88 425 ASN A N 1
ATOM 3281 C CA . ASN A 1 425 ? 15.241 -8.393 -8.486 1.00 66.88 425 ASN A CA 1
ATOM 3282 C C . ASN A 1 425 ? 13.784 -8.821 -8.736 1.00 66.88 425 ASN A C 1
ATOM 3284 O O . ASN A 1 425 ? 13.187 -9.509 -7.910 1.00 66.88 425 ASN A O 1
ATOM 3288 N N . SER A 1 426 ? 13.242 -8.455 -9.898 1.00 66.81 426 SER A N 1
ATOM 3289 C CA . SER A 1 426 ? 11.877 -8.801 -10.316 1.00 66.81 426 SER A CA 1
ATOM 3290 C C . SER A 1 426 ? 11.747 -10.170 -11.004 1.00 66.81 426 SER A C 1
ATOM 3292 O O . SER A 1 426 ? 10.653 -10.545 -11.421 1.00 66.81 426 SER A O 1
ATOM 3294 N N . GLU A 1 427 ? 12.839 -10.932 -11.142 1.00 61.62 427 GLU A N 1
ATOM 3295 C CA . GLU A 1 427 ? 12.838 -12.252 -11.793 1.00 61.62 427 GLU A CA 1
ATOM 3296 C C . GLU A 1 427 ? 12.436 -13.379 -10.818 1.00 61.62 427 GLU A C 1
ATOM 3298 O O . GLU A 1 427 ? 11.967 -14.439 -11.241 1.00 61.62 427 GLU A O 1
ATOM 3303 N N . THR A 1 428 ? 12.584 -13.160 -9.507 1.00 53.69 428 THR A N 1
ATOM 3304 C CA . THR A 1 428 ? 12.304 -14.139 -8.443 1.00 53.69 428 THR A CA 1
ATOM 3305 C C . THR A 1 428 ? 10.830 -14.197 -8.027 1.00 53.69 428 THR A C 1
ATOM 3307 O O . THR A 1 428 ? 10.458 -13.758 -6.947 1.00 53.69 428 THR A O 1
ATOM 3310 N N . GLY A 1 429 ? 9.982 -14.801 -8.861 1.00 59.06 429 GLY A N 1
ATOM 3311 C CA . GLY A 1 429 ? 8.720 -15.414 -8.406 1.00 59.06 429 GLY A CA 1
ATOM 3312 C C . GLY A 1 429 ? 7.613 -14.479 -7.896 1.00 59.06 429 GLY A C 1
ATOM 3313 O O . GLY A 1 429 ? 6.624 -14.975 -7.370 1.00 59.06 429 GLY A O 1
ATOM 3314 N N . GLY A 1 430 ? 7.747 -13.160 -8.058 1.00 71.50 430 GLY A N 1
ATOM 3315 C CA . GLY A 1 430 ? 6.704 -12.169 -7.756 1.00 71.50 430 GLY A CA 1
ATOM 3316 C C . GLY A 1 430 ? 6.620 -11.706 -6.296 1.00 71.50 430 GLY A C 1
ATOM 3317 O O . GLY A 1 430 ? 6.171 -10.588 -6.058 1.00 71.50 430 GLY A O 1
ATOM 3318 N N . VAL A 1 431 ? 7.110 -12.492 -5.331 1.00 84.50 431 VAL A N 1
ATOM 3319 C CA . VAL A 1 431 ? 7.168 -12.082 -3.913 1.00 84.50 431 VAL A CA 1
ATOM 3320 C C . VAL A 1 431 ? 8.088 -10.869 -3.764 1.00 84.50 431 VAL A C 1
ATOM 3322 O O . VAL A 1 431 ? 9.165 -10.827 -4.361 1.00 84.50 431 VAL A O 1
ATOM 3325 N N . GLY A 1 432 ? 7.657 -9.863 -3.002 1.00 85.38 432 GLY A N 1
ATOM 3326 C CA . GLY A 1 432 ? 8.424 -8.632 -2.792 1.00 85.38 432 GLY A CA 1
ATOM 3327 C C . GLY A 1 432 ? 8.526 -7.731 -4.025 1.00 85.38 432 GLY A C 1
ATOM 3328 O O . GLY A 1 432 ? 9.371 -6.837 -4.058 1.00 85.38 432 GLY A O 1
ATOM 3329 N N . CYS A 1 433 ? 7.711 -7.972 -5.058 1.00 88.06 433 CYS A N 1
ATOM 3330 C CA . CYS A 1 433 ? 7.670 -7.163 -6.279 1.00 88.06 433 CYS A CA 1
ATOM 3331 C C . CYS A 1 433 ? 6.462 -6.219 -6.353 1.00 88.06 433 CYS A C 1
ATOM 3333 O O . CYS A 1 433 ? 6.298 -5.536 -7.367 1.00 88.06 433 CYS A O 1
ATOM 3335 N N . ASP A 1 434 ? 5.625 -6.192 -5.317 1.00 92.06 434 ASP A N 1
ATOM 3336 C CA . ASP A 1 434 ? 4.384 -5.425 -5.307 1.00 92.06 434 ASP A CA 1
ATOM 3337 C C . ASP A 1 434 ? 4.544 -3.966 -4.852 1.00 92.06 434 ASP A C 1
ATOM 3339 O O . ASP A 1 434 ? 5.618 -3.560 -4.391 1.00 92.06 434 ASP A O 1
ATOM 3343 N N . ASN A 1 435 ? 3.466 -3.188 -4.988 1.00 94.69 435 ASN A N 1
ATOM 3344 C CA . ASN A 1 435 ? 3.258 -1.992 -4.181 1.00 94.69 435 ASN A CA 1
ATOM 3345 C C . ASN A 1 435 ? 3.216 -2.383 -2.698 1.00 94.69 435 ASN A C 1
ATOM 3347 O O . ASN A 1 435 ? 2.831 -3.490 -2.335 1.00 94.69 435 ASN A O 1
ATOM 3351 N N . MET A 1 436 ? 3.673 -1.491 -1.826 1.00 96.44 436 MET A N 1
ATOM 3352 C CA . MET A 1 436 ? 3.709 -1.745 -0.391 1.00 96.44 436 MET A CA 1
ATOM 3353 C C . MET A 1 436 ? 3.254 -0.511 0.365 1.00 96.44 436 MET A C 1
ATOM 3355 O O . MET A 1 436 ? 3.895 0.534 0.291 1.00 96.44 436 MET A O 1
ATOM 3359 N N . THR A 1 437 ? 2.205 -0.653 1.164 1.00 98.31 437 THR A N 1
ATOM 3360 C CA . THR A 1 437 ? 1.693 0.388 2.054 1.00 98.31 437 THR A CA 1
ATOM 3361 C C . THR A 1 437 ? 1.487 -0.191 3.440 1.00 98.31 437 THR A C 1
ATOM 3363 O O . THR A 1 437 ? 0.910 -1.266 3.599 1.00 98.31 437 THR A O 1
ATOM 3366 N N .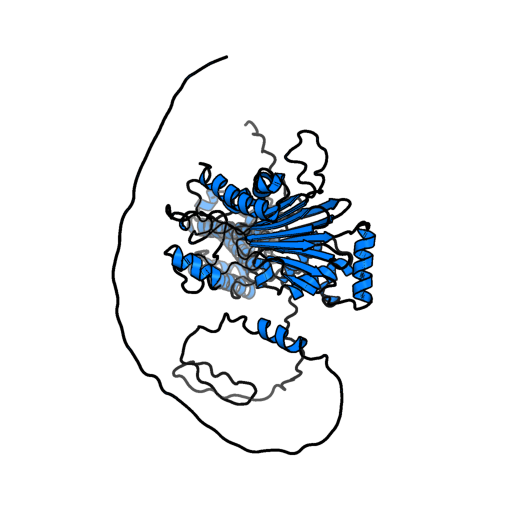 MET A 1 438 ? 1.960 0.524 4.461 1.00 98.19 438 MET A N 1
ATOM 3367 C CA . MET A 1 438 ? 1.882 0.100 5.857 1.00 98.19 438 MET A CA 1
ATOM 3368 C C . MET A 1 438 ? 1.580 1.295 6.758 1.00 98.19 438 MET A C 1
ATOM 3370 O O . MET A 1 438 ? 2.174 2.362 6.615 1.00 98.19 438 MET A O 1
ATOM 3374 N N . VAL A 1 439 ? 0.687 1.092 7.725 1.00 98.81 439 VAL A N 1
ATOM 3375 C CA . VAL A 1 439 ? 0.354 2.043 8.788 1.00 98.81 439 VAL A CA 1
ATOM 3376 C C . VAL A 1 439 ? 0.560 1.358 10.135 1.00 98.81 439 VAL A C 1
ATOM 3378 O O . VAL A 1 439 ? -0.002 0.291 10.383 1.00 98.81 439 VAL A O 1
ATOM 3381 N N . ILE A 1 440 ? 1.322 1.990 11.026 1.00 98.88 440 ILE A N 1
ATOM 3382 C CA . ILE A 1 440 ? 1.481 1.584 12.426 1.00 98.88 440 ILE A CA 1
ATOM 3383 C C . ILE A 1 440 ? 0.777 2.616 13.303 1.00 98.88 440 ILE A C 1
ATOM 3385 O O . ILE A 1 440 ? 1.089 3.802 13.227 1.00 98.88 440 ILE A O 1
ATOM 3389 N N . ILE A 1 441 ? -0.134 2.165 14.166 1.00 98.81 441 ILE A N 1
ATOM 3390 C CA . ILE A 1 441 ? -0.863 2.997 15.129 1.00 98.81 441 ILE A CA 1
ATOM 3391 C C . ILE A 1 441 ? -0.511 2.540 16.547 1.00 98.81 441 ILE A C 1
ATOM 3393 O O . ILE A 1 441 ? -0.939 1.472 16.971 1.00 98.81 441 ILE A O 1
ATOM 3397 N N . GLY A 1 442 ? 0.262 3.333 17.286 1.00 98.50 442 GLY A N 1
ATOM 3398 C CA . GLY A 1 442 ? 0.608 3.094 18.688 1.00 98.50 442 GLY A CA 1
ATOM 3399 C C . GLY A 1 442 ? -0.444 3.638 19.656 1.00 98.50 442 GLY A C 1
ATOM 3400 O O . GLY A 1 442 ? -0.918 4.765 19.500 1.00 98.50 442 GLY A O 1
ATOM 3401 N N . PHE A 1 443 ? -0.783 2.851 20.681 1.00 98.12 443 PHE A N 1
ATOM 3402 C CA . PHE A 1 443 ? -1.753 3.228 21.715 1.00 98.12 443 PHE A CA 1
ATOM 3403 C C . PHE A 1 443 ? -1.045 3.786 22.952 1.00 98.12 443 PHE A C 1
ATOM 3405 O O . PHE A 1 443 ? -0.376 3.054 23.679 1.00 98.12 443 PHE A O 1
ATOM 3412 N N . LEU A 1 444 ? -1.199 5.085 23.219 1.00 96.88 444 LEU A N 1
ATOM 3413 C CA . LEU A 1 444 ? -0.475 5.757 24.301 1.00 96.88 444 LEU A CA 1
ATOM 3414 C C . LEU A 1 444 ? -1.045 5.448 25.692 1.00 96.88 444 LEU A C 1
ATOM 3416 O O . LEU A 1 444 ? -0.314 5.516 26.677 1.00 96.88 444 LEU A O 1
ATOM 3420 N N . HIS A 1 445 ? -2.334 5.105 25.802 1.00 92.62 445 HIS A N 1
ATOM 3421 C CA . HIS A 1 445 ? -3.004 4.791 27.080 1.00 92.62 445 HIS A CA 1
ATOM 3422 C C . HIS A 1 445 ? -2.773 5.854 28.171 1.00 92.62 445 HIS A C 1
ATOM 3424 O O . HIS A 1 445 ? -2.491 5.545 29.328 1.00 92.62 445 HIS A O 1
ATOM 3430 N N . GLY A 1 446 ? -2.844 7.134 27.788 1.00 92.12 446 GLY A N 1
ATOM 3431 C CA . GLY A 1 446 ? -2.637 8.277 28.686 1.00 92.12 446 GLY A CA 1
ATOM 3432 C C . GLY A 1 446 ? -1.177 8.572 29.050 1.00 92.12 446 GLY A C 1
ATOM 3433 O O . GLY A 1 446 ? -0.938 9.426 29.904 1.00 92.12 446 GLY A O 1
ATOM 3434 N N . LYS A 1 447 ? -0.216 7.882 28.428 1.00 95.75 447 LYS A N 1
ATOM 3435 C CA . LYS A 1 447 ? 1.225 8.139 28.553 1.00 95.75 447 LYS A CA 1
ATOM 3436 C C . LYS A 1 447 ? 1.685 9.151 27.507 1.00 95.75 447 LYS A C 1
ATOM 3438 O O . LYS A 1 447 ? 1.027 9.329 26.483 1.00 95.75 447 LYS A O 1
ATOM 3443 N N . THR A 1 448 ? 2.832 9.789 27.723 1.00 97.00 448 THR A N 1
ATOM 3444 C CA . THR A 1 448 ? 3.486 10.524 26.628 1.00 97.00 448 THR A CA 1
ATOM 3445 C C . THR A 1 448 ? 4.077 9.553 25.603 1.00 97.00 448 THR A C 1
ATOM 3447 O O . THR A 1 448 ? 4.297 8.374 25.898 1.00 97.00 448 THR A O 1
ATOM 3450 N N . LYS A 1 449 ? 4.396 10.054 24.401 1.00 96.12 449 LYS A N 1
ATOM 3451 C CA . LYS A 1 449 ? 5.137 9.299 23.380 1.00 96.12 449 LYS A CA 1
ATOM 3452 C C . LYS A 1 449 ? 6.387 8.644 23.979 1.00 96.12 449 LYS A C 1
ATOM 3454 O O . LYS A 1 449 ? 6.589 7.442 23.839 1.00 96.12 449 LYS A O 1
ATOM 3459 N N . GLU A 1 450 ? 7.215 9.409 24.684 1.00 97.31 450 GLU A N 1
ATOM 3460 C CA . GLU A 1 450 ? 8.481 8.934 25.255 1.00 97.31 450 GLU A CA 1
ATOM 3461 C C . GLU A 1 450 ? 8.270 7.845 26.307 1.00 97.31 450 GLU A C 1
ATOM 3463 O O . GLU A 1 450 ? 9.022 6.869 26.342 1.00 97.31 450 GLU A O 1
ATOM 3468 N N . GLU A 1 451 ? 7.248 7.997 27.151 1.00 97.75 451 GLU A N 1
ATOM 3469 C CA . GLU A 1 451 ? 6.878 7.004 28.158 1.00 97.75 451 GLU A CA 1
ATOM 3470 C C . GLU A 1 451 ? 6.398 5.699 27.514 1.00 97.75 451 GLU A C 1
ATOM 3472 O O . GLU A 1 451 ? 6.764 4.621 27.985 1.00 97.75 451 GLU A O 1
ATOM 3477 N N . TRP A 1 452 ? 5.634 5.781 26.422 1.00 97.94 452 TRP A N 1
ATOM 3478 C CA . TRP A 1 452 ? 5.184 4.616 25.658 1.00 97.94 452 TRP A CA 1
ATOM 3479 C C . TRP A 1 452 ? 6.358 3.857 25.016 1.00 97.94 452 TRP A C 1
ATOM 3481 O O . TRP A 1 452 ? 6.484 2.643 25.197 1.00 97.94 452 TRP A O 1
ATOM 3491 N N . TYR A 1 453 ? 7.283 4.570 24.361 1.00 97.94 453 TYR A N 1
ATOM 3492 C CA . TYR A 1 453 ? 8.513 3.978 23.815 1.00 97.94 453 TYR A CA 1
ATOM 3493 C C . TYR A 1 453 ? 9.365 3.309 24.907 1.00 97.94 453 TYR A C 1
ATOM 3495 O O . TYR A 1 453 ? 9.855 2.192 24.726 1.00 97.94 453 TYR A O 1
ATOM 3503 N N . GLU A 1 454 ? 9.543 3.975 26.052 1.00 97.69 454 GLU A N 1
ATOM 3504 C CA . GLU A 1 454 ? 10.310 3.437 27.179 1.00 97.69 454 GLU A CA 1
ATOM 3505 C C . GLU A 1 454 ? 9.629 2.213 27.803 1.00 97.69 454 GLU A C 1
ATOM 3507 O O . GLU A 1 454 ? 10.299 1.246 28.172 1.00 97.69 454 GLU A O 1
ATOM 3512 N N . GLU A 1 455 ? 8.297 2.207 27.893 1.00 96.56 455 GLU A N 1
ATOM 3513 C CA . GLU A 1 455 ? 7.549 1.061 28.396 1.00 96.56 455 GLU A CA 1
ATOM 3514 C C . GLU A 1 455 ? 7.769 -0.181 27.529 1.00 96.56 455 GLU A C 1
ATOM 3516 O O . GLU A 1 455 ? 8.093 -1.242 28.073 1.00 96.56 455 GLU A O 1
ATOM 3521 N N . ILE A 1 456 ? 7.625 -0.058 26.208 1.00 96.69 456 ILE A N 1
ATOM 3522 C CA . ILE A 1 456 ? 7.811 -1.181 25.283 1.00 96.69 456 ILE A CA 1
ATOM 3523 C C . ILE A 1 456 ? 9.272 -1.646 25.300 1.00 96.69 456 ILE A C 1
ATOM 3525 O O . ILE A 1 456 ? 9.530 -2.845 25.427 1.00 96.69 456 ILE A O 1
ATOM 3529 N N . ALA A 1 457 ? 10.242 -0.724 25.286 1.00 96.56 457 ALA A N 1
ATOM 3530 C CA . ALA A 1 457 ? 11.662 -1.064 25.401 1.00 96.56 457 ALA A CA 1
ATOM 3531 C C . ALA A 1 457 ? 11.970 -1.839 26.696 1.00 96.56 457 ALA A C 1
ATOM 3533 O O . ALA A 1 457 ? 12.663 -2.860 26.672 1.00 96.56 457 ALA A O 1
ATOM 3534 N N . ARG A 1 458 ? 11.398 -1.409 27.827 1.00 97.00 458 ARG A N 1
ATOM 3535 C CA . ARG A 1 458 ? 11.523 -2.092 29.121 1.00 97.00 458 ARG A CA 1
ATOM 3536 C C . ARG A 1 458 ? 10.857 -3.470 29.113 1.00 97.00 458 ARG A C 1
ATOM 3538 O O . ARG A 1 458 ? 11.426 -4.407 29.672 1.00 97.00 458 ARG A O 1
ATOM 3545 N N . ARG A 1 459 ? 9.669 -3.620 28.513 1.00 95.31 459 ARG A N 1
ATOM 3546 C CA . ARG A 1 459 ? 8.989 -4.924 28.363 1.00 95.31 459 ARG A CA 1
ATOM 3547 C C . ARG A 1 459 ? 9.863 -5.901 27.576 1.00 95.31 459 ARG A C 1
ATOM 3549 O O . ARG A 1 459 ? 10.117 -7.003 28.058 1.00 95.31 459 ARG A O 1
ATOM 3556 N N . VAL A 1 460 ? 10.416 -5.459 26.446 1.00 95.25 460 VAL A N 1
ATOM 3557 C CA . VAL A 1 460 ? 11.342 -6.251 25.622 1.00 95.25 460 VAL A CA 1
ATOM 3558 C C . VAL A 1 460 ? 12.603 -6.633 26.404 1.00 95.25 460 VAL A C 1
ATOM 3560 O O . VAL A 1 460 ? 12.988 -7.799 26.403 1.00 95.25 460 VAL A O 1
ATOM 3563 N N . ALA A 1 461 ? 13.225 -5.695 27.125 1.00 94.44 461 ALA A N 1
ATOM 3564 C CA . ALA A 1 461 ? 14.416 -5.972 27.936 1.00 94.44 461 ALA A CA 1
ATOM 3565 C C . ALA A 1 461 ? 14.159 -6.991 29.064 1.00 94.44 461 ALA A C 1
ATOM 3567 O O . ALA A 1 461 ? 15.059 -7.741 29.439 1.00 94.44 461 ALA A O 1
ATOM 3568 N N . ASN A 1 462 ? 12.929 -7.041 29.578 1.00 95.69 462 ASN A N 1
ATOM 3569 C CA . ASN A 1 462 ? 12.501 -8.001 30.595 1.00 95.69 462 ASN A CA 1
ATOM 3570 C C . ASN A 1 462 ? 12.040 -9.353 30.016 1.00 95.69 462 ASN A C 1
ATOM 3572 O O . ASN A 1 462 ? 11.686 -10.240 30.790 1.00 95.69 462 ASN A O 1
ATOM 3576 N N . GLY A 1 463 ? 12.024 -9.517 28.688 1.00 92.44 463 GLY A N 1
ATOM 3577 C CA . GLY A 1 463 ? 11.548 -10.734 28.024 1.00 92.44 463 GLY A CA 1
ATOM 3578 C C . GLY A 1 463 ? 10.026 -10.917 28.053 1.00 92.44 463 GLY A C 1
ATOM 3579 O O . GLY A 1 463 ? 9.547 -12.047 27.968 1.00 92.44 463 GLY A O 1
ATOM 3580 N N . ASP A 1 464 ? 9.256 -9.835 28.203 1.00 92.38 464 ASP A N 1
ATOM 3581 C CA . ASP A 1 464 ? 7.790 -9.878 28.180 1.00 92.38 464 ASP A CA 1
ATOM 3582 C C . ASP A 1 464 ? 7.282 -9.988 26.736 1.00 92.38 464 ASP A C 1
ATOM 3584 O O . ASP A 1 464 ? 7.025 -8.985 26.069 1.00 92.38 464 ASP A O 1
ATOM 3588 N N . GLY A 1 465 ? 7.187 -11.225 26.245 1.00 92.75 465 GLY A N 1
ATOM 3589 C CA . GLY A 1 465 ? 6.706 -11.564 24.906 1.00 92.75 465 GLY A CA 1
ATOM 3590 C C . GLY A 1 465 ? 7.778 -11.489 23.811 1.00 92.75 465 GLY A C 1
ATOM 3591 O O . GLY A 1 465 ? 8.887 -11.006 24.053 1.00 92.75 465 GLY A O 1
ATOM 3592 N N . PRO A 1 466 ? 7.473 -11.991 22.606 1.00 93.81 466 PRO A N 1
ATOM 3593 C CA . PRO A 1 466 ? 8.454 -12.098 21.536 1.00 93.81 466 PRO A CA 1
ATOM 3594 C C . PRO A 1 466 ? 8.787 -10.729 20.923 1.00 93.81 466 PRO A C 1
ATOM 3596 O O . PRO A 1 466 ? 8.037 -9.754 21.044 1.00 93.81 466 PRO A O 1
ATOM 3599 N N . CYS A 1 467 ? 9.976 -10.639 20.334 1.00 93.75 467 CYS A N 1
ATOM 3600 C CA . CYS A 1 467 ? 10.520 -9.449 19.691 1.00 93.75 467 CYS A CA 1
ATOM 3601 C C . CYS A 1 467 ? 11.679 -9.893 18.796 1.00 93.75 467 CYS A C 1
ATOM 3603 O O . CYS A 1 467 ? 12.496 -10.709 19.235 1.00 93.75 467 CYS A O 1
ATOM 3605 N N . ALA A 1 468 ? 11.784 -9.334 17.589 1.00 87.88 468 ALA A N 1
ATOM 3606 C CA . ALA A 1 468 ? 12.821 -9.728 16.640 1.00 87.88 468 ALA A CA 1
ATOM 3607 C C . ALA A 1 468 ? 14.222 -9.497 17.240 1.00 87.88 468 ALA A C 1
ATOM 3609 O O . ALA A 1 468 ? 14.368 -8.647 18.124 1.00 87.88 468 ALA A O 1
ATOM 3610 N N . PRO A 1 469 ? 15.281 -10.201 16.814 1.00 82.44 469 PRO A N 1
ATOM 3611 C CA . PRO A 1 469 ? 16.635 -9.965 17.317 1.00 82.44 469 PRO A CA 1
ATOM 3612 C C . PRO A 1 469 ? 17.122 -8.511 17.101 1.00 82.44 469 PRO A C 1
ATOM 3614 O O . PRO A 1 469 ? 16.656 -7.834 16.184 1.00 82.44 469 PRO A O 1
ATOM 3617 N N . PRO A 1 470 ? 18.069 -7.992 17.914 1.00 78.94 470 PRO A N 1
ATOM 3618 C CA . PRO A 1 470 ? 18.544 -6.602 17.813 1.00 78.94 470 PRO A CA 1
ATOM 3619 C C . PRO A 1 470 ? 19.085 -6.206 16.437 1.00 78.94 470 PRO A C 1
ATOM 3621 O O . PRO A 1 470 ? 19.022 -5.047 16.052 1.00 78.94 470 PRO A O 1
ATOM 3624 N N . GLU A 1 471 ? 19.591 -7.175 15.688 1.00 74.44 471 GLU A N 1
ATOM 3625 C CA . GLU A 1 471 ? 20.186 -6.997 14.368 1.00 74.44 471 GLU A CA 1
ATOM 3626 C C . GLU A 1 471 ? 19.182 -6.568 13.277 1.00 74.44 471 GLU A C 1
ATOM 3628 O O . GLU A 1 471 ? 19.611 -6.112 12.216 1.00 74.44 471 GLU A O 1
ATOM 3633 N N . TYR A 1 472 ? 17.877 -6.690 13.559 1.00 68.62 472 TYR A N 1
ATOM 3634 C CA . TYR A 1 472 ? 16.767 -6.175 12.748 1.00 68.62 472 TYR A CA 1
ATOM 3635 C C . TYR A 1 472 ? 16.449 -4.698 13.041 1.00 68.62 472 TYR A C 1
ATOM 3637 O O . TYR A 1 472 ? 15.688 -4.083 12.305 1.00 68.62 472 TYR A O 1
ATOM 3645 N N . ALA A 1 473 ? 17.021 -4.104 14.099 1.00 62.03 473 ALA A N 1
ATOM 3646 C CA . ALA A 1 473 ? 16.900 -2.665 14.357 1.00 62.03 473 ALA A CA 1
ATOM 3647 C C . ALA A 1 473 ? 17.902 -1.824 13.550 1.00 62.03 473 ALA A C 1
ATOM 3649 O O . ALA A 1 473 ? 17.787 -0.601 13.519 1.00 62.03 473 ALA A O 1
ATOM 3650 N N . GLU A 1 474 ? 18.909 -2.437 12.929 1.00 58.81 474 GLU A N 1
ATOM 3651 C CA . GLU A 1 474 ? 19.854 -1.712 12.083 1.00 58.81 474 GLU A CA 1
ATOM 3652 C C . GLU A 1 474 ? 19.297 -1.616 10.662 1.00 58.81 474 GLU A C 1
ATOM 3654 O O . GLU A 1 474 ? 19.011 -2.633 10.038 1.00 58.81 474 GLU A O 1
ATOM 3659 N N . PHE A 1 475 ? 19.160 -0.394 10.139 1.00 52.03 475 PHE A N 1
ATOM 3660 C CA . PHE A 1 475 ? 18.828 -0.171 8.733 1.00 52.03 475 PHE A CA 1
ATOM 3661 C C . PHE A 1 475 ? 19.916 -0.787 7.847 1.00 52.03 475 PHE A C 1
ATOM 3663 O O . PHE A 1 475 ? 21.062 -0.327 7.855 1.00 52.03 475 PHE A O 1
ATOM 3670 N N . ARG A 1 476 ? 19.574 -1.835 7.090 1.00 52.47 476 ARG A N 1
ATOM 3671 C CA . ARG A 1 476 ? 20.537 -2.555 6.236 1.00 52.47 476 ARG A CA 1
ATOM 3672 C C . ARG A 1 476 ? 20.545 -2.078 4.784 1.00 52.47 476 ARG A C 1
ATOM 3674 O O . ARG A 1 476 ? 21.450 -2.450 4.034 1.00 52.47 476 ARG A O 1
ATOM 3681 N N . GLY A 1 477 ? 19.609 -1.198 4.430 1.00 42.59 477 GLY A N 1
ATOM 3682 C CA . GLY A 1 477 ? 19.344 -0.785 3.060 1.00 42.59 477 GLY A CA 1
ATOM 3683 C C . GLY A 1 477 ? 18.629 -1.874 2.248 1.00 42.59 477 GLY A C 1
ATOM 3684 O O . GLY A 1 477 ? 18.575 -3.031 2.673 1.00 42.59 477 GLY A O 1
ATOM 3685 N N . PRO A 1 478 ? 18.097 -1.514 1.073 1.00 40.31 478 PRO A N 1
ATOM 3686 C CA . PRO A 1 478 ? 17.292 -2.413 0.255 1.00 40.31 478 PRO A CA 1
ATOM 3687 C C . PRO A 1 478 ? 18.056 -3.671 -0.194 1.00 40.31 478 PRO A C 1
ATOM 3689 O O . PRO A 1 478 ? 19.216 -3.590 -0.615 1.00 40.31 478 PRO A O 1
ATOM 3692 N N . GLY A 1 479 ? 17.387 -4.830 -0.148 1.00 44.47 479 GLY A N 1
ATOM 3693 C CA . GLY A 1 479 ? 17.889 -6.104 -0.687 1.00 44.47 479 GLY A CA 1
ATOM 3694 C C . GLY A 1 479 ? 18.919 -6.848 0.180 1.00 44.47 479 GLY A C 1
ATOM 3695 O O . GLY A 1 479 ? 19.658 -7.688 -0.339 1.00 44.47 479 GLY A O 1
ATOM 3696 N N . VAL A 1 480 ? 19.012 -6.550 1.482 1.00 41.72 480 VAL A N 1
ATOM 3697 C CA . VAL A 1 480 ? 19.851 -7.299 2.438 1.00 41.72 480 VAL A CA 1
ATOM 3698 C C . VAL A 1 480 ? 18.977 -8.241 3.268 1.00 41.72 480 VAL A C 1
ATOM 3700 O O . VAL A 1 480 ? 18.434 -7.843 4.294 1.00 41.72 480 VAL A O 1
ATOM 3703 N N . HIS A 1 481 ? 18.873 -9.502 2.847 1.00 49.75 481 HIS A N 1
ATOM 3704 C CA . HIS A 1 481 ? 18.110 -10.521 3.572 1.00 49.75 481 HIS A CA 1
ATOM 3705 C C . HIS A 1 481 ? 18.927 -11.168 4.701 1.00 49.75 481 HIS A C 1
ATOM 3707 O O . HIS A 1 481 ? 20.123 -11.434 4.557 1.00 49.75 481 HIS A O 1
ATOM 3713 N N . HIS A 1 482 ? 18.252 -11.494 5.805 1.00 37.88 482 HIS A N 1
ATOM 3714 C CA . HIS A 1 482 ? 18.577 -12.691 6.580 1.00 37.88 482 HIS A CA 1
ATOM 3715 C C . HIS A 1 482 ? 17.832 -13.848 5.919 1.00 37.88 482 HIS A C 1
ATOM 3717 O O . HIS A 1 482 ? 16.620 -13.970 6.077 1.00 37.88 482 HIS A O 1
ATOM 3723 N N . ASN A 1 483 ? 18.535 -14.672 5.141 1.00 37.66 483 ASN A N 1
ATOM 3724 C CA . ASN A 1 483 ? 17.966 -15.941 4.703 1.00 37.66 483 ASN A CA 1
ATOM 3725 C C . ASN A 1 483 ? 17.717 -16.780 5.958 1.00 37.66 483 ASN A C 1
ATOM 3727 O O . ASN A 1 483 ? 18.665 -17.178 6.633 1.00 37.66 483 ASN A O 1
ATOM 3731 N N . TYR A 1 484 ? 16.452 -17.060 6.263 1.00 36.78 484 TYR A N 1
ATOM 3732 C CA . TYR A 1 484 ? 16.069 -17.927 7.381 1.00 36.78 484 TYR A CA 1
ATOM 3733 C C . TYR A 1 484 ? 16.608 -19.370 7.213 1.00 36.78 484 TYR A C 1
ATOM 3735 O O . TYR A 1 484 ? 16.592 -20.148 8.161 1.00 36.78 484 TYR A O 1
ATOM 3743 N N . GLU A 1 485 ? 17.134 -19.718 6.030 1.00 31.89 485 GLU A N 1
ATOM 3744 C CA . GLU A 1 485 ? 17.705 -21.036 5.718 1.00 31.89 485 GLU A CA 1
ATOM 3745 C C . GLU A 1 485 ? 19.226 -21.167 5.923 1.00 31.89 485 GLU A C 1
ATOM 3747 O O . GLU A 1 485 ? 19.725 -22.290 5.946 1.00 31.89 485 GLU A O 1
ATOM 3752 N N . ASP A 1 486 ? 19.979 -20.085 6.152 1.00 31.38 486 ASP A N 1
ATOM 3753 C CA . ASP A 1 486 ? 21.423 -20.187 6.431 1.00 31.38 486 ASP A CA 1
ATOM 3754 C C . ASP A 1 486 ? 21.692 -20.314 7.942 1.00 31.38 486 ASP A C 1
ATOM 3756 O O . ASP A 1 486 ? 22.411 -19.521 8.555 1.00 31.38 486 ASP A O 1
ATOM 3760 N N . SER A 1 487 ? 21.122 -21.346 8.574 1.00 29.00 487 SER A N 1
ATOM 3761 C CA . SER A 1 487 ? 21.674 -21.849 9.833 1.00 29.00 487 SER A CA 1
ATOM 3762 C C . SER A 1 487 ? 22.800 -22.830 9.509 1.00 29.00 487 SER A C 1
ATOM 3764 O O . SER A 1 487 ? 22.560 -23.945 9.046 1.00 29.00 487 SER A O 1
ATOM 3766 N N . ASP A 1 488 ? 24.021 -22.363 9.742 1.00 39.19 488 ASP A N 1
ATOM 3767 C CA . ASP A 1 488 ? 25.316 -23.040 9.670 1.00 39.19 488 ASP A CA 1
ATOM 3768 C C . ASP A 1 488 ? 25.258 -24.558 9.968 1.00 39.19 488 ASP A C 1
ATOM 3770 O O . ASP A 1 488 ? 25.385 -25.005 11.111 1.00 39.19 488 ASP A O 1
ATOM 3774 N N . SER A 1 489 ? 25.080 -25.373 8.923 1.00 30.78 489 SER A N 1
ATOM 3775 C CA . SER A 1 489 ? 25.437 -26.792 8.956 1.00 30.78 489 SER A CA 1
ATOM 3776 C C . SER A 1 489 ? 26.793 -26.946 8.279 1.00 30.78 489 SER A C 1
ATOM 3778 O O . SER A 1 489 ? 26.916 -27.167 7.077 1.00 30.78 489 SER A O 1
ATOM 3780 N N . GLY A 1 490 ? 27.839 -26.767 9.087 1.00 35.06 490 GLY A N 1
ATOM 3781 C CA . GLY A 1 490 ? 29.227 -26.917 8.679 1.00 35.06 490 GLY A CA 1
ATOM 3782 C C . GLY A 1 490 ? 29.494 -28.261 7.999 1.00 35.06 490 GLY A C 1
ATOM 3783 O O . GLY A 1 490 ? 29.687 -29.283 8.655 1.00 35.06 490 GLY A O 1
ATOM 3784 N N . TYR A 1 491 ? 29.569 -28.229 6.673 1.00 26.64 491 TYR A N 1
ATOM 3785 C CA . TYR A 1 491 ? 30.212 -29.241 5.848 1.00 26.64 491 TYR A CA 1
ATOM 3786 C C . TYR A 1 491 ? 31.221 -28.536 4.936 1.00 26.64 491 TYR A C 1
ATOM 3788 O O . TYR A 1 491 ? 30.923 -28.155 3.806 1.00 26.64 491 TYR A O 1
ATOM 3796 N N . GLU A 1 492 ? 32.446 -28.362 5.439 1.00 27.55 492 GLU A N 1
ATOM 3797 C CA . GLU A 1 492 ? 33.615 -28.163 4.580 1.00 27.55 492 GLU A CA 1
ATOM 3798 C C . GLU A 1 492 ? 33.750 -29.396 3.670 1.00 27.55 492 GLU A C 1
ATOM 3800 O O . GLU A 1 492 ? 34.053 -30.494 4.138 1.00 27.55 492 GLU A O 1
ATOM 3805 N N . MET A 1 493 ? 33.511 -29.239 2.363 1.00 29.17 493 MET A N 1
ATOM 3806 C CA . MET A 1 493 ? 33.921 -30.238 1.374 1.00 29.17 493 MET A CA 1
ATOM 3807 C C . MET A 1 493 ? 35.294 -29.874 0.816 1.00 29.17 493 MET A C 1
ATOM 3809 O O . MET A 1 493 ? 35.440 -28.951 0.013 1.00 29.17 493 MET A O 1
ATOM 3813 N N . ASP A 1 494 ? 36.282 -30.663 1.231 1.00 27.12 494 ASP A N 1
ATOM 3814 C CA . ASP A 1 494 ? 37.614 -30.733 0.649 1.00 27.12 494 ASP A CA 1
ATOM 3815 C C . ASP A 1 494 ? 37.559 -30.885 -0.878 1.00 27.12 494 ASP A C 1
ATOM 3817 O O . ASP A 1 494 ? 36.922 -31.781 -1.446 1.00 27.12 494 ASP A O 1
ATOM 3821 N N . ALA A 1 495 ? 38.289 -30.003 -1.553 1.00 32.28 495 ALA A N 1
ATOM 3822 C CA . ALA A 1 495 ? 38.476 -30.021 -2.989 1.00 32.28 495 ALA A CA 1
ATOM 3823 C C . ALA A 1 495 ? 39.511 -31.082 -3.380 1.00 32.28 495 ALA A C 1
ATOM 3825 O O . ALA A 1 495 ? 40.695 -30.782 -3.403 1.00 32.28 495 ALA A O 1
ATOM 3826 N N . GLU A 1 496 ? 39.079 -32.293 -3.745 1.00 29.12 496 GLU A N 1
ATOM 3827 C CA . GLU A 1 496 ? 39.849 -33.194 -4.621 1.00 29.12 496 GLU A CA 1
ATOM 3828 C C . GLU A 1 496 ? 39.024 -34.425 -5.055 1.00 29.12 496 GLU A C 1
ATOM 3830 O O . GLU A 1 496 ? 39.009 -35.444 -4.375 1.00 29.12 496 GLU A O 1
ATOM 3835 N N . ASN A 1 497 ? 38.393 -34.396 -6.241 1.00 27.75 497 ASN A N 1
ATOM 3836 C CA . ASN A 1 497 ? 38.549 -35.515 -7.182 1.00 27.75 497 ASN A CA 1
ATOM 3837 C C . ASN A 1 497 ? 38.078 -35.223 -8.612 1.00 27.75 497 ASN A C 1
ATOM 3839 O O . ASN A 1 497 ? 37.053 -34.601 -8.873 1.00 27.75 497 ASN A O 1
ATOM 3843 N N . LYS A 1 498 ? 38.861 -35.745 -9.554 1.00 29.91 498 LYS A N 1
ATOM 3844 C CA . LYS A 1 498 ? 38.718 -35.609 -11.003 1.00 29.91 498 LYS A CA 1
ATOM 3845 C C . LYS A 1 498 ? 37.579 -36.469 -11.563 1.00 29.91 498 LYS A C 1
ATOM 3847 O O . LYS A 1 498 ? 37.559 -37.674 -11.356 1.00 29.91 498 LYS A O 1
ATOM 3852 N N . GLY A 1 499 ? 36.779 -35.848 -12.429 1.00 27.17 499 GLY A N 1
ATOM 3853 C CA . GLY A 1 499 ? 36.472 -36.303 -13.791 1.00 27.17 499 GLY A CA 1
ATOM 3854 C C . GLY A 1 499 ? 35.789 -37.658 -14.004 1.00 27.17 499 GLY A C 1
ATOM 3855 O O . GLY A 1 499 ? 36.412 -38.706 -13.863 1.00 27.17 499 GLY A O 1
ATOM 3856 N N . LYS A 1 500 ? 34.585 -37.610 -14.592 1.00 26.34 500 LYS A N 1
ATOM 3857 C CA . LYS A 1 500 ? 34.193 -38.431 -15.754 1.00 26.34 500 LYS A CA 1
ATOM 3858 C C . LYS A 1 500 ? 32.929 -37.872 -16.415 1.00 26.34 500 LYS A C 1
ATOM 3860 O O . LYS A 1 500 ? 31.914 -37.661 -15.768 1.00 26.34 500 LYS A O 1
ATOM 3865 N N . SER A 1 501 ? 33.032 -37.651 -17.722 1.00 25.61 501 SER A N 1
ATOM 3866 C CA . SER A 1 501 ? 31.923 -37.416 -18.651 1.00 25.61 501 SER A CA 1
ATOM 3867 C C . SER A 1 501 ? 31.311 -38.758 -19.071 1.00 25.61 501 SER A C 1
ATOM 3869 O O . SER A 1 501 ? 32.081 -39.704 -19.230 1.00 25.61 501 SER A O 1
ATOM 3871 N N . PHE A 1 502 ? 29.982 -38.837 -19.240 1.00 25.47 502 PHE A N 1
ATOM 3872 C CA . PHE A 1 502 ? 29.276 -39.414 -20.406 1.00 25.47 502 PHE A CA 1
ATOM 3873 C C . PHE A 1 502 ? 27.744 -39.433 -20.197 1.00 25.47 502 PHE A C 1
ATOM 3875 O O . PHE A 1 502 ? 27.283 -39.843 -19.137 1.00 25.47 502 PHE A O 1
ATOM 3882 N N . GLY A 1 503 ? 26.973 -39.115 -21.253 1.00 24.48 503 GLY A N 1
ATOM 3883 C CA . GLY A 1 503 ? 25.631 -39.688 -21.477 1.00 24.48 503 GLY A CA 1
ATOM 3884 C C . GLY A 1 503 ? 24.496 -38.716 -21.827 1.00 24.48 503 GLY A C 1
ATOM 3885 O O . GLY A 1 503 ? 23.892 -38.122 -20.947 1.00 24.48 503 GLY A O 1
ATOM 3886 N N . VAL A 1 504 ? 24.165 -38.616 -23.118 1.00 27.53 504 VAL A N 1
ATOM 3887 C CA . VAL A 1 504 ? 22.967 -37.957 -23.670 1.00 27.53 504 VAL A CA 1
ATOM 3888 C C . VAL A 1 504 ? 21.774 -38.922 -23.623 1.00 27.53 504 VAL A C 1
ATOM 3890 O O . VAL A 1 504 ? 21.901 -40.039 -24.120 1.00 27.53 504 VAL A O 1
ATOM 3893 N N . GLY A 1 505 ? 20.613 -38.461 -23.135 1.00 23.48 505 GLY A N 1
ATOM 3894 C CA . GLY A 1 505 ? 19.302 -39.038 -23.470 1.00 23.48 505 GLY A CA 1
ATOM 3895 C C . GLY A 1 505 ? 18.262 -39.063 -22.342 1.00 23.48 505 GLY A C 1
ATOM 3896 O O . GLY A 1 505 ? 18.390 -39.862 -21.428 1.00 23.48 505 GLY A O 1
ATOM 3897 N N . GLY A 1 506 ? 17.190 -38.273 -22.505 1.00 27.53 506 GLY A N 1
ATOM 3898 C CA . GLY A 1 506 ? 15.826 -38.605 -22.059 1.00 27.53 506 GLY A CA 1
ATOM 3899 C C . GLY A 1 506 ? 15.443 -38.341 -20.595 1.00 27.53 506 GLY A C 1
ATOM 3900 O O . GLY A 1 506 ? 16.012 -38.931 -19.693 1.00 27.53 506 GLY A O 1
ATOM 3901 N N . TYR A 1 507 ? 14.377 -37.546 -20.421 1.00 26.14 507 TYR A N 1
ATOM 3902 C CA . TYR A 1 507 ? 13.507 -37.437 -19.236 1.00 26.14 507 TYR A CA 1
ATOM 3903 C C . TYR A 1 507 ? 14.136 -36.880 -17.942 1.00 26.14 507 TYR A C 1
ATOM 3905 O O . TYR A 1 507 ? 14.868 -37.557 -17.232 1.00 26.14 507 TYR A O 1
ATOM 3913 N N . ARG A 1 508 ? 13.786 -35.634 -17.588 1.00 28.84 508 ARG A N 1
ATOM 3914 C CA . ARG A 1 508 ? 14.013 -35.065 -16.248 1.00 28.84 508 ARG A CA 1
ATOM 3915 C C . ARG A 1 508 ? 12.692 -35.035 -15.471 1.00 28.84 508 ARG A C 1
ATOM 3917 O O . ARG A 1 508 ? 11.991 -34.034 -15.522 1.00 28.84 508 ARG A O 1
ATOM 3924 N N . GLY A 1 509 ? 12.383 -36.118 -14.762 1.00 29.25 509 GLY A N 1
ATOM 3925 C CA . GLY A 1 509 ? 11.576 -36.057 -13.537 1.00 29.25 509 GLY A CA 1
ATOM 3926 C C . GLY A 1 509 ? 12.508 -35.794 -12.348 1.00 29.25 509 GLY A C 1
ATOM 3927 O O . GLY A 1 509 ? 13.641 -36.282 -12.346 1.00 29.25 509 GLY A O 1
ATOM 3928 N N . ARG A 1 510 ? 12.091 -34.974 -11.378 1.00 33.22 510 ARG A N 1
ATOM 3929 C CA . ARG A 1 510 ? 12.831 -34.769 -10.119 1.00 33.22 510 ARG A CA 1
ATOM 3930 C C . ARG A 1 510 ? 12.571 -35.964 -9.196 1.00 33.22 510 ARG A C 1
ATOM 3932 O O . ARG A 1 510 ? 11.432 -36.383 -9.051 1.00 33.22 510 ARG A O 1
ATOM 3939 N N . ILE A 1 511 ? 13.623 -36.494 -8.575 1.00 34.66 511 ILE A N 1
ATOM 3940 C CA . ILE A 1 511 ? 13.520 -37.439 -7.454 1.00 34.66 511 ILE A CA 1
ATOM 3941 C C . ILE A 1 511 ? 13.713 -36.612 -6.184 1.00 34.66 511 ILE A C 1
ATOM 3943 O O . ILE A 1 511 ? 14.725 -35.918 -6.064 1.00 34.66 511 ILE A O 1
ATOM 3947 N N . ILE A 1 512 ? 12.744 -36.662 -5.271 1.00 35.78 512 ILE A N 1
ATOM 3948 C CA . ILE A 1 512 ? 12.838 -36.036 -3.949 1.00 35.78 512 ILE A CA 1
ATOM 3949 C C . ILE A 1 512 ? 13.167 -37.137 -2.942 1.00 35.78 512 ILE A C 1
ATOM 3951 O O . ILE A 1 512 ? 12.474 -38.152 -2.878 1.00 35.78 512 ILE A O 1
ATOM 3955 N N . PHE A 1 513 ? 14.231 -36.930 -2.168 1.00 31.20 513 PHE A N 1
ATOM 3956 C CA . PHE A 1 513 ? 14.531 -37.736 -0.990 1.00 31.20 513 PHE A CA 1
ATOM 3957 C C . PHE A 1 513 ? 13.874 -37.082 0.218 1.00 31.20 513 PHE A C 1
ATOM 3959 O O . PHE A 1 513 ? 14.237 -35.967 0.592 1.00 31.20 513 PHE A O 1
ATOM 3966 N N . LEU A 1 514 ? 12.920 -37.779 0.826 1.00 37.34 514 LEU A N 1
ATOM 3967 C CA . LEU A 1 514 ? 12.402 -37.402 2.135 1.00 37.34 514 LEU A CA 1
ATOM 3968 C C . LEU A 1 514 ? 13.386 -37.907 3.198 1.00 37.34 514 LEU A C 1
ATOM 3970 O O . LEU A 1 514 ? 14.000 -38.963 3.038 1.00 37.34 514 LEU A O 1
ATOM 3974 N N . GLY A 1 515 ? 13.578 -37.131 4.267 1.00 38.16 515 GLY A N 1
ATOM 3975 C CA . GLY A 1 515 ? 14.596 -37.343 5.310 1.00 38.16 515 GLY A CA 1
ATOM 3976 C C . GLY A 1 515 ? 14.495 -38.648 6.120 1.00 38.16 515 GLY A C 1
ATOM 3977 O O . GLY A 1 515 ? 15.190 -38.790 7.122 1.00 38.16 515 GLY A O 1
ATOM 3978 N N . ASP A 1 516 ? 13.662 -39.600 5.700 1.00 43.69 516 ASP A N 1
ATOM 3979 C CA . ASP A 1 516 ? 13.562 -40.962 6.225 1.00 43.69 516 ASP A CA 1
ATOM 3980 C C . ASP A 1 516 ? 14.151 -42.038 5.285 1.00 43.69 516 ASP A C 1
ATOM 3982 O O . ASP A 1 516 ? 14.242 -43.206 5.666 1.00 43.69 516 ASP A O 1
ATOM 3986 N N . GLY A 1 517 ? 14.617 -41.650 4.090 1.00 36.41 517 GLY A N 1
ATOM 3987 C CA . GLY A 1 517 ? 15.270 -42.537 3.124 1.00 36.41 517 GLY A CA 1
ATOM 3988 C C . GLY A 1 517 ? 14.335 -43.207 2.112 1.00 36.41 517 GLY A C 1
ATOM 3989 O O . GLY A 1 517 ? 14.763 -44.148 1.441 1.00 36.41 517 GLY A O 1
ATOM 3990 N N . THR A 1 518 ? 13.092 -42.744 1.974 1.00 39.06 518 THR A N 1
ATOM 3991 C CA . THR A 1 518 ? 12.134 -43.276 0.991 1.00 39.06 518 THR A CA 1
ATOM 3992 C C . THR A 1 518 ? 12.136 -42.455 -0.310 1.00 39.06 518 THR A C 1
ATOM 3994 O O . THR A 1 518 ? 12.166 -41.226 -0.274 1.00 39.06 518 THR A O 1
ATOM 3997 N N . GLU A 1 519 ? 12.102 -43.127 -1.469 1.00 41.91 519 GLU A N 1
ATOM 3998 C CA . GLU A 1 519 ? 12.058 -42.499 -2.803 1.00 41.91 519 GLU A CA 1
ATOM 3999 C C . GLU A 1 519 ? 10.612 -42.432 -3.328 1.00 41.91 519 GLU A C 1
ATOM 4001 O O . GLU A 1 519 ? 9.918 -43.451 -3.357 1.00 41.91 519 GLU A O 1
ATOM 4006 N N . VAL A 1 520 ? 10.166 -41.258 -3.793 1.00 35.31 520 VAL A N 1
ATOM 4007 C CA . VAL A 1 520 ? 8.865 -41.078 -4.465 1.00 35.31 520 VAL A CA 1
ATOM 4008 C C . VAL A 1 520 ? 9.075 -40.481 -5.859 1.00 35.31 520 VAL A C 1
ATOM 4010 O O . VAL A 1 520 ? 9.832 -39.526 -6.036 1.00 35.31 520 VAL A O 1
ATOM 4013 N N . LEU A 1 521 ? 8.402 -41.062 -6.857 1.00 34.94 521 LEU A N 1
ATOM 4014 C CA . LEU A 1 521 ? 8.326 -40.554 -8.230 1.00 34.94 521 LEU A CA 1
ATOM 4015 C C . LEU A 1 521 ? 7.073 -39.685 -8.371 1.00 34.94 521 LEU A C 1
ATOM 4017 O O . LEU A 1 521 ? 5.967 -40.163 -8.126 1.00 34.94 521 LEU A O 1
ATOM 4021 N N . THR A 1 522 ? 7.239 -38.428 -8.779 1.00 38.38 522 THR A N 1
ATOM 4022 C CA . THR A 1 522 ? 6.128 -37.498 -9.011 1.00 38.38 522 THR A CA 1
ATOM 4023 C C . THR A 1 522 ? 5.592 -37.654 -10.436 1.00 38.38 522 THR A C 1
ATOM 4025 O O . THR A 1 522 ? 6.181 -37.118 -11.371 1.00 38.38 522 THR A O 1
ATOM 4028 N N . ASP A 1 523 ? 4.476 -38.362 -10.591 1.00 33.81 523 ASP A N 1
ATOM 4029 C CA . ASP A 1 523 ? 3.563 -38.226 -11.734 1.00 33.81 523 ASP A CA 1
ATOM 4030 C C . ASP A 1 523 ? 2.134 -38.107 -11.168 1.00 33.81 523 ASP A C 1
ATOM 4032 O O . ASP A 1 523 ? 1.423 -39.107 -11.100 1.00 33.81 523 ASP A O 1
ATOM 4036 N N . SER A 1 524 ? 1.743 -36.908 -10.705 1.00 30.73 524 SER A N 1
ATOM 4037 C CA . SER A 1 524 ? 0.344 -36.424 -10.619 1.00 30.73 524 SER A CA 1
ATOM 4038 C C . SER A 1 524 ? 0.230 -35.081 -9.872 1.00 30.73 524 SER A C 1
ATOM 4040 O O . SER A 1 524 ? 0.680 -34.993 -8.735 1.00 30.73 524 SER A O 1
ATOM 4042 N N . ASP A 1 525 ? -0.432 -34.119 -10.527 1.00 30.02 525 ASP A N 1
ATOM 4043 C CA . ASP A 1 525 ? -1.163 -32.931 -10.037 1.00 30.02 525 ASP A CA 1
ATOM 4044 C C . ASP A 1 525 ? -0.476 -31.878 -9.130 1.00 30.02 525 ASP A C 1
ATOM 4046 O O . ASP A 1 525 ? -0.230 -32.079 -7.945 1.00 30.02 525 ASP A O 1
ATOM 4050 N N . ASP A 1 526 ? -0.301 -30.673 -9.698 1.00 34.81 526 ASP A N 1
ATOM 4051 C CA . ASP A 1 526 ? 0.170 -29.421 -9.073 1.00 34.81 526 ASP A CA 1
ATOM 4052 C C . ASP A 1 526 ? -0.880 -28.769 -8.133 1.00 34.81 526 ASP A C 1
ATOM 4054 O O . ASP A 1 526 ? -1.177 -27.577 -8.236 1.00 34.81 526 ASP A O 1
ATOM 4058 N N . THR A 1 527 ? -1.487 -29.529 -7.218 1.00 37.41 527 THR A N 1
ATOM 4059 C CA . THR A 1 527 ? -2.543 -29.023 -6.308 1.00 37.41 527 THR A CA 1
ATOM 4060 C C . THR A 1 527 ? -2.106 -28.736 -4.867 1.00 37.41 527 THR A C 1
ATOM 4062 O O . THR A 1 527 ? -2.940 -28.313 -4.076 1.00 37.41 527 THR A O 1
ATOM 4065 N N . GLU A 1 528 ? -0.827 -28.885 -4.506 1.00 34.53 528 GLU A N 1
ATOM 4066 C CA . GLU A 1 528 ? -0.375 -28.772 -3.099 1.00 34.53 528 GLU A CA 1
ATOM 4067 C C . GLU A 1 528 ? 0.583 -27.597 -2.803 1.00 34.53 528 GLU A C 1
ATOM 4069 O O . GLU A 1 528 ? 1.403 -27.670 -1.896 1.00 34.53 528 GLU A O 1
ATOM 4074 N N . MET A 1 529 ? 0.491 -26.480 -3.535 1.00 36.41 529 MET A N 1
ATOM 4075 C CA . MET A 1 529 ? 1.278 -25.258 -3.242 1.00 36.41 529 MET A CA 1
ATOM 4076 C C . MET A 1 529 ? 0.525 -24.205 -2.409 1.00 36.41 529 MET A C 1
ATOM 4078 O O . MET A 1 529 ? 1.042 -23.113 -2.206 1.00 36.41 529 MET A O 1
ATOM 4082 N N . PHE A 1 530 ? -0.681 -24.515 -1.923 1.00 38.44 530 PHE A N 1
ATOM 4083 C CA . PHE A 1 530 ? -1.466 -23.630 -1.056 1.00 38.44 530 PHE A CA 1
ATOM 4084 C C . PHE A 1 530 ? -2.336 -24.456 -0.106 1.00 38.44 530 PHE A C 1
ATOM 4086 O O . PHE A 1 530 ? -3.546 -24.563 -0.307 1.00 38.44 530 PHE A O 1
ATOM 4093 N N . ASP A 1 531 ? -1.730 -25.055 0.916 1.00 34.41 531 ASP A N 1
ATOM 4094 C CA . ASP A 1 531 ? -2.491 -25.562 2.056 1.00 34.41 531 ASP A CA 1
ATOM 4095 C C . ASP A 1 531 ? -1.926 -25.001 3.368 1.00 34.41 531 ASP A C 1
ATOM 4097 O O . ASP A 1 531 ? -0.798 -25.294 3.752 1.00 34.41 531 ASP A O 1
ATOM 4101 N N . ASN A 1 532 ? -2.722 -24.164 4.040 1.00 45.03 532 ASN A N 1
ATOM 4102 C CA . ASN A 1 532 ? -2.428 -23.572 5.351 1.00 45.03 532 ASN A CA 1
ATOM 4103 C C . ASN A 1 532 ? -2.973 -24.449 6.499 1.00 45.03 532 ASN A C 1
ATOM 4105 O O . ASN A 1 532 ? -3.277 -23.948 7.580 1.00 45.03 532 ASN A O 1
ATOM 4109 N N . THR A 1 533 ? -3.106 -25.765 6.305 1.00 38.47 533 THR A N 1
ATOM 4110 C CA . THR A 1 533 ? -3.586 -26.691 7.352 1.00 38.47 533 THR A CA 1
ATOM 4111 C C . THR A 1 533 ? -2.623 -26.877 8.531 1.00 38.47 533 THR A C 1
ATOM 4113 O O . THR A 1 533 ? -2.966 -27.563 9.499 1.00 38.47 533 THR A O 1
ATOM 4116 N N . ASP A 1 534 ? -1.436 -26.268 8.502 1.00 40.50 534 ASP A N 1
ATOM 4117 C CA . ASP A 1 534 ? -0.477 -26.348 9.606 1.00 40.50 534 ASP A CA 1
ATOM 4118 C C . ASP A 1 534 ? -0.688 -25.297 10.712 1.00 40.50 534 ASP A C 1
ATOM 4120 O O . ASP A 1 534 ? -0.199 -25.510 11.820 1.00 40.50 534 ASP A O 1
ATOM 4124 N N . GLU A 1 535 ? -1.497 -24.247 10.506 1.00 42.91 535 GLU A N 1
ATOM 4125 C CA . GLU A 1 535 ? -1.846 -23.312 11.597 1.00 42.91 535 GLU A CA 1
ATOM 4126 C C . GLU A 1 535 ? -2.904 -23.885 12.566 1.00 42.91 535 GLU A C 1
ATOM 4128 O O . GLU A 1 535 ? -2.890 -23.578 13.761 1.00 42.91 535 GLU A O 1
ATOM 4133 N N . ASP A 1 536 ? -3.768 -24.799 12.108 1.00 38.03 536 ASP A N 1
ATOM 4134 C CA . ASP A 1 536 ? -4.819 -25.396 12.950 1.00 38.03 536 ASP A CA 1
ATOM 4135 C C . ASP A 1 536 ? -4.279 -26.434 13.956 1.00 38.03 536 ASP A C 1
ATOM 4137 O O . ASP A 1 536 ? -4.895 -26.693 14.995 1.00 38.03 536 ASP A O 1
ATOM 4141 N N . LYS A 1 537 ? -3.099 -27.019 13.702 1.00 37.53 537 LYS A N 1
ATOM 4142 C CA . LYS A 1 537 ? -2.499 -28.044 14.583 1.00 37.53 537 LYS A CA 1
ATOM 4143 C C . LYS A 1 537 ? -1.841 -27.454 15.833 1.00 37.53 537 LYS A C 1
ATOM 4145 O O . LYS A 1 537 ? -1.722 -28.145 16.851 1.00 37.53 537 LYS A O 1
ATOM 4150 N N . ASP A 1 538 ? -1.473 -26.176 15.799 1.00 35.94 538 ASP A N 1
ATOM 4151 C CA . ASP A 1 538 ? -0.862 -25.493 16.941 1.00 35.94 538 ASP A CA 1
ATOM 4152 C C . ASP A 1 538 ? -1.882 -25.097 18.022 1.00 35.94 538 ASP A C 1
ATOM 4154 O O . ASP A 1 538 ? -1.514 -24.933 19.190 1.00 35.94 538 ASP A O 1
ATOM 4158 N N . LEU A 1 539 ? -3.175 -25.051 17.682 1.00 39.34 539 LEU A N 1
ATOM 4159 C CA . LEU A 1 539 ? -4.259 -24.747 18.621 1.00 39.34 539 LEU A CA 1
ATOM 4160 C C . LEU A 1 539 ? -4.647 -25.946 19.507 1.00 39.34 539 LEU A C 1
ATOM 4162 O O . LEU A 1 539 ? -4.945 -25.766 20.691 1.00 39.34 539 LEU A O 1
ATOM 4166 N N . GLU A 1 540 ? -4.590 -27.182 19.000 1.00 34.47 540 GLU A N 1
ATOM 4167 C CA . GLU A 1 540 ? -4.949 -28.372 19.794 1.00 34.47 540 GLU A CA 1
ATOM 4168 C C . GLU A 1 540 ? -3.846 -28.810 20.773 1.00 34.47 540 GLU A C 1
ATOM 4170 O O . GLU A 1 540 ? -4.125 -29.394 21.828 1.00 34.47 540 GLU A O 1
ATOM 4175 N N . SER A 1 541 ? -2.582 -28.487 20.484 1.00 40.69 541 SER A N 1
ATOM 4176 C CA . SER A 1 541 ? -1.440 -28.932 21.296 1.00 40.69 541 SER A CA 1
ATOM 4177 C C . SER A 1 541 ? -1.239 -28.138 22.600 1.00 40.69 541 SER A C 1
ATOM 4179 O O . SER A 1 541 ? -0.477 -28.567 23.475 1.00 40.69 541 SER A O 1
ATOM 4181 N N . GLN A 1 542 ? -1.967 -27.030 22.789 1.00 39.31 542 GLN A N 1
ATOM 4182 C CA . GLN A 1 542 ? -1.821 -26.145 23.953 1.00 39.31 542 GLN A CA 1
ATOM 4183 C C . GLN A 1 542 ? -2.976 -26.216 24.966 1.00 39.31 542 GLN A C 1
ATOM 4185 O O . GLN A 1 542 ? -2.841 -25.709 26.080 1.00 39.31 542 GLN A O 1
ATOM 4190 N N . VAL A 1 543 ? -4.072 -26.919 24.657 1.00 36.75 543 VAL A N 1
ATOM 4191 C CA . VAL A 1 543 ? -5.232 -27.046 25.569 1.00 36.75 543 VAL A CA 1
ATOM 4192 C C . VAL A 1 543 ? -5.137 -28.273 26.495 1.00 36.75 543 VAL A C 1
ATOM 4194 O O . VAL A 1 543 ? -5.813 -28.338 27.520 1.00 36.75 543 VAL A O 1
ATOM 4197 N N . SER A 1 544 ? -4.247 -29.233 26.226 1.00 32.47 544 SER A N 1
ATOM 4198 C CA . SER A 1 544 ? -4.193 -30.503 26.976 1.00 32.47 544 SER A CA 1
ATOM 4199 C C . SER A 1 544 ? -3.117 -30.594 28.075 1.00 32.47 544 SER A C 1
ATOM 4201 O O . SER A 1 544 ? -3.043 -31.603 28.779 1.00 32.47 544 SER A O 1
ATOM 4203 N N . LYS A 1 545 ? -2.324 -29.542 28.327 1.00 32.03 545 LYS A N 1
ATOM 4204 C CA . LYS A 1 545 ? -1.342 -29.503 29.434 1.00 32.03 545 LYS A CA 1
ATOM 4205 C C . LYS A 1 545 ? -1.797 -28.639 30.613 1.00 32.03 545 LYS A C 1
ATOM 4207 O O . LYS A 1 545 ? -1.179 -27.632 30.925 1.00 32.03 545 LYS A O 1
ATOM 4212 N N . ASN A 1 546 ? -2.850 -29.073 31.307 1.00 30.52 546 ASN A N 1
ATOM 4213 C CA . ASN A 1 546 ? -3.084 -28.727 32.716 1.00 30.52 546 ASN A CA 1
ATOM 4214 C C . ASN A 1 546 ? -4.050 -29.727 33.382 1.00 30.52 546 ASN A C 1
ATOM 4216 O O . ASN A 1 546 ? -5.224 -29.436 33.584 1.00 30.52 546 ASN A O 1
ATOM 4220 N N . ALA A 1 547 ? -3.542 -30.908 33.753 1.00 27.91 547 ALA A N 1
ATOM 4221 C CA . ALA A 1 547 ? -4.112 -31.742 34.819 1.00 27.91 547 ALA A CA 1
ATOM 4222 C C . ALA A 1 547 ? -3.074 -32.755 35.355 1.00 27.91 547 ALA A C 1
ATOM 4224 O O . ALA A 1 547 ? -2.760 -33.750 34.713 1.00 27.91 547 ALA A O 1
ATOM 4225 N N . SER A 1 548 ? -2.530 -32.428 36.530 1.00 30.02 548 SER A N 1
ATOM 4226 C CA . SER A 1 548 ? -2.041 -33.274 37.639 1.00 30.02 548 SER A CA 1
ATOM 4227 C C . SER A 1 548 ? -1.496 -34.706 37.424 1.00 30.02 548 SER A C 1
ATOM 4229 O O . SER A 1 548 ? -2.183 -35.622 36.985 1.00 30.02 548 SER A O 1
ATOM 4231 N N . THR A 1 549 ? -0.287 -34.871 37.970 1.00 27.48 549 THR A N 1
ATOM 4232 C CA . THR A 1 549 ? 0.394 -36.037 38.574 1.00 27.48 549 THR A CA 1
ATOM 4233 C C . THR A 1 549 ? -0.473 -37.132 39.230 1.00 27.48 549 THR A C 1
ATOM 4235 O O . THR A 1 549 ? -1.273 -36.806 40.102 1.00 27.48 549 THR A O 1
ATOM 4238 N N . ASP A 1 550 ? -0.219 -38.418 38.919 1.00 28.72 550 ASP A N 1
ATOM 4239 C CA . ASP A 1 550 ? 0.338 -39.440 39.848 1.00 28.72 550 ASP A CA 1
ATOM 4240 C C . ASP A 1 550 ? 0.396 -40.876 39.249 1.00 28.72 550 ASP A C 1
ATOM 4242 O O . ASP A 1 550 ? -0.546 -41.341 38.619 1.00 28.72 550 ASP A O 1
ATOM 4246 N N . GLY A 1 551 ? 1.485 -41.614 39.537 1.00 26.11 551 GLY A N 1
ATOM 4247 C CA . GLY A 1 551 ? 1.418 -43.032 39.957 1.00 26.11 551 GLY A CA 1
ATOM 4248 C C . GLY A 1 551 ? 1.392 -44.212 38.954 1.00 26.11 551 GLY A C 1
ATOM 4249 O O . GLY A 1 551 ? 0.369 -44.852 38.784 1.00 26.11 551 GLY A O 1
ATOM 4250 N N . SER A 1 552 ? 2.580 -44.632 38.495 1.00 26.28 552 SER A N 1
ATOM 4251 C CA . SER A 1 552 ? 3.083 -46.023 38.307 1.00 26.28 552 SER A CA 1
ATOM 4252 C C . SER A 1 552 ? 2.388 -47.106 37.433 1.00 26.28 552 SER A C 1
ATOM 4254 O O . SER A 1 552 ? 1.241 -47.487 37.634 1.00 26.28 552 SER A O 1
ATOM 4256 N N . SER A 1 553 ? 3.271 -47.799 36.691 1.00 25.42 553 SER A N 1
ATOM 4257 C CA . SER A 1 553 ? 3.277 -49.212 36.238 1.00 25.42 553 SER A CA 1
ATOM 4258 C C . SER A 1 553 ? 2.647 -49.588 34.880 1.00 25.42 553 SER A C 1
ATOM 4260 O O . SER A 1 553 ? 1.454 -49.458 34.643 1.00 25.42 553 SER A O 1
ATOM 4262 N N . ALA A 1 554 ? 3.510 -50.117 34.002 1.00 27.19 554 ALA A N 1
ATOM 4263 C CA . ALA A 1 554 ? 3.203 -50.883 32.784 1.00 27.19 554 ALA A CA 1
ATOM 4264 C C . ALA A 1 554 ? 2.853 -52.355 33.154 1.00 27.19 554 ALA A C 1
ATOM 4266 O O . ALA A 1 554 ? 3.193 -52.739 34.281 1.00 27.19 554 ALA A O 1
ATOM 4267 N N . PRO A 1 555 ? 2.252 -53.213 32.280 1.00 33.41 555 PRO A N 1
ATOM 4268 C CA . PRO A 1 555 ? 2.717 -53.518 30.909 1.00 33.41 555 PRO A CA 1
ATOM 4269 C C . PRO A 1 555 ? 1.639 -53.747 29.800 1.00 33.41 555 PRO A C 1
ATOM 4271 O O . PRO A 1 555 ? 0.450 -53.870 30.064 1.00 33.41 555 PRO A O 1
ATOM 4274 N N . GLN A 1 556 ? 2.127 -53.803 28.548 1.00 25.91 556 GLN A N 1
ATOM 4275 C CA . GLN A 1 556 ? 1.495 -54.069 27.225 1.00 25.91 556 GLN A CA 1
ATOM 4276 C C . GLN A 1 556 ? 0.878 -55.500 27.028 1.00 25.91 556 GLN A C 1
ATOM 4278 O O . GLN A 1 556 ? 1.033 -56.320 27.932 1.00 25.91 556 GLN A O 1
ATOM 4283 N N . PRO A 1 557 ? 0.446 -55.941 25.806 1.00 48.50 557 PRO A N 1
ATOM 4284 C CA . PRO A 1 557 ? -0.580 -55.427 24.858 1.00 48.50 557 PRO A CA 1
ATOM 4285 C C . PRO A 1 557 ? -1.496 -56.554 24.268 1.00 48.50 557 PRO A C 1
ATOM 4287 O O . PRO A 1 557 ? -1.185 -57.734 24.413 1.00 48.50 557 PRO A O 1
ATOM 4290 N N . ALA A 1 558 ? -2.559 -56.223 23.507 1.00 25.70 558 ALA A N 1
ATOM 4291 C CA . ALA A 1 558 ? -3.184 -57.152 22.535 1.00 25.70 558 ALA A CA 1
ATOM 4292 C C . ALA A 1 558 ? -4.027 -56.453 21.431 1.00 25.70 558 ALA A C 1
ATOM 4294 O O . ALA A 1 558 ? -5.080 -55.890 21.706 1.00 25.70 558 ALA A O 1
ATOM 4295 N N . SER A 1 559 ? -3.474 -56.478 20.211 1.00 27.25 559 SER A N 1
ATOM 4296 C CA . SER A 1 559 ? -4.016 -56.813 18.870 1.00 27.25 559 SER A CA 1
ATOM 4297 C C . SER A 1 559 ? -5.507 -56.720 18.458 1.00 27.25 559 SER A C 1
ATOM 4299 O O . SER A 1 559 ? -6.383 -57.228 19.149 1.00 27.25 559 SER A O 1
ATOM 4301 N N . GLU A 1 560 ? -5.654 -56.328 17.171 1.00 27.38 560 GLU A N 1
ATOM 4302 C CA . GLU A 1 560 ? -6.663 -56.706 16.140 1.00 27.38 560 GLU A CA 1
ATOM 4303 C C . GLU A 1 560 ? -8.053 -56.036 16.174 1.00 27.38 560 GLU A C 1
ATOM 4305 O O . GLU A 1 560 ? -8.609 -55.807 17.236 1.00 27.38 560 GLU A O 1
ATOM 4310 N N . ALA A 1 561 ? -8.779 -55.779 15.076 1.00 27.80 561 ALA A N 1
ATOM 4311 C CA . ALA A 1 561 ? -8.579 -55.591 13.628 1.00 27.80 561 ALA A CA 1
ATOM 4312 C C . ALA A 1 561 ? -10.001 -55.474 13.010 1.00 27.80 561 ALA A C 1
ATOM 4314 O O . ALA A 1 561 ? -10.882 -56.194 13.468 1.00 27.80 561 ALA A O 1
ATOM 4315 N N . SER A 1 562 ? -10.166 -54.704 11.915 1.00 26.72 562 SER A N 1
ATOM 4316 C CA . SER A 1 562 ? -11.149 -54.924 10.813 1.00 26.72 562 SER A CA 1
ATOM 4317 C C . SER A 1 562 ? -12.664 -54.801 11.124 1.00 26.72 562 SER A C 1
ATOM 4319 O O . SER A 1 562 ? -13.124 -55.194 12.180 1.00 26.72 562 SER A O 1
ATOM 4321 N N . ALA A 1 563 ? -13.591 -54.424 10.239 1.00 28.55 563 ALA A N 1
ATOM 4322 C CA . ALA A 1 563 ? -13.673 -53.687 8.977 1.00 28.55 563 ALA A CA 1
ATOM 4323 C C . ALA A 1 563 ? -15.180 -53.641 8.599 1.00 28.55 563 ALA A C 1
ATOM 4325 O O . ALA A 1 563 ? -15.942 -54.521 8.996 1.00 28.55 563 ALA A O 1
ATOM 4326 N N . THR A 1 564 ? -15.546 -52.631 7.805 1.00 26.73 564 THR A N 1
ATOM 4327 C CA . THR A 1 564 ? -16.566 -52.595 6.726 1.00 26.73 564 THR A CA 1
ATOM 4328 C C . THR A 1 564 ? -18.049 -52.980 6.921 1.00 26.73 564 THR A C 1
ATOM 4330 O O . THR A 1 564 ? -18.404 -54.101 7.257 1.00 26.73 564 THR A O 1
ATOM 4333 N N . GLU A 1 565 ? -18.868 -52.018 6.457 1.00 27.52 565 GLU A N 1
ATOM 4334 C CA . GLU A 1 565 ? -20.055 -52.123 5.579 1.00 27.52 565 GLU A CA 1
ATOM 4335 C C . GLU A 1 565 ? -21.320 -52.850 6.055 1.00 27.52 565 GLU A C 1
ATOM 4337 O O . GLU A 1 565 ? -21.327 -54.058 6.243 1.00 27.52 565 GLU A O 1
ATOM 4342 N N . THR A 1 566 ? -22.466 -52.149 6.037 1.00 25.61 566 THR A N 1
ATOM 4343 C CA . THR A 1 566 ? -23.471 -52.270 4.946 1.00 25.61 566 THR A CA 1
ATOM 4344 C C . THR A 1 566 ? -24.673 -51.321 5.127 1.00 25.61 566 THR A C 1
ATOM 4346 O O . THR A 1 566 ? -25.224 -51.169 6.213 1.00 25.61 566 THR A O 1
ATOM 4349 N N . LYS A 1 567 ? -25.093 -50.706 4.012 1.00 29.20 567 LYS A N 1
ATOM 4350 C CA . LYS A 1 567 ? -26.449 -50.179 3.711 1.00 29.20 567 LYS A CA 1
ATOM 4351 C C . LYS A 1 567 ? -27.378 -51.366 3.344 1.00 29.20 567 LYS A C 1
ATOM 4353 O O . LYS A 1 567 ? -26.815 -52.410 3.007 1.00 29.20 567 LYS A O 1
ATOM 4358 N N . PRO A 1 568 ? -28.735 -51.271 3.348 1.00 40.22 568 PRO A N 1
ATOM 4359 C CA . PRO A 1 568 ? -29.498 -50.568 2.283 1.00 40.22 568 PRO A CA 1
ATOM 4360 C C . PRO A 1 568 ? -30.869 -49.954 2.729 1.00 40.22 568 PRO A C 1
ATOM 4362 O O . PRO A 1 568 ? -31.312 -50.207 3.841 1.00 40.22 568 PRO A O 1
ATOM 4365 N N . GLU A 1 569 ? -31.382 -48.915 2.034 1.00 29.70 569 GLU A N 1
ATOM 4366 C CA . GLU A 1 569 ? -32.625 -48.873 1.187 1.00 29.70 569 GLU A CA 1
ATOM 4367 C C . GLU A 1 569 ? -33.963 -49.177 1.905 1.00 29.70 569 GLU A C 1
ATOM 4369 O O . GLU A 1 569 ? -33.993 -50.010 2.795 1.00 29.70 569 GLU A O 1
ATOM 4374 N N . THR A 1 570 ? -35.160 -48.668 1.586 1.00 28.56 570 THR A N 1
ATOM 4375 C CA . THR A 1 570 ? -35.807 -47.607 0.772 1.00 28.56 570 THR A CA 1
ATOM 4376 C C . THR A 1 570 ? -37.281 -47.628 1.243 1.00 28.56 570 THR A C 1
ATOM 4378 O O . THR A 1 570 ? -37.746 -48.684 1.656 1.00 28.56 570 THR A O 1
ATOM 4381 N N . GLU A 1 571 ? -38.039 -46.523 1.175 1.00 27.78 571 GLU A N 1
ATOM 4382 C CA . GLU A 1 571 ? -39.421 -46.492 0.629 1.00 27.78 571 GLU A CA 1
ATOM 4383 C C . GLU A 1 571 ? -40.097 -45.117 0.768 1.00 27.78 571 GLU A C 1
ATOM 4385 O O . GLU A 1 571 ? -39.711 -44.264 1.563 1.00 27.78 571 GLU A O 1
ATOM 4390 N N . ALA A 1 572 ? -41.075 -44.894 -0.107 1.00 28.91 572 ALA A N 1
ATOM 4391 C CA . ALA A 1 572 ? -41.534 -43.609 -0.605 1.00 28.91 572 ALA A CA 1
ATOM 4392 C C . ALA A 1 572 ? -43.016 -43.295 -0.292 1.00 28.91 572 ALA A C 1
ATOM 4394 O O . ALA A 1 572 ? -43.819 -44.189 -0.063 1.00 28.91 572 ALA A O 1
ATOM 4395 N N . ALA A 1 573 ? -43.345 -42.005 -0.477 1.00 28.77 573 ALA A N 1
ATOM 4396 C CA . ALA A 1 573 ? -44.596 -41.426 -1.013 1.00 28.77 573 ALA A CA 1
ATOM 4397 C C . ALA A 1 573 ? -45.850 -41.189 -0.115 1.00 28.77 573 ALA A C 1
ATOM 4399 O O . ALA A 1 573 ? -46.602 -42.111 0.162 1.00 28.77 573 ALA A O 1
ATOM 4400 N N . LYS A 1 574 ? -46.088 -39.890 0.213 1.00 27.81 574 LYS A N 1
ATOM 4401 C CA . LYS A 1 574 ? -47.191 -38.945 -0.203 1.00 27.81 574 LYS A CA 1
ATOM 4402 C C . LYS A 1 574 ? -48.692 -39.396 -0.167 1.00 27.81 574 LYS A C 1
ATOM 4404 O O . LYS A 1 574 ? -48.952 -40.583 -0.261 1.00 27.81 574 LYS A O 1
ATOM 4409 N N . PRO A 1 575 ? -49.701 -38.497 -0.369 1.00 56.03 575 PRO A N 1
ATOM 4410 C CA . PRO A 1 575 ? -50.015 -37.137 0.163 1.00 56.03 575 PRO A CA 1
ATOM 4411 C C . PRO A 1 575 ? -51.556 -36.916 0.430 1.00 56.03 575 PRO A C 1
ATOM 4413 O O . PRO A 1 575 ? -52.329 -37.824 0.160 1.00 56.03 575 PRO A O 1
ATOM 4416 N N . SER A 1 576 ? -52.013 -35.717 0.869 1.00 28.30 576 SER A N 1
ATOM 4417 C CA . SER A 1 576 ? -53.286 -35.013 0.462 1.00 28.30 576 SER A CA 1
ATOM 4418 C C . SER A 1 576 ? -53.639 -33.836 1.417 1.00 28.30 576 SER A C 1
ATOM 4420 O O . SER A 1 576 ? -53.665 -34.052 2.624 1.00 28.30 576 SER A O 1
ATOM 4422 N N . GLU A 1 577 ? -53.695 -32.571 0.955 1.00 31.69 577 GLU A N 1
ATOM 4423 C CA . GLU A 1 577 ? -54.885 -31.732 0.584 1.00 31.69 577 GLU A CA 1
ATOM 4424 C C . GLU A 1 577 ? -55.479 -30.897 1.756 1.00 31.69 577 GLU A C 1
ATOM 4426 O O . GLU A 1 577 ? -55.775 -31.451 2.804 1.00 31.69 577 GLU A O 1
ATOM 4431 N N . SER A 1 578 ? -55.429 -29.547 1.728 1.00 29.42 578 SER A N 1
ATOM 4432 C CA . SER A 1 578 ? -56.388 -28.545 1.157 1.00 29.42 578 SER A CA 1
ATOM 4433 C C . SER A 1 578 ? -57.589 -28.271 2.112 1.00 29.42 578 SER A C 1
ATOM 4435 O O . SER A 1 578 ? -58.029 -29.201 2.767 1.00 29.42 578 SER A O 1
ATOM 4437 N N . GLU A 1 579 ? -58.152 -27.077 2.372 1.00 33.84 579 GLU A N 1
ATOM 4438 C CA . GLU A 1 579 ? -58.499 -25.927 1.521 1.00 33.84 579 GLU A CA 1
ATOM 4439 C C . GLU A 1 579 ? -59.060 -24.726 2.367 1.00 33.84 579 GLU A C 1
ATOM 4441 O O . GLU A 1 579 ? -59.693 -24.927 3.401 1.00 33.84 579 GLU A O 1
ATOM 4446 N N . THR A 1 580 ? -58.967 -23.501 1.813 1.00 29.48 580 THR A N 1
ATOM 4447 C CA . THR A 1 580 ? -59.933 -22.349 1.821 1.00 29.48 580 THR A CA 1
ATOM 4448 C C . THR A 1 580 ? -60.136 -21.303 2.956 1.00 29.48 580 THR A C 1
ATOM 4450 O O . THR A 1 580 ? -60.281 -21.591 4.136 1.00 29.48 580 THR A O 1
ATOM 4453 N N . ALA A 1 581 ? -60.221 -20.042 2.476 1.00 30.36 581 ALA A N 1
ATOM 4454 C CA . ALA A 1 581 ? -60.473 -18.705 3.073 1.00 30.36 581 ALA A CA 1
ATOM 4455 C C . ALA A 1 581 ? -62.007 -18.364 3.162 1.00 30.36 581 ALA A C 1
ATOM 4457 O O . ALA A 1 581 ? -62.761 -19.335 3.139 1.00 30.36 581 ALA A O 1
ATOM 4458 N N . PRO A 1 582 ? -62.573 -17.105 3.157 1.00 53.88 582 PRO A N 1
ATOM 4459 C CA . PRO A 1 582 ? -62.034 -15.713 3.141 1.00 53.88 582 PRO A CA 1
ATOM 4460 C C . PRO A 1 582 ? -62.846 -14.602 3.919 1.00 53.88 582 PRO A C 1
ATOM 4462 O O . PRO A 1 582 ? -63.829 -14.885 4.598 1.00 53.88 582 PRO A O 1
ATOM 4465 N N . SER A 1 583 ? -62.496 -13.313 3.660 1.00 31.23 583 SER A N 1
ATOM 4466 C CA . SER A 1 583 ? -63.312 -12.049 3.691 1.00 31.23 583 SER A CA 1
ATOM 4467 C C . SER A 1 583 ? -63.183 -11.120 4.931 1.00 31.23 583 SER A C 1
ATOM 4469 O O . SER A 1 583 ? -62.965 -11.627 6.019 1.00 31.23 583 SER A O 1
ATOM 4471 N N . LYS A 1 584 ? -63.334 -9.773 4.913 1.00 33.81 584 LYS A N 1
ATOM 4472 C CA . LYS A 1 584 ? -63.430 -8.665 3.916 1.00 33.81 584 LYS A CA 1
ATOM 4473 C C . LYS A 1 584 ? -63.519 -7.309 4.688 1.00 33.81 584 LYS A C 1
ATOM 4475 O O . LYS A 1 584 ? -64.208 -7.288 5.697 1.00 33.81 584 LYS A O 1
ATOM 4480 N N . GLN A 1 585 ? -62.995 -6.215 4.089 1.00 32.03 585 GLN A N 1
ATOM 4481 C CA . GLN A 1 585 ? -63.494 -4.799 4.087 1.00 32.03 585 GLN A CA 1
ATOM 4482 C C . GLN A 1 585 ? -63.472 -3.969 5.409 1.00 32.03 585 GLN A C 1
ATOM 4484 O O . GLN A 1 585 ? -63.649 -4.530 6.473 1.00 32.03 585 GLN A O 1
ATOM 4489 N N . GLU A 1 586 ? -63.266 -2.634 5.463 1.00 31.22 586 GLU A N 1
ATOM 4490 C CA . GLU A 1 586 ? -63.563 -1.518 4.534 1.00 31.22 586 GLU A CA 1
ATOM 4491 C C . GLU A 1 586 ? -62.914 -0.156 4.979 1.00 31.22 586 GLU A C 1
ATOM 4493 O O . GLU A 1 586 ? -62.826 0.068 6.179 1.00 31.22 586 GLU A O 1
ATOM 4498 N N . LYS A 1 587 ? -62.584 0.737 4.003 1.00 31.97 587 LYS A N 1
ATOM 4499 C CA . LYS A 1 587 ? -62.733 2.242 3.917 1.00 31.97 587 LYS A CA 1
ATOM 4500 C C . LYS A 1 587 ? -62.092 3.200 4.970 1.00 31.97 587 LYS A C 1
ATOM 4502 O O . LYS A 1 587 ? -61.994 2.839 6.126 1.00 31.97 587 LYS A O 1
ATOM 4507 N N . SER A 1 588 ? -61.671 4.455 4.696 1.00 29.33 588 SER A N 1
ATOM 4508 C CA . SER A 1 588 ? -61.899 5.470 3.624 1.00 29.33 588 SER A CA 1
ATOM 4509 C C . SER A 1 588 ? -60.957 6.707 3.777 1.00 29.33 588 SER A C 1
ATOM 4511 O O . SER A 1 588 ? -60.563 6.972 4.906 1.00 29.33 588 SER A O 1
ATOM 4513 N N . GLU A 1 589 ? -60.664 7.421 2.661 1.00 33.91 589 GLU A N 1
ATOM 4514 C CA . GLU A 1 589 ? -60.663 8.906 2.381 1.00 33.91 589 GLU A CA 1
ATOM 4515 C C . GLU A 1 589 ? -60.203 9.935 3.461 1.00 33.91 589 GLU A C 1
ATOM 4517 O O . GLU A 1 589 ? -60.440 9.722 4.638 1.00 33.91 589 GLU A O 1
ATOM 4522 N N . SER A 1 590 ? -59.638 11.136 3.219 1.00 33.16 590 SER A N 1
ATOM 4523 C CA . SER A 1 590 ? -59.319 11.996 2.053 1.00 33.16 590 SER A CA 1
ATOM 4524 C C . SER A 1 590 ? -58.654 13.324 2.538 1.00 33.16 590 SER A C 1
ATOM 4526 O O . SER A 1 590 ? -58.793 13.671 3.706 1.00 33.16 590 SER A O 1
ATOM 4528 N N . GLU A 1 591 ? -58.071 14.096 1.600 1.00 36.06 591 GLU A N 1
ATOM 4529 C CA . GLU A 1 591 ? -57.966 15.586 1.529 1.00 36.06 591 GLU A CA 1
ATOM 4530 C C . GLU A 1 591 ? -56.871 16.423 2.258 1.00 36.06 591 GLU A C 1
ATOM 4532 O O . GLU A 1 591 ? -56.824 16.551 3.476 1.00 36.06 591 GLU A O 1
ATOM 4537 N N . ASP A 1 592 ? -56.054 17.083 1.413 1.00 42.31 592 ASP A N 1
ATOM 4538 C CA . ASP A 1 592 ? -55.708 18.523 1.329 1.00 42.31 592 ASP A CA 1
ATOM 4539 C C . ASP A 1 592 ? -55.593 19.409 2.591 1.00 42.31 592 ASP A C 1
ATOM 4541 O O . ASP A 1 592 ? -56.589 19.713 3.246 1.00 42.31 592 ASP A O 1
ATOM 4545 N N . LYS A 1 593 ? -54.426 20.069 2.753 1.00 39.84 593 LYS A N 1
ATOM 4546 C CA . LYS A 1 593 ? -54.301 21.543 2.616 1.00 39.84 593 LYS A CA 1
ATOM 4547 C C . LYS A 1 593 ? -52.866 22.077 2.743 1.00 39.84 593 LYS A C 1
ATOM 4549 O O . LYS A 1 593 ? -52.104 21.675 3.614 1.00 39.84 593 LYS A O 1
ATOM 4554 N N . LYS A 1 594 ? -52.581 23.054 1.875 1.00 47.66 594 LYS A N 1
ATOM 4555 C CA . LYS A 1 594 ? -51.544 24.093 1.982 1.00 47.66 594 LYS A CA 1
ATOM 4556 C C . LYS A 1 594 ? -51.668 24.892 3.286 1.00 47.66 594 LYS A C 1
ATOM 4558 O O . LYS A 1 594 ? -52.791 25.225 3.660 1.00 47.66 594 LYS A O 1
ATOM 4563 N N . ASP A 1 595 ? -50.529 25.278 3.853 1.00 48.78 595 ASP A N 1
ATOM 4564 C CA . ASP A 1 595 ? -50.071 26.677 3.948 1.00 48.78 595 ASP A CA 1
ATOM 4565 C C . ASP A 1 595 ? -48.541 26.723 4.069 1.00 48.78 595 ASP A C 1
ATOM 4567 O O . ASP A 1 595 ? -47.973 25.789 4.684 1.00 48.78 595 ASP A O 1
#